Protein AF-A0A930R3V0-F1 (afdb_monomer_lite)

Foldseek 3Di:
DAAFEKAFAWDAAEDAQQPFFFDPDTFTPDIGGPVRDPCRVVVCVVLVNDRVLLRVLLNVCCVVPVVQWTKGWFADFDPVPTDGDRAFCLPNWTKIKTAQSLVSSCVRSDDPRSRNYDYDRIGIYTYGHAAQEAEQAAKFKAALVRHTDAQEDEQQPFFAGDRDPNIAIATDDDSRHGAHPPLFKGKDADPVHKGFDFSVRHGDSAQVGGFKMKGWIAIDGDLRSQQSYDYVNHRNNVTIDIGMHTYGYAAAEFEKDFPAQEALEEAQPPDFFRDADPQADDQDECVVPVRYGMYTDVPGDDDHPNQKDKGKTKGFADPVRPDGDRDFDWDPDPVTDTDKTKMKIWIAIDRDDQQSHAYPDSVHRRNVTDIDIGIHGHHYDDQVVFWDDADDDDDPFFDDDPVRTDGHEDPNHPDPPDDDDDDDDGTHPGD

Radius of gyration: 45.89 Å; chains: 1; bounding box: 100×50×139 Å

Secondary structure (DSSP, 8-state):
-PPEEEEEEEPPEEEE--S--B-----EEEEEETT--TTHHHHHHHTT--HHHHHHHHHHHHHH-TTTS-EEEEE-SSTTT-EE--S--TTSPEEEEETTHHHHHHHHHHHHHHTTEEE-SSEEEEEEEEPEEEPGGG-EEE-TTS-EE-EEEE--S--EE-PPTT-EEEPPPSTTSSPPTTS-EEEEEEEEEEEEE-TTS-B---TTT--EEEEEEEEEE-HHHHTTEEETTEEGGG--EEEEEEEEEEPEEE-EEES--S---EE--S-SB----SS-EEEEETTT-TTEEEEEPTTPPPPPSSS-EEEEEEEEB-TTSSSB--SPPB-SSSSPPB--EEEEEEEEEESS-GGGEEESSTTSBGGG-EEEEEEE-EEPPP-TT-BPPP-----S--B--GGG--B-BSTTSBPTT---------B-S--

Structure (mmCIF, N/CA/C/O backbone):
data_AF-A0A930R3V0-F1
#
_entry.id   AF-A0A930R3V0-F1
#
loop_
_atom_site.group_PDB
_atom_site.id
_atom_site.type_symbol
_atom_site.label_atom_id
_atom_site.label_alt_id
_atom_site.label_comp_id
_atom_site.label_asym_id
_atom_site.label_entity_id
_atom_site.label_seq_id
_atom_site.pdbx_PDB_ins_code
_atom_site.Cartn_x
_atom_site.Cartn_y
_atom_site.Cartn_z
_atom_site.occupancy
_atom_site.B_iso_or_equiv
_atom_site.auth_seq_id
_atom_site.auth_comp_id
_atom_site.auth_asym_id
_atom_site.auth_atom_id
_atom_site.pdbx_PDB_model_num
ATOM 1 N N . ILE A 1 1 ? 52.787 4.547 -58.374 1.00 72.81 1 ILE A N 1
ATOM 2 C CA . ILE A 1 1 ? 52.530 3.977 -57.031 1.00 72.81 1 ILE A CA 1
ATOM 3 C C . ILE A 1 1 ? 51.073 4.270 -56.714 1.00 72.81 1 ILE A C 1
ATOM 5 O O . ILE A 1 1 ? 50.668 5.414 -56.876 1.00 72.81 1 ILE A O 1
ATOM 9 N N . THR A 1 2 ? 50.273 3.254 -56.401 1.00 81.94 2 THR A N 1
ATOM 10 C CA . THR A 1 2 ? 48.869 3.426 -55.997 1.00 81.94 2 THR A CA 1
ATOM 11 C C . THR A 1 2 ? 48.784 3.513 -54.475 1.00 81.94 2 THR A C 1
ATOM 13 O O . THR A 1 2 ? 49.482 2.732 -53.823 1.00 81.94 2 THR A O 1
ATOM 16 N N . PRO A 1 3 ? 47.946 4.396 -53.903 1.00 89.69 3 PRO A N 1
ATOM 17 C CA . PRO A 1 3 ? 47.754 4.451 -52.458 1.00 89.69 3 PRO A CA 1
ATOM 18 C C . PRO A 1 3 ? 47.301 3.095 -51.900 1.00 89.69 3 PRO A C 1
ATOM 20 O O . PRO A 1 3 ? 46.453 2.425 -52.497 1.00 89.69 3 PRO A O 1
A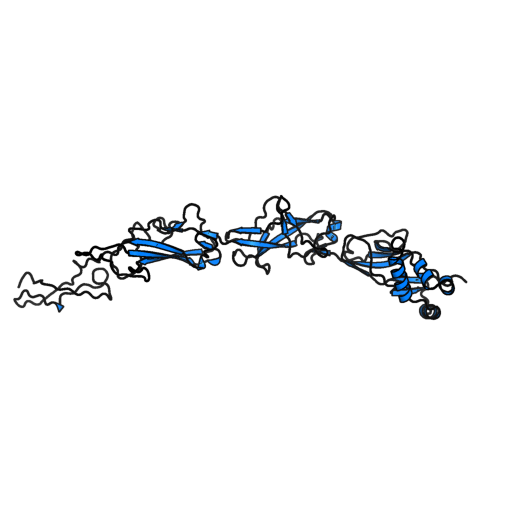TOM 23 N N . ARG A 1 4 ? 47.850 2.688 -50.755 1.00 91.75 4 ARG A N 1
ATOM 24 C CA . ARG A 1 4 ? 47.452 1.477 -50.032 1.00 91.75 4 ARG A CA 1
ATOM 25 C C . ARG A 1 4 ? 46.064 1.686 -49.427 1.00 91.75 4 ARG A C 1
ATOM 27 O O . ARG A 1 4 ? 45.834 2.634 -48.684 1.00 91.75 4 ARG A O 1
ATOM 34 N N . ALA A 1 5 ? 45.119 0.808 -49.739 1.00 94.19 5 ALA A N 1
ATOM 35 C CA . ALA A 1 5 ? 43.770 0.904 -49.192 1.00 94.19 5 ALA A CA 1
ATOM 36 C C . ALA A 1 5 ? 43.737 0.438 -47.728 1.00 94.19 5 ALA A C 1
ATOM 38 O O . ALA A 1 5 ? 44.004 -0.735 -47.445 1.00 94.19 5 ALA A O 1
ATOM 39 N N . LEU A 1 6 ? 43.385 1.356 -46.827 1.00 95.56 6 LEU A N 1
ATOM 40 C CA . LEU A 1 6 ? 43.240 1.126 -45.394 1.00 95.56 6 LEU A CA 1
ATOM 41 C C . LEU A 1 6 ? 41.790 0.821 -45.014 1.00 95.56 6 LEU A C 1
ATOM 43 O O . LEU A 1 6 ? 40.835 1.338 -45.599 1.00 95.56 6 LEU A O 1
ATOM 47 N N . LYS A 1 7 ? 41.641 0.024 -43.962 1.00 95.50 7 LYS A N 1
ATOM 48 C CA . LYS A 1 7 ? 40.395 -0.270 -43.269 1.00 95.50 7 LYS A CA 1
ATOM 49 C C . LYS A 1 7 ? 40.506 0.248 -41.837 1.00 95.50 7 LYS A C 1
ATOM 51 O O . LYS A 1 7 ? 41.339 -0.211 -41.063 1.00 95.50 7 LYS A O 1
ATOM 56 N N . ILE A 1 8 ? 39.631 1.184 -41.484 1.00 97.50 8 ILE A N 1
ATOM 57 C CA . ILE A 1 8 ? 39.512 1.694 -40.116 1.00 97.50 8 ILE A CA 1
ATOM 58 C C . ILE A 1 8 ? 38.537 0.793 -39.360 1.00 97.50 8 ILE A C 1
ATOM 60 O O . ILE A 1 8 ? 37.377 0.657 -39.760 1.00 97.50 8 ILE A O 1
ATOM 64 N N . VAL A 1 9 ? 39.005 0.160 -38.291 1.00 97.19 9 VAL A N 1
ATOM 65 C CA . VAL A 1 9 ? 38.189 -0.673 -37.407 1.00 97.19 9 VAL A CA 1
ATOM 66 C C . VAL A 1 9 ? 37.830 0.156 -36.182 1.00 97.19 9 VAL A C 1
ATOM 68 O O . VAL A 1 9 ? 38.703 0.638 -35.467 1.00 97.19 9 VAL A O 1
ATOM 71 N N . MET A 1 10 ? 36.535 0.338 -35.946 1.00 98.12 10 MET A N 1
ATOM 72 C CA . MET A 1 10 ? 36.023 1.075 -34.789 1.00 98.12 10 MET A CA 1
ATOM 73 C C . MET A 1 10 ? 35.804 0.125 -33.613 1.00 98.12 10 MET A C 1
ATOM 75 O O . MET A 1 10 ? 35.498 -1.051 -33.826 1.00 98.12 10 MET A O 1
ATOM 79 N N . ASP A 1 11 ? 35.912 0.638 -32.391 1.00 98.19 11 ASP A N 1
ATOM 80 C CA . ASP A 1 11 ? 35.449 -0.102 -31.218 1.00 98.19 11 ASP A CA 1
ATOM 81 C C . ASP A 1 11 ? 33.927 -0.247 -31.212 1.00 98.19 11 ASP A C 1
ATOM 83 O O . ASP A 1 11 ? 33.190 0.603 -31.725 1.00 98.19 11 ASP A O 1
ATOM 87 N N . ASP A 1 12 ? 33.457 -1.315 -30.569 1.00 97.56 12 ASP A N 1
ATOM 88 C CA . ASP A 1 12 ? 32.040 -1.502 -30.300 1.00 97.56 12 ASP A CA 1
ATOM 89 C C . ASP A 1 12 ? 31.565 -0.466 -29.273 1.00 97.56 12 ASP A C 1
ATOM 91 O O . ASP A 1 12 ? 32.123 -0.330 -28.183 1.00 97.56 12 ASP A O 1
ATOM 95 N N . VAL A 1 13 ? 30.495 0.253 -29.603 1.00 98.06 13 VAL A N 1
ATOM 96 C CA . VAL A 1 13 ? 29.950 1.327 -28.755 1.00 98.06 13 VAL A CA 1
ATOM 97 C C . VAL A 1 13 ? 28.616 0.936 -28.132 1.00 98.06 13 VAL A C 1
ATOM 99 O O . VAL A 1 13 ? 27.921 0.039 -28.606 1.00 98.06 13 VAL A O 1
ATOM 102 N N . SER A 1 14 ? 28.219 1.597 -27.048 1.00 97.19 14 SER A N 1
ATOM 103 C CA . SER A 1 14 ? 26.962 1.289 -26.364 1.00 97.19 14 SER A CA 1
ATOM 104 C C . SER A 1 14 ? 26.320 2.537 -25.769 1.00 97.19 14 SER A C 1
ATOM 106 O O . SER A 1 14 ? 27.014 3.421 -25.268 1.00 97.19 14 SER A O 1
ATOM 108 N N . LYS A 1 15 ? 24.986 2.603 -25.803 1.00 96.25 15 LYS A N 1
ATOM 109 C CA . LYS A 1 15 ? 24.182 3.636 -25.135 1.00 96.25 15 LYS A CA 1
ATOM 110 C C . LYS A 1 15 ? 22.875 3.061 -24.600 1.00 96.25 15 LYS A C 1
ATOM 112 O O . LYS A 1 15 ? 22.436 1.998 -25.028 1.00 96.25 15 LYS A O 1
ATOM 117 N N . THR A 1 16 ? 22.223 3.776 -23.692 1.00 95.31 16 THR A N 1
ATOM 118 C CA . THR A 1 16 ? 20.830 3.496 -23.313 1.00 95.31 16 THR A CA 1
ATOM 119 C C . THR A 1 16 ? 19.886 4.210 -24.273 1.00 95.31 16 THR A C 1
ATOM 121 O O . THR A 1 16 ? 20.192 5.306 -24.742 1.00 95.31 16 THR A O 1
ATOM 124 N N . TYR A 1 17 ? 18.748 3.587 -24.575 1.00 95.38 17 TYR A N 1
ATOM 125 C CA . TYR A 1 17 ? 17.711 4.181 -25.407 1.00 95.38 17 TYR A CA 1
ATOM 126 C C . TYR A 1 17 ? 17.233 5.524 -24.837 1.00 95.38 17 TYR A C 1
ATOM 128 O O . TYR A 1 17 ? 16.749 5.615 -23.708 1.00 95.38 17 TYR A O 1
ATOM 136 N N . ASP A 1 18 ? 17.369 6.558 -25.655 1.00 93.69 18 ASP A N 1
ATOM 137 C CA . ASP A 1 18 ? 17.087 7.964 -25.358 1.00 93.69 18 ASP A CA 1
ATOM 138 C C . ASP A 1 18 ? 16.319 8.636 -26.516 1.00 93.69 18 ASP A C 1
ATOM 140 O O . ASP A 1 18 ? 16.256 9.861 -26.610 1.00 93.69 18 ASP A O 1
ATOM 144 N N . GLY A 1 19 ? 15.741 7.827 -27.413 1.00 93.62 19 GLY A N 1
ATOM 145 C CA . GLY A 1 19 ? 14.924 8.291 -28.533 1.00 93.62 19 GLY A CA 1
ATOM 146 C C . GLY A 1 19 ? 15.716 8.866 -29.710 1.00 93.62 19 GLY A C 1
ATOM 147 O O . GLY A 1 19 ? 15.099 9.337 -30.662 1.00 93.62 19 GLY A O 1
ATOM 148 N N . ASN A 1 20 ? 17.055 8.823 -29.692 1.00 93.81 20 ASN A N 1
ATOM 149 C CA . ASN A 1 20 ? 17.879 9.332 -30.789 1.00 93.81 20 ASN A CA 1
ATOM 150 C C . ASN A 1 20 ? 18.981 8.353 -31.230 1.00 93.81 20 ASN A C 1
ATOM 152 O O . ASN A 1 20 ? 19.532 7.580 -30.446 1.00 93.81 20 ASN A O 1
ATOM 156 N N . ALA A 1 21 ? 19.347 8.433 -32.511 1.00 96.69 21 ALA A N 1
ATOM 157 C CA . ALA A 1 21 ? 20.373 7.591 -33.120 1.00 96.69 21 ALA A CA 1
ATOM 158 C C . ALA A 1 21 ? 21.797 8.116 -32.889 1.00 96.69 21 ALA A C 1
ATOM 160 O O . ALA A 1 21 ? 22.744 7.512 -33.376 1.00 96.69 21 ALA A O 1
ATOM 161 N N . LYS A 1 22 ? 22.001 9.233 -32.182 1.00 96.44 22 LYS A N 1
ATOM 162 C CA . LYS A 1 22 ? 23.337 9.817 -32.029 1.00 96.44 22 LYS A CA 1
ATOM 163 C C . LYS A 1 22 ? 24.215 8.921 -31.159 1.00 96.44 22 LYS A C 1
ATOM 165 O O . LYS A 1 22 ? 23.819 8.512 -30.065 1.00 96.44 22 LYS A O 1
ATOM 170 N N . ASN A 1 23 ? 25.427 8.675 -31.636 1.00 96.56 23 ASN A N 1
ATOM 171 C CA . ASN A 1 23 ? 26.518 8.109 -30.868 1.00 96.56 23 ASN A CA 1
ATOM 172 C C . ASN A 1 23 ? 27.474 9.225 -30.424 1.00 96.56 23 ASN A C 1
ATOM 174 O O . ASN A 1 23 ? 27.851 10.090 -31.215 1.00 96.56 23 ASN A O 1
ATOM 178 N N . THR A 1 24 ? 27.846 9.217 -29.149 1.00 92.56 24 THR A N 1
ATOM 179 C CA . THR A 1 24 ? 28.753 10.206 -28.542 1.00 92.56 24 THR A CA 1
ATOM 180 C C . THR A 1 24 ? 30.094 9.608 -28.137 1.00 92.56 24 THR A C 1
ATOM 182 O O . THR A 1 24 ? 30.996 10.354 -27.779 1.00 92.56 24 THR A O 1
ATOM 185 N N . THR A 1 25 ? 30.230 8.284 -28.196 1.00 93.81 25 THR A N 1
ATOM 186 C CA . THR A 1 25 ? 31.461 7.574 -27.848 1.00 93.81 25 THR A CA 1
ATOM 187 C C . THR A 1 25 ? 32.134 7.134 -29.135 1.00 93.81 25 THR A C 1
ATOM 189 O O . THR A 1 25 ? 31.572 6.337 -29.879 1.00 93.81 25 THR A O 1
ATOM 192 N N . VAL A 1 26 ? 33.315 7.664 -29.435 1.00 95.50 26 VAL A N 1
ATOM 193 C CA . VAL A 1 26 ? 34.053 7.325 -30.657 1.00 95.50 26 VAL A CA 1
ATOM 194 C C . VAL A 1 26 ? 35.460 6.905 -30.287 1.00 95.50 26 VAL A C 1
ATOM 196 O O . VAL A 1 26 ? 36.129 7.605 -29.536 1.00 95.50 26 VAL A O 1
ATOM 199 N N . SER A 1 27 ? 35.874 5.763 -30.822 1.00 97.12 27 SER A N 1
ATOM 200 C CA . SER A 1 27 ? 37.200 5.195 -30.638 1.00 97.12 27 SER A CA 1
ATOM 201 C C . SER A 1 27 ? 37.544 4.347 -31.857 1.00 97.12 27 SER A C 1
ATOM 203 O O . SER A 1 27 ? 36.732 3.522 -32.293 1.00 97.12 27 SER A O 1
ATOM 205 N N . VAL A 1 28 ? 38.712 4.595 -32.440 1.00 98.12 28 VAL A N 1
ATOM 206 C CA . VAL A 1 28 ? 39.307 3.731 -33.458 1.00 98.12 28 VAL A CA 1
ATOM 207 C C . VAL A 1 28 ? 40.064 2.635 -32.721 1.00 98.12 28 VAL A C 1
ATOM 209 O O . VAL A 1 28 ? 40.996 2.918 -31.974 1.00 98.12 28 VAL A O 1
ATOM 212 N N . LYS A 1 29 ? 39.665 1.388 -32.954 1.00 97.69 29 LYS A N 1
ATOM 213 C CA . LYS A 1 29 ? 40.301 0.207 -32.374 1.00 97.69 29 LYS A CA 1
ATOM 214 C C . LYS A 1 29 ? 41.638 -0.086 -33.043 1.00 97.69 29 LYS A C 1
ATOM 216 O O . LYS A 1 29 ? 42.624 -0.376 -32.378 1.00 97.69 29 LYS A O 1
ATOM 221 N N . GLU A 1 30 ? 41.636 -0.054 -34.372 1.00 96.31 30 GLU A N 1
ATOM 222 C CA . GLU A 1 30 ? 42.769 -0.460 -35.198 1.00 96.31 30 GLU A CA 1
ATOM 223 C C . GLU A 1 30 ? 42.670 0.192 -36.582 1.00 96.31 30 GLU A C 1
ATOM 225 O O . GLU A 1 30 ? 41.577 0.370 -37.133 1.00 96.31 30 GLU A O 1
ATOM 230 N N . ILE A 1 31 ? 43.822 0.527 -37.157 1.00 96.50 31 ILE A N 1
ATOM 231 C CA . ILE A 1 31 ? 43.961 0.896 -38.564 1.00 96.50 31 ILE A CA 1
ATOM 232 C C . ILE A 1 31 ? 44.718 -0.251 -39.221 1.00 96.50 31 ILE A C 1
ATOM 234 O O . ILE A 1 31 ? 45.849 -0.526 -38.853 1.00 96.50 31 ILE A O 1
ATOM 238 N N . THR A 1 32 ? 44.091 -0.919 -40.181 1.00 95.19 32 THR A N 1
ATOM 239 C CA . THR A 1 32 ? 44.692 -2.046 -40.903 1.00 95.19 32 THR A CA 1
ATOM 240 C C . THR A 1 32 ? 44.575 -1.818 -42.405 1.00 95.19 32 THR A C 1
ATOM 242 O O . THR A 1 32 ? 44.010 -0.811 -42.840 1.00 95.19 32 THR A O 1
ATOM 245 N N . ASP A 1 33 ? 45.084 -2.727 -43.230 1.00 93.69 33 ASP A N 1
ATOM 246 C CA . ASP A 1 33 ? 44.889 -2.670 -44.674 1.00 93.69 33 ASP A CA 1
ATOM 247 C C . ASP A 1 33 ? 43.865 -3.691 -45.170 1.00 93.69 33 ASP A C 1
ATOM 249 O O . ASP A 1 33 ? 43.463 -4.639 -44.497 1.00 93.69 33 ASP A O 1
ATOM 253 N N . THR A 1 34 ? 43.363 -3.447 -46.374 1.00 87.69 34 THR A N 1
ATOM 254 C CA . THR A 1 34 ? 42.318 -4.287 -46.977 1.00 87.69 34 THR A CA 1
ATOM 255 C C . THR A 1 34 ? 42.827 -5.651 -47.444 1.00 87.69 34 THR A C 1
ATOM 257 O O . THR A 1 34 ? 42.016 -6.551 -47.658 1.00 87.69 34 THR A O 1
ATOM 260 N N . ILE A 1 35 ? 44.147 -5.813 -47.590 1.00 89.25 35 ILE A N 1
ATOM 261 C CA . ILE A 1 35 ? 44.788 -7.052 -48.046 1.00 89.25 35 ILE A CA 1
ATOM 262 C C . ILE A 1 35 ? 45.229 -7.961 -46.888 1.00 89.25 35 ILE A C 1
ATOM 264 O O . ILE A 1 35 ? 45.572 -9.114 -47.139 1.00 89.25 35 ILE A O 1
ATOM 268 N N . GLY A 1 36 ? 45.201 -7.474 -45.642 1.00 86.06 36 GLY A N 1
ATOM 269 C CA . GLY A 1 36 ? 45.609 -8.223 -44.451 1.00 86.06 36 GLY A CA 1
ATOM 270 C C . GLY A 1 36 ? 47.122 -8.428 -44.360 1.00 86.06 36 GLY A C 1
ATOM 271 O O . GLY A 1 36 ? 47.580 -9.530 -44.058 1.00 86.06 36 GLY A O 1
ATOM 272 N N . SER A 1 37 ? 47.910 -7.402 -44.680 1.00 89.81 37 SER A N 1
ATOM 273 C CA . SER A 1 37 ? 49.374 -7.469 -44.681 1.00 89.81 37 SER A CA 1
ATOM 274 C C . SER A 1 37 ? 49.943 -7.574 -43.264 1.00 89.81 37 SER A C 1
ATOM 276 O O . SER A 1 37 ? 49.688 -6.711 -42.435 1.00 89.81 37 SER A O 1
ATOM 278 N N . ALA A 1 38 ? 50.815 -8.554 -43.011 1.00 91.12 38 ALA A N 1
ATOM 279 C CA . ALA A 1 38 ? 51.461 -8.733 -41.702 1.00 91.12 38 ALA A CA 1
ATOM 280 C C . ALA A 1 38 ? 52.415 -7.588 -41.300 1.00 91.12 38 ALA A C 1
ATOM 282 O O . ALA A 1 38 ? 52.760 -7.471 -40.135 1.00 91.12 38 ALA A O 1
ATOM 283 N N . VAL A 1 39 ? 52.843 -6.763 -42.262 1.00 93.19 39 VAL A N 1
ATOM 284 C CA . VAL A 1 39 ? 53.744 -5.615 -42.035 1.00 93.19 39 VAL A CA 1
ATOM 285 C C . VAL A 1 39 ? 53.005 -4.277 -41.916 1.00 93.19 39 VAL A C 1
ATOM 287 O O . VAL A 1 39 ? 53.641 -3.230 -41.944 1.00 93.19 39 VAL A O 1
ATOM 290 N N . ILE A 1 40 ? 51.663 -4.271 -41.887 1.00 94.31 40 ILE A N 1
ATOM 291 C CA . ILE A 1 40 ? 50.909 -3.008 -41.877 1.00 94.31 40 ILE A CA 1
ATOM 292 C C . ILE A 1 40 ? 51.200 -2.179 -40.624 1.00 94.31 40 ILE A C 1
ATOM 294 O O . ILE A 1 40 ? 51.362 -0.971 -40.741 1.00 94.31 40 ILE A O 1
ATOM 298 N N . ASP A 1 41 ? 51.351 -2.822 -39.469 1.00 92.69 41 ASP A N 1
ATOM 299 C CA . ASP A 1 41 ? 51.634 -2.135 -38.209 1.00 92.69 41 ASP A CA 1
ATOM 300 C C . ASP A 1 41 ? 52.992 -1.421 -38.245 1.00 92.69 41 ASP A C 1
ATOM 302 O O . ASP A 1 41 ? 53.076 -0.255 -37.861 1.00 92.69 41 ASP A O 1
ATOM 306 N N . ASP A 1 42 ? 54.027 -2.076 -38.788 1.00 94.31 42 ASP A N 1
ATOM 307 C CA . ASP A 1 42 ? 55.358 -1.481 -38.966 1.00 94.31 42 ASP A CA 1
ATOM 308 C C . ASP A 1 42 ? 55.292 -0.265 -39.902 1.00 94.31 42 ASP A C 1
ATOM 310 O O . ASP A 1 42 ? 55.809 0.803 -39.584 1.00 94.31 42 ASP A O 1
ATOM 314 N N . ILE A 1 43 ? 54.588 -0.404 -41.033 1.00 92.88 43 ILE A N 1
ATOM 315 C CA . ILE A 1 43 ? 54.426 0.669 -42.024 1.00 92.88 43 ILE A CA 1
ATOM 316 C C . ILE A 1 43 ? 53.691 1.874 -41.417 1.00 92.88 43 ILE A C 1
ATOM 318 O O . ILE A 1 43 ? 54.102 3.015 -41.616 1.00 92.88 43 ILE A O 1
ATOM 322 N N . LEU A 1 44 ? 52.598 1.638 -40.685 1.00 93.25 44 LEU A N 1
ATOM 323 C CA . LEU A 1 44 ? 51.836 2.709 -40.041 1.00 93.25 44 LEU A CA 1
ATOM 324 C C . LEU A 1 44 ? 52.642 3.373 -38.919 1.00 93.25 44 LEU A C 1
ATOM 326 O O . LEU A 1 44 ? 52.562 4.591 -38.764 1.00 93.25 44 LEU A O 1
ATOM 330 N N . SER A 1 45 ? 53.437 2.601 -38.172 1.00 92.06 45 SER A N 1
ATOM 331 C CA . SER A 1 45 ? 54.336 3.121 -37.140 1.00 92.06 45 SER A CA 1
ATOM 332 C C . SER A 1 45 ? 55.428 4.016 -37.733 1.00 92.06 45 SER A C 1
ATOM 334 O O . SER A 1 45 ? 55.637 5.118 -37.227 1.00 92.06 45 SER A O 1
ATOM 336 N N . ASP A 1 46 ? 56.087 3.588 -38.814 1.00 91.75 46 ASP A N 1
ATOM 337 C CA . ASP A 1 46 ? 57.103 4.387 -39.520 1.00 91.75 46 ASP A CA 1
ATOM 338 C C . ASP A 1 46 ? 56.516 5.711 -40.048 1.00 91.75 46 ASP A C 1
ATOM 340 O O . ASP A 1 46 ? 57.154 6.766 -39.967 1.00 91.75 46 ASP A O 1
ATOM 344 N N . ASP A 1 47 ? 55.265 5.676 -40.515 1.00 91.12 47 ASP A N 1
ATOM 345 C CA . ASP A 1 47 ? 54.536 6.844 -41.021 1.00 91.12 47 ASP A CA 1
ATOM 346 C C . ASP A 1 47 ? 53.865 7.694 -39.919 1.00 91.12 47 ASP A C 1
ATOM 348 O O . ASP A 1 47 ? 53.244 8.715 -40.233 1.00 91.12 47 ASP A O 1
ATOM 352 N N . ASN A 1 48 ? 53.997 7.311 -38.640 1.00 91.94 48 ASN A N 1
ATOM 353 C CA . ASN A 1 48 ? 53.334 7.922 -37.475 1.00 91.94 48 ASN A CA 1
ATOM 354 C C . ASN A 1 48 ? 51.800 8.014 -37.608 1.00 91.94 48 ASN A C 1
ATOM 356 O O . ASN A 1 48 ? 51.173 8.982 -37.179 1.00 91.94 48 ASN A O 1
ATOM 360 N N . VAL A 1 49 ? 51.180 7.004 -38.215 1.00 93.25 49 VAL A N 1
ATOM 361 C CA . VAL A 1 49 ? 49.726 6.893 -38.352 1.00 93.25 49 VAL A CA 1
ATOM 362 C C . VAL A 1 49 ? 49.181 6.049 -37.205 1.00 93.25 49 VAL A C 1
ATOM 364 O O . VAL A 1 49 ? 49.335 4.830 -37.198 1.00 93.25 49 VAL A O 1
ATOM 367 N N . THR A 1 50 ? 48.505 6.678 -36.240 1.00 95.06 50 THR A N 1
ATOM 368 C CA . THR A 1 50 ? 47.983 5.976 -35.055 1.00 95.06 50 THR A CA 1
ATOM 369 C C . THR A 1 50 ? 46.457 6.039 -34.943 1.00 95.06 50 THR A C 1
ATOM 371 O O . THR A 1 50 ? 45.801 7.003 -35.345 1.00 95.06 50 THR A O 1
ATOM 374 N N . ALA A 1 51 ? 45.862 5.000 -34.351 1.00 97.12 51 ALA A N 1
ATOM 375 C CA . ALA A 1 51 ? 44.428 4.967 -34.060 1.00 97.12 51 ALA A CA 1
ATOM 376 C C . ALA A 1 51 ? 44.009 6.043 -33.036 1.00 97.12 51 ALA A C 1
ATOM 378 O O . ALA A 1 51 ? 42.912 6.603 -33.131 1.00 97.12 51 ALA A O 1
ATOM 379 N N . LEU A 1 52 ? 44.889 6.361 -32.080 1.00 97.44 52 LEU A N 1
ATOM 380 C CA . LEU A 1 52 ? 44.643 7.371 -31.051 1.00 97.44 52 LEU A CA 1
ATOM 381 C C . LEU A 1 52 ? 44.539 8.774 -31.658 1.00 97.44 52 LEU A C 1
ATOM 383 O O . LEU A 1 52 ? 43.579 9.493 -31.374 1.00 97.44 52 LEU A O 1
ATOM 387 N N . ASP A 1 53 ? 45.475 9.139 -32.531 1.00 97.06 53 ASP A N 1
ATOM 388 C CA . ASP A 1 53 ? 45.490 10.456 -33.171 1.00 97.06 53 ASP A CA 1
ATOM 389 C C . ASP A 1 53 ? 44.277 10.630 -34.088 1.00 97.06 53 ASP A C 1
ATOM 391 O O . ASP A 1 53 ? 43.557 11.627 -33.995 1.00 97.06 53 ASP A O 1
ATOM 395 N N . LEU A 1 54 ? 43.936 9.597 -34.871 1.00 97.56 54 LEU A N 1
ATOM 396 C CA . LEU A 1 54 ? 42.721 9.605 -35.688 1.00 97.56 54 LEU A CA 1
ATOM 397 C C . LEU A 1 54 ? 41.449 9.746 -34.837 1.00 97.56 54 LEU A C 1
ATOM 399 O O . LEU A 1 54 ? 40.532 10.483 -35.210 1.00 97.56 54 LEU A O 1
ATOM 403 N N . THR A 1 55 ? 41.390 9.067 -33.688 1.00 98.25 55 THR A N 1
ATOM 404 C CA . THR A 1 55 ? 40.276 9.184 -32.736 1.00 98.25 55 THR A CA 1
ATOM 405 C C . THR A 1 55 ? 40.138 10.618 -32.232 1.00 98.25 55 THR A C 1
ATOM 407 O O . THR A 1 55 ? 39.053 11.204 -32.321 1.00 98.25 55 THR A O 1
ATOM 410 N N . ASN A 1 56 ? 41.234 11.210 -31.754 1.00 97.94 56 ASN A N 1
ATOM 411 C CA . ASN A 1 56 ? 41.262 12.577 -31.234 1.00 97.94 56 ASN A CA 1
ATOM 412 C C . ASN A 1 56 ? 40.878 13.595 -32.312 1.00 97.94 56 ASN A C 1
ATOM 414 O O . ASN A 1 56 ? 40.043 14.475 -32.069 1.00 97.94 56 ASN A O 1
ATOM 418 N N . GLN A 1 57 ? 41.408 13.441 -33.528 1.00 97.38 57 GLN A N 1
ATOM 419 C CA . GLN A 1 57 ? 41.071 14.312 -34.646 1.00 97.38 57 GLN A CA 1
ATOM 420 C C . GLN A 1 57 ? 39.592 14.215 -35.007 1.00 97.38 57 GLN A C 1
ATOM 422 O O . GLN A 1 57 ? 38.945 15.248 -35.215 1.00 97.38 57 GLN A O 1
ATOM 427 N N . TYR A 1 58 ? 39.041 13.003 -35.081 1.00 97.88 58 TYR A N 1
ATOM 428 C CA . TYR A 1 58 ? 37.635 12.806 -35.414 1.00 97.88 58 TYR A CA 1
ATOM 429 C C . TYR A 1 58 ? 36.718 13.428 -34.355 1.00 97.88 58 TYR A C 1
ATOM 431 O O . TYR A 1 58 ? 35.783 14.152 -34.705 1.00 97.88 58 TYR A O 1
ATOM 439 N N . LEU A 1 59 ? 37.021 13.239 -33.066 1.00 97.00 59 LEU A N 1
ATOM 440 C CA . LEU A 1 59 ? 36.300 13.878 -31.960 1.00 97.00 59 LEU A CA 1
ATOM 441 C C . LEU A 1 59 ? 36.358 15.413 -32.046 1.00 97.00 59 LEU A C 1
ATOM 443 O O . LEU A 1 59 ? 35.324 16.076 -31.921 1.00 97.00 59 LEU A O 1
ATOM 447 N N . ALA A 1 60 ? 37.528 15.988 -32.338 1.00 96.81 60 ALA A N 1
ATOM 448 C CA . ALA A 1 60 ? 37.682 17.431 -32.525 1.00 96.81 60 ALA A CA 1
ATOM 449 C C . ALA A 1 60 ? 36.842 17.957 -33.706 1.00 96.81 60 ALA A C 1
ATOM 451 O O . ALA A 1 60 ? 36.188 18.997 -33.596 1.00 96.81 60 ALA A O 1
ATOM 452 N N . LYS A 1 61 ? 36.792 17.223 -34.826 1.00 96.81 61 LYS A N 1
ATOM 453 C CA . LYS A 1 61 ? 35.954 17.577 -35.985 1.00 96.81 61 LYS A CA 1
ATOM 454 C C . LYS A 1 61 ? 34.463 17.431 -35.696 1.00 96.81 61 LYS A C 1
ATOM 456 O O . LYS A 1 61 ? 33.693 18.290 -36.122 1.00 96.81 61 LYS A O 1
ATOM 461 N N . MET A 1 62 ? 34.049 16.404 -34.953 1.00 95.62 62 MET A N 1
ATOM 462 C CA . MET A 1 62 ? 32.665 16.262 -34.484 1.00 95.62 62 MET A CA 1
ATOM 463 C C . MET A 1 62 ? 32.228 17.453 -33.629 1.00 95.62 62 MET A C 1
ATOM 465 O O . MET A 1 62 ? 31.097 17.915 -33.773 1.00 95.62 62 MET A O 1
ATOM 469 N N . ALA A 1 63 ? 33.112 17.969 -32.771 1.00 95.06 63 ALA A N 1
ATOM 470 C CA . ALA A 1 63 ? 32.833 19.154 -31.965 1.00 95.06 63 ALA A CA 1
ATOM 471 C C . ALA A 1 63 ? 32.785 20.440 -32.812 1.00 95.06 63 ALA A C 1
ATOM 473 O O . ALA A 1 63 ? 31.872 21.248 -32.650 1.00 95.06 63 ALA A O 1
ATOM 474 N N . ALA A 1 64 ? 33.736 20.621 -33.733 1.00 96.44 64 ALA A N 1
ATOM 475 C CA . ALA A 1 64 ? 33.860 21.841 -34.534 1.00 96.44 64 ALA A CA 1
ATOM 476 C C . ALA A 1 64 ? 32.855 21.936 -35.699 1.00 96.44 64 ALA A C 1
ATOM 478 O O . ALA A 1 64 ? 32.448 23.032 -36.080 1.00 96.44 64 ALA A O 1
ATOM 479 N N . ALA A 1 65 ? 32.462 20.804 -36.288 1.00 95.81 65 ALA A N 1
ATOM 480 C CA . ALA A 1 65 ? 31.602 20.733 -37.471 1.00 95.81 65 ALA A CA 1
ATOM 481 C C . ALA A 1 65 ? 30.570 19.582 -37.377 1.00 95.81 65 ALA A C 1
ATOM 483 O O . ALA A 1 65 ? 30.544 18.696 -38.241 1.00 95.81 65 ALA A O 1
ATOM 484 N N . PRO A 1 66 ? 29.666 19.598 -36.378 1.00 92.19 66 PRO A N 1
ATOM 485 C CA . PRO A 1 66 ? 28.724 18.503 -36.096 1.00 92.19 66 PRO A CA 1
ATOM 486 C C . PRO A 1 66 ? 27.713 18.222 -37.222 1.00 92.19 66 PRO A C 1
ATOM 488 O O . PRO A 1 66 ? 27.125 17.145 -37.279 1.00 92.19 66 PRO A O 1
ATOM 491 N N . ALA A 1 67 ? 27.502 19.173 -38.139 1.00 92.81 67 ALA A N 1
ATOM 492 C CA . ALA A 1 67 ? 26.673 18.960 -39.326 1.00 92.81 67 ALA A CA 1
ATOM 493 C C . ALA A 1 67 ? 27.330 18.006 -40.343 1.00 92.81 67 ALA A C 1
ATOM 495 O O . ALA A 1 67 ? 26.625 17.306 -41.071 1.00 92.81 67 ALA A O 1
ATOM 496 N N . ASN A 1 68 ? 28.666 17.961 -40.361 1.00 93.12 68 ASN A N 1
ATOM 497 C CA . ASN A 1 68 ? 29.465 17.219 -41.334 1.00 93.12 68 ASN A CA 1
ATOM 498 C C . ASN A 1 68 ? 30.057 15.935 -40.736 1.00 93.12 68 ASN A C 1
ATOM 500 O O . ASN A 1 68 ? 30.199 14.939 -41.442 1.00 93.12 68 ASN A O 1
ATOM 504 N N . TYR A 1 69 ? 30.394 15.938 -39.448 1.00 96.88 69 TYR A N 1
ATOM 505 C CA . TYR A 1 69 ? 30.974 14.789 -38.752 1.00 96.88 69 TYR A CA 1
ATOM 506 C C . TYR A 1 69 ? 29.952 14.229 -37.769 1.00 96.88 69 TYR A C 1
ATOM 508 O O . TYR A 1 69 ? 29.723 14.786 -36.693 1.00 96.88 69 TYR A O 1
ATOM 516 N N . LYS A 1 70 ? 29.308 13.133 -38.167 1.00 95.44 70 LYS A N 1
ATOM 517 C CA . LYS A 1 70 ? 28.246 12.461 -37.424 1.00 95.44 70 LYS A CA 1
ATOM 518 C C . LYS A 1 70 ? 28.697 11.059 -37.050 1.00 95.44 70 LYS A C 1
ATOM 520 O O . LYS A 1 70 ? 29.368 10.384 -37.824 1.00 95.44 70 LYS A O 1
ATOM 525 N N . SER A 1 71 ? 28.297 10.619 -35.865 1.00 97.44 71 SER A N 1
ATOM 526 C CA . SER A 1 71 ? 28.330 9.211 -35.493 1.00 97.44 71 SER A CA 1
ATOM 527 C C . SER A 1 71 ? 26.909 8.790 -35.145 1.00 97.44 71 SER A C 1
ATOM 529 O O . SER A 1 71 ? 26.308 9.379 -34.240 1.00 97.44 71 SER A O 1
ATOM 531 N N . THR A 1 72 ? 26.336 7.853 -35.899 1.00 97.69 72 THR A N 1
ATOM 532 C CA . THR A 1 72 ? 24.919 7.483 -35.769 1.00 97.69 72 THR A CA 1
ATOM 533 C C . THR A 1 72 ? 24.699 5.979 -35.819 1.00 97.69 72 THR A C 1
ATOM 535 O O . THR A 1 72 ? 25.292 5.267 -36.624 1.00 97.69 72 THR A O 1
ATOM 538 N N . TYR A 1 73 ? 23.826 5.492 -34.940 1.00 98.44 73 TYR A N 1
ATOM 539 C CA . TYR A 1 73 ? 23.341 4.121 -34.914 1.00 98.44 73 TYR A CA 1
ATOM 540 C C . TYR A 1 73 ? 22.326 3.889 -36.040 1.00 98.44 73 TYR A C 1
ATOM 542 O O . TYR A 1 73 ? 21.443 4.710 -36.298 1.00 98.44 73 TYR A O 1
ATOM 550 N N . GLY A 1 74 ? 22.415 2.731 -36.681 1.00 97.75 74 GLY A N 1
ATOM 551 C CA . GLY A 1 74 ? 21.572 2.375 -37.808 1.00 97.75 74 GLY A CA 1
ATOM 552 C C . GLY A 1 74 ? 21.598 0.896 -38.162 1.00 97.75 74 GLY A C 1
ATOM 553 O O . GLY A 1 74 ? 21.935 0.019 -37.353 1.00 97.75 74 GLY A O 1
ATOM 554 N N . ARG A 1 75 ? 21.158 0.621 -39.385 1.00 96.38 75 ARG A N 1
ATOM 555 C CA . ARG A 1 75 ? 21.162 -0.692 -40.034 1.00 96.38 75 ARG A CA 1
ATOM 556 C C . ARG A 1 75 ? 21.719 -0.539 -41.443 1.00 96.38 75 ARG A C 1
ATOM 558 O O . ARG A 1 75 ? 21.306 0.376 -42.146 1.00 96.38 75 ARG A O 1
ATOM 565 N N . GLY A 1 76 ? 22.595 -1.454 -41.839 1.00 95.81 76 GLY A N 1
ATOM 566 C CA . GLY A 1 76 ? 23.350 -1.375 -43.089 1.00 95.81 76 GLY A CA 1
ATOM 567 C C . GLY A 1 76 ? 24.770 -0.892 -42.813 1.00 95.81 76 GLY A C 1
ATOM 568 O O . GLY A 1 76 ? 25.008 -0.145 -41.874 1.00 95.81 76 GLY A O 1
ATOM 569 N N . ASN A 1 77 ? 25.738 -1.349 -43.597 1.00 92.88 77 ASN A N 1
ATOM 570 C CA . ASN A 1 77 ? 27.161 -1.062 -43.385 1.00 92.88 77 ASN A CA 1
ATOM 571 C C . ASN A 1 77 ? 27.822 -0.453 -44.629 1.00 92.88 77 ASN A C 1
ATOM 573 O O . ASN A 1 77 ? 29.030 -0.578 -44.823 1.00 92.88 77 ASN A O 1
ATOM 577 N N . THR A 1 78 ? 27.016 0.170 -45.490 1.00 94.38 78 THR A N 1
ATOM 578 C CA . THR A 1 78 ? 27.459 0.870 -46.698 1.00 94.38 78 THR A CA 1
ATOM 579 C C . THR A 1 78 ? 26.643 2.138 -46.900 1.00 94.38 78 THR A C 1
ATOM 581 O O . THR A 1 78 ? 25.486 2.210 -46.487 1.00 94.38 78 THR A O 1
ATOM 584 N N . ASP A 1 79 ? 27.213 3.114 -47.608 1.00 92.50 79 ASP A N 1
ATOM 585 C CA . ASP A 1 79 ? 26.561 4.409 -47.855 1.00 92.50 79 ASP A CA 1
ATOM 586 C C . ASP A 1 79 ? 25.225 4.271 -48.597 1.00 92.50 79 ASP A C 1
ATOM 588 O O . ASP A 1 79 ? 24.325 5.082 -48.408 1.00 92.50 79 ASP A O 1
ATOM 592 N N . ALA A 1 80 ? 25.083 3.227 -49.418 1.00 94.69 80 ALA A N 1
ATOM 593 C CA . ALA A 1 80 ? 23.871 2.966 -50.187 1.00 94.69 80 ALA A CA 1
ATOM 594 C C . ALA A 1 80 ? 22.746 2.314 -49.366 1.00 94.69 80 ALA A C 1
ATOM 596 O O . ALA A 1 80 ? 21.588 2.384 -49.767 1.00 94.69 80 ALA A O 1
ATOM 597 N N . THR A 1 81 ? 23.075 1.638 -48.260 1.00 96.44 81 THR A N 1
ATOM 598 C CA . THR A 1 81 ? 22.112 0.811 -47.507 1.00 96.44 81 THR A CA 1
ATOM 599 C C . THR A 1 81 ? 21.903 1.265 -46.069 1.00 96.44 81 THR A C 1
ATOM 601 O O . THR A 1 81 ? 20.958 0.808 -45.430 1.00 96.44 81 THR A O 1
ATOM 604 N N . PHE A 1 82 ? 22.765 2.144 -45.552 1.00 97.75 82 PHE A N 1
ATOM 605 C CA . PHE A 1 82 ? 22.677 2.622 -44.181 1.00 97.75 82 PHE A CA 1
ATOM 606 C C . PHE A 1 82 ? 21.415 3.459 -43.959 1.00 97.75 82 PHE A C 1
ATOM 608 O O . PHE A 1 82 ? 21.189 4.470 -44.623 1.00 97.75 82 PHE A O 1
ATOM 615 N N . VAL A 1 83 ? 20.624 3.058 -42.967 1.00 97.69 83 VAL A N 1
ATOM 616 C CA . VAL A 1 83 ? 19.450 3.790 -42.489 1.00 97.69 83 VAL A CA 1
ATOM 617 C C . VAL A 1 83 ? 19.560 3.967 -40.980 1.00 97.69 83 VAL A C 1
ATOM 619 O O . VAL A 1 83 ? 19.784 2.996 -40.248 1.00 97.69 83 VAL A O 1
ATOM 622 N N . GLU A 1 84 ? 19.385 5.202 -40.506 1.00 97.44 84 GLU A N 1
ATOM 623 C CA . GLU A 1 84 ? 19.385 5.512 -39.075 1.00 97.44 84 GLU A CA 1
ATOM 624 C C . GLU A 1 84 ? 18.301 4.717 -38.337 1.00 97.44 84 GLU A C 1
ATOM 626 O O . GLU A 1 84 ? 17.181 4.531 -38.817 1.00 97.44 84 GLU A O 1
ATOM 631 N N . ASN A 1 85 ? 18.635 4.233 -37.142 1.00 96.50 85 ASN A N 1
ATOM 632 C CA . ASN A 1 85 ? 17.718 3.447 -36.334 1.00 96.50 85 ASN A CA 1
ATOM 633 C C . ASN A 1 85 ? 17.922 3.756 -34.853 1.00 96.50 85 ASN A C 1
ATOM 635 O O . ASN A 1 85 ? 18.960 3.441 -34.273 1.00 96.50 85 ASN A O 1
ATOM 639 N N . VAL A 1 86 ? 16.895 4.350 -34.250 1.00 95.88 86 VAL A N 1
ATOM 640 C CA . VAL A 1 86 ? 16.908 4.791 -32.851 1.00 95.88 86 VAL A CA 1
ATOM 641 C C . VAL A 1 86 ? 16.567 3.673 -31.862 1.00 95.88 86 VAL A C 1
ATOM 643 O O . VAL A 1 86 ? 16.789 3.834 -30.668 1.00 95.88 86 VAL A O 1
ATOM 646 N N . ASN A 1 87 ? 15.996 2.559 -32.326 1.00 96.56 87 ASN A N 1
ATOM 647 C CA . ASN A 1 87 ? 15.404 1.546 -31.456 1.00 96.56 87 ASN A CA 1
ATOM 648 C C . ASN A 1 87 ? 16.467 0.654 -30.797 1.00 96.56 87 ASN A C 1
ATOM 650 O O . ASN A 1 87 ? 17.523 0.359 -31.371 1.00 96.56 87 ASN A O 1
ATOM 654 N N . ALA A 1 88 ? 16.147 0.137 -29.611 1.00 97.00 88 ALA A N 1
ATOM 655 C CA . ALA A 1 88 ? 16.990 -0.785 -28.858 1.00 97.00 88 ALA A CA 1
ATOM 656 C C . ALA A 1 88 ? 17.417 -1.994 -29.707 1.00 97.00 88 ALA A C 1
ATOM 658 O O . ALA A 1 88 ? 16.655 -2.495 -30.535 1.00 97.00 88 ALA A O 1
ATOM 659 N N . SER A 1 89 ? 18.650 -2.470 -29.533 1.00 96.88 89 SER A N 1
ATOM 660 C CA . SER A 1 89 ? 19.259 -3.518 -30.368 1.00 96.88 89 SER A CA 1
ATOM 661 C C . SER A 1 89 ? 18.541 -4.865 -30.295 1.00 96.88 89 SER A C 1
ATOM 663 O O . SER A 1 89 ? 18.609 -5.647 -31.239 1.00 96.88 89 SER A O 1
ATOM 665 N N . ASN A 1 90 ? 17.861 -5.153 -29.183 1.00 94.38 90 ASN A N 1
ATOM 666 C CA . ASN A 1 90 ? 17.050 -6.359 -28.987 1.00 94.38 90 ASN A CA 1
ATOM 667 C C . ASN A 1 90 ? 17.785 -7.680 -29.280 1.00 94.38 90 ASN A C 1
ATOM 669 O O . ASN A 1 90 ? 17.187 -8.628 -29.774 1.00 94.38 90 ASN A O 1
ATOM 673 N N . GLY A 1 91 ? 19.075 -7.745 -28.936 1.00 91.56 91 GLY A N 1
ATOM 674 C CA . GLY A 1 91 ? 19.925 -8.923 -29.147 1.00 91.56 91 GLY A CA 1
ATOM 675 C C . GLY A 1 91 ? 20.688 -8.932 -30.475 1.00 91.56 91 GLY A C 1
ATOM 676 O O . GLY A 1 91 ? 21.525 -9.803 -30.677 1.00 91.56 91 GLY A O 1
ATOM 677 N N . THR A 1 92 ? 20.467 -7.958 -31.362 1.00 95.00 92 THR A N 1
ATOM 678 C CA . THR A 1 92 ? 21.243 -7.800 -32.601 1.00 95.00 92 THR A CA 1
ATOM 679 C C . THR A 1 92 ? 21.903 -6.419 -32.641 1.00 95.00 92 THR A C 1
ATOM 681 O O . THR A 1 92 ? 21.186 -5.422 -32.818 1.00 95.00 92 THR A O 1
ATOM 684 N N . PRO A 1 93 ? 23.245 -6.331 -32.511 1.00 96.12 93 PRO A N 1
ATOM 685 C CA . PRO A 1 93 ? 23.976 -5.066 -32.560 1.00 96.12 93 PRO A CA 1
ATOM 686 C C . PRO A 1 93 ? 23.596 -4.212 -33.772 1.00 96.12 93 PRO A C 1
ATOM 688 O O . PRO A 1 93 ? 23.306 -4.727 -34.853 1.00 96.12 93 PRO A O 1
ATOM 691 N N . ARG A 1 94 ? 23.538 -2.901 -33.569 1.00 97.31 94 ARG A N 1
ATOM 692 C CA . ARG A 1 94 ? 23.383 -1.847 -34.577 1.00 97.31 94 ARG A CA 1
ATOM 693 C C . ARG A 1 94 ? 24.683 -1.673 -35.347 1.00 97.31 94 ARG A C 1
ATOM 695 O O . ARG A 1 94 ? 25.758 -1.969 -34.832 1.00 97.31 94 ARG A O 1
ATOM 702 N N . ASP A 1 95 ? 24.554 -1.211 -36.581 1.00 98.00 95 ASP A N 1
ATOM 703 C CA . ASP A 1 95 ? 25.682 -0.633 -37.299 1.00 98.00 95 ASP A CA 1
ATOM 704 C C . ASP A 1 95 ? 25.849 0.809 -36.820 1.00 98.00 95 ASP A C 1
ATOM 706 O O . ASP A 1 95 ? 24.866 1.447 -36.432 1.00 98.00 95 ASP A O 1
ATOM 710 N N . VAL A 1 96 ? 27.074 1.323 -36.824 1.00 98.31 96 VAL A N 1
ATOM 711 C CA . VAL A 1 96 ? 27.352 2.716 -36.461 1.00 98.31 96 VAL A CA 1
ATOM 712 C C . VAL A 1 96 ? 28.130 3.364 -37.587 1.00 98.31 96 VAL A C 1
ATOM 714 O O . VAL A 1 96 ? 29.245 2.943 -37.878 1.00 98.31 96 VAL A O 1
ATOM 717 N N . GLN A 1 97 ? 27.537 4.363 -38.234 1.00 98.19 97 GLN A N 1
ATOM 718 C CA . GLN A 1 97 ? 28.185 5.119 -39.300 1.00 98.19 97 GLN A CA 1
ATOM 719 C C . GLN A 1 97 ? 28.986 6.271 -38.697 1.00 98.19 97 GLN A C 1
ATOM 721 O O . GLN A 1 97 ? 28.478 7.003 -37.850 1.00 98.19 97 GLN A O 1
ATOM 726 N N . TYR A 1 98 ? 30.215 6.453 -39.168 1.00 98.12 98 TYR A N 1
ATOM 727 C CA . TYR A 1 98 ? 31.100 7.568 -38.841 1.00 98.12 98 TYR A CA 1
ATOM 728 C C . TYR A 1 98 ? 31.382 8.340 -40.131 1.00 98.12 98 TYR A C 1
ATOM 730 O O . TYR A 1 98 ? 32.095 7.845 -41.010 1.00 98.12 98 TYR A O 1
ATOM 738 N N . THR A 1 99 ? 30.763 9.511 -40.294 1.00 97.75 99 THR A N 1
ATOM 739 C CA . THR A 1 99 ? 30.827 10.265 -41.551 1.00 97.75 99 THR A CA 1
ATOM 740 C C . THR A 1 99 ? 32.102 11.087 -41.684 1.00 97.75 99 THR A C 1
ATOM 742 O O . THR A 1 99 ? 32.587 11.664 -40.716 1.00 97.75 99 THR A O 1
ATOM 745 N N . ASN A 1 100 ? 32.609 11.219 -42.912 1.00 97.12 100 ASN A N 1
ATOM 746 C CA . ASN A 1 100 ? 33.803 12.016 -43.234 1.00 97.12 100 ASN A CA 1
ATOM 747 C C . ASN A 1 100 ? 35.093 11.561 -42.518 1.00 97.12 100 ASN A C 1
ATOM 749 O O . ASN A 1 100 ? 35.994 12.366 -42.275 1.00 97.12 100 ASN A O 1
ATOM 753 N N . MET A 1 101 ? 35.230 10.261 -42.243 1.00 96.81 101 MET A N 1
ATOM 754 C CA . MET A 1 101 ? 36.444 9.688 -41.651 1.00 96.81 101 MET A CA 1
ATOM 755 C C . MET A 1 101 ? 37.680 9.905 -42.537 1.00 96.81 101 MET A C 1
ATOM 757 O O . MET A 1 101 ? 38.745 10.243 -42.028 1.00 96.81 101 MET A O 1
ATOM 761 N N . ARG A 1 102 ? 37.533 9.817 -43.868 1.00 95.25 102 ARG A N 1
ATOM 762 C CA . ARG A 1 102 ? 38.607 10.144 -44.827 1.00 95.25 102 ARG A CA 1
ATOM 763 C C . ARG A 1 102 ? 39.181 11.545 -44.611 1.00 95.25 102 ARG A C 1
ATOM 765 O O . ARG A 1 102 ? 40.388 11.742 -44.693 1.00 95.25 102 ARG A O 1
ATOM 772 N N . GLU A 1 103 ? 38.318 12.523 -44.358 1.00 95.19 103 GLU A N 1
ATOM 773 C CA . GLU A 1 103 ? 38.730 13.918 -44.195 1.00 95.19 103 GLU A CA 1
ATOM 774 C C . GLU A 1 103 ? 39.359 14.170 -42.819 1.00 95.19 103 GLU A C 1
ATOM 776 O O . GLU A 1 103 ? 40.321 14.934 -42.716 1.00 95.19 103 GLU A O 1
ATOM 781 N N . ALA A 1 104 ? 38.877 13.485 -41.775 1.00 95.94 104 ALA A N 1
ATOM 782 C CA . ALA A 1 104 ? 39.545 13.469 -40.476 1.00 95.94 104 ALA A CA 1
ATOM 783 C C . ALA A 1 104 ? 40.959 12.877 -40.598 1.00 95.94 104 ALA A C 1
ATOM 785 O O . ALA A 1 104 ? 41.916 13.518 -40.178 1.00 95.94 104 ALA A O 1
ATOM 786 N N . PHE A 1 105 ? 41.098 11.733 -41.275 1.00 95.69 105 PHE A N 1
ATOM 787 C CA . PHE A 1 105 ? 42.388 11.089 -41.534 1.00 95.69 105 PHE A CA 1
ATOM 788 C C . PHE A 1 105 ? 43.350 11.997 -42.307 1.00 95.69 105 PHE A C 1
ATOM 790 O O . PHE A 1 105 ? 44.498 12.177 -41.912 1.00 95.69 105 PHE A O 1
ATOM 797 N N . ARG A 1 106 ? 42.872 12.626 -43.387 1.00 93.44 106 ARG A N 1
ATOM 798 C CA . ARG A 1 106 ? 43.670 13.559 -44.195 1.00 93.44 106 ARG A CA 1
ATOM 799 C C . ARG A 1 106 ? 44.106 14.796 -43.408 1.00 93.44 106 ARG A C 1
ATOM 801 O O . ARG A 1 106 ? 45.182 15.326 -43.670 1.00 93.44 106 ARG A O 1
ATOM 808 N N . THR A 1 107 ? 43.256 15.281 -42.500 1.00 93.25 107 THR A N 1
ATOM 809 C CA . THR A 1 107 ? 43.596 16.422 -41.642 1.00 93.25 107 THR A CA 1
ATOM 810 C C . THR A 1 107 ? 44.700 16.044 -40.659 1.00 93.25 107 THR A C 1
ATOM 812 O O . THR A 1 107 ? 45.651 16.808 -40.546 1.00 93.25 107 THR A O 1
ATOM 815 N N . GLU A 1 108 ? 44.586 14.888 -39.998 1.00 94.62 108 GLU A N 1
ATOM 816 C CA . GLU A 1 108 ? 45.543 14.468 -38.965 1.00 94.62 108 GLU A CA 1
ATOM 817 C C . GLU A 1 108 ? 46.929 14.185 -39.551 1.00 94.62 108 GLU A C 1
ATOM 819 O O . GLU A 1 108 ? 47.925 14.754 -39.121 1.00 94.62 108 GLU A O 1
ATOM 824 N N . PHE A 1 109 ? 46.995 13.352 -40.595 1.00 91.88 109 PHE A N 1
ATOM 825 C CA . PHE A 1 109 ? 48.269 12.808 -41.084 1.00 91.88 109 PHE A CA 1
ATOM 826 C C . PHE A 1 109 ? 48.855 13.568 -42.287 1.00 91.88 109 PHE A C 1
ATOM 828 O O . PHE A 1 109 ? 49.897 13.197 -42.829 1.00 91.88 109 PHE A O 1
ATOM 835 N N . GLY A 1 110 ? 48.203 14.654 -42.717 1.00 80.81 110 GLY A N 1
ATOM 836 C CA . GLY A 1 110 ? 48.710 15.570 -43.741 1.00 80.81 110 GLY A CA 1
ATOM 837 C C . GLY A 1 110 ? 48.945 14.951 -45.130 1.00 80.81 110 GLY A C 1
ATOM 838 O O . GLY A 1 110 ? 48.592 13.813 -45.418 1.00 80.81 110 GLY A O 1
ATOM 839 N N . SER A 1 111 ? 49.535 15.732 -46.044 1.00 65.25 111 SER A N 1
ATOM 840 C CA . SER A 1 111 ? 49.738 15.327 -47.448 1.00 65.25 111 SER A CA 1
ATOM 841 C C . SER A 1 111 ? 50.810 14.244 -47.696 1.00 65.25 111 SER A C 1
ATOM 843 O O . SER A 1 111 ? 50.591 13.466 -48.626 1.00 65.25 111 SER A O 1
ATOM 845 N N . PRO A 1 112 ? 51.943 14.166 -46.957 1.00 65.31 112 PRO A N 1
ATOM 846 C CA . PRO A 1 112 ? 52.968 13.141 -47.193 1.00 65.31 112 PRO A CA 1
ATOM 847 C C . PRO A 1 112 ? 52.478 11.724 -46.874 1.00 65.31 112 PRO A C 1
ATOM 849 O O . PRO A 1 112 ? 52.678 10.827 -47.686 1.00 65.31 112 PRO A O 1
ATOM 852 N N . SER A 1 113 ? 51.773 11.540 -45.751 1.00 64.50 113 SER A N 1
ATOM 853 C CA . SER A 1 113 ? 51.276 10.228 -45.319 1.00 64.50 113 SER A CA 1
ATOM 854 C C . SER A 1 113 ? 49.884 9.925 -45.887 1.00 64.50 113 SER A C 1
ATOM 856 O O . SER A 1 113 ? 49.665 8.833 -46.400 1.00 64.50 113 SER A O 1
ATOM 858 N N . ALA A 1 114 ? 48.939 10.878 -45.934 1.00 63.44 114 ALA A N 1
ATOM 859 C CA . ALA A 1 114 ? 47.608 10.599 -46.501 1.00 63.44 114 ALA A CA 1
ATOM 860 C C . ALA A 1 114 ? 47.615 10.366 -48.024 1.00 63.44 114 ALA A C 1
ATOM 862 O O . ALA A 1 114 ? 46.689 9.750 -48.543 1.00 63.44 114 ALA A O 1
ATOM 863 N N . GLY A 1 115 ? 48.648 10.817 -48.748 1.00 73.31 115 GLY A N 1
ATOM 864 C CA . GLY A 1 115 ? 48.842 10.477 -50.163 1.00 73.31 115 GLY A CA 1
ATOM 865 C C . GLY A 1 115 ? 49.207 9.004 -50.392 1.00 73.31 115 GLY A C 1
ATOM 866 O O . GLY A 1 115 ? 48.926 8.466 -51.465 1.00 73.31 115 GLY A O 1
ATOM 867 N N . ASN A 1 116 ? 49.774 8.339 -49.378 1.00 85.75 116 ASN A N 1
ATOM 868 C CA . ASN A 1 116 ? 50.157 6.927 -49.426 1.00 85.75 116 ASN A CA 1
ATOM 869 C C . ASN A 1 116 ? 48.977 5.987 -49.166 1.00 85.75 116 ASN A C 1
ATOM 871 O O . ASN A 1 116 ? 49.082 4.800 -49.477 1.00 85.75 116 ASN A O 1
ATOM 875 N N . TYR A 1 117 ? 47.854 6.497 -48.649 1.00 92.00 117 TYR A N 1
ATOM 876 C CA . TYR A 1 117 ? 46.723 5.692 -48.196 1.00 92.00 117 TYR A CA 1
ATOM 877 C C . TYR A 1 117 ? 45.393 6.104 -48.832 1.00 92.00 117 TYR A C 1
ATOM 879 O O . TYR A 1 117 ? 45.128 7.274 -49.090 1.00 92.00 117 TYR A O 1
ATOM 887 N N . SER A 1 118 ? 44.502 5.136 -49.043 1.00 92.12 118 SER A N 1
ATOM 888 C CA . SER A 1 118 ? 43.093 5.393 -49.359 1.00 92.12 118 SER A CA 1
ATOM 889 C C . SER A 1 118 ? 42.216 4.902 -48.211 1.00 92.12 118 SER A C 1
ATOM 891 O O . SER A 1 118 ? 42.242 3.719 -47.888 1.00 92.12 118 SER A O 1
ATOM 893 N N . VAL A 1 119 ? 41.437 5.802 -47.606 1.00 93.44 119 VAL A N 1
ATOM 894 C CA . VAL A 1 119 ? 40.523 5.527 -46.478 1.00 93.44 119 VAL A CA 1
ATOM 895 C C . VAL A 1 119 ? 39.100 5.828 -46.901 1.00 93.44 119 VAL A C 1
ATOM 897 O O . VAL A 1 119 ? 38.870 6.909 -47.420 1.00 93.44 119 VAL A O 1
ATOM 900 N N . GLU A 1 120 ? 38.134 4.949 -46.650 1.00 95.06 120 GLU A N 1
ATOM 901 C CA . GLU A 1 120 ? 36.739 5.190 -47.039 1.00 95.06 120 GLU A CA 1
ATOM 902 C C . GLU A 1 120 ? 36.149 6.510 -46.515 1.00 95.06 120 GLU A C 1
ATOM 904 O O . GLU A 1 120 ? 36.504 7.003 -45.443 1.00 95.06 120 GLU A O 1
ATOM 909 N N . LYS A 1 121 ? 35.225 7.107 -47.290 1.00 95.38 121 LYS A N 1
ATOM 910 C CA . LYS A 1 121 ? 34.603 8.396 -46.920 1.00 95.38 121 LYS A CA 1
ATOM 911 C C . LYS A 1 121 ? 33.928 8.292 -45.552 1.00 95.38 121 LYS A C 1
ATOM 913 O O . LYS A 1 121 ? 34.138 9.157 -44.702 1.00 95.38 121 LYS A O 1
ATOM 918 N N . ASN A 1 122 ? 33.143 7.236 -45.373 1.00 97.38 122 ASN A N 1
ATOM 919 C CA . ASN A 1 122 ? 32.483 6.885 -44.129 1.00 97.38 122 ASN A CA 1
ATOM 920 C C . ASN A 1 122 ? 32.991 5.520 -43.665 1.00 97.38 122 ASN A C 1
ATOM 922 O O . ASN A 1 122 ? 33.320 4.661 -44.482 1.00 97.38 122 ASN A O 1
ATOM 926 N N . VAL A 1 123 ? 33.021 5.319 -42.354 1.00 97.31 123 VAL A N 1
ATOM 927 C CA . VAL A 1 123 ? 33.423 4.052 -41.733 1.00 97.31 123 VAL A CA 1
ATOM 928 C C . VAL A 1 123 ? 32.256 3.490 -40.935 1.00 97.31 123 VAL A C 1
ATOM 930 O O . VAL A 1 123 ? 31.411 4.245 -40.454 1.00 97.31 123 VAL A O 1
ATOM 933 N N . TYR A 1 124 ? 32.202 2.163 -40.812 1.00 97.62 124 TYR A N 1
ATOM 934 C CA . TYR A 1 124 ? 31.123 1.449 -40.141 1.00 97.62 124 TYR A CA 1
ATOM 935 C C . TYR A 1 124 ? 31.670 0.574 -39.013 1.00 97.62 124 TYR A C 1
ATOM 937 O O . TYR A 1 124 ? 32.511 -0.293 -39.243 1.00 97.62 124 TYR A O 1
ATOM 945 N N . GLY A 1 125 ? 31.172 0.807 -37.801 1.00 97.31 125 GLY A N 1
ATOM 946 C CA . GLY A 1 125 ? 31.413 -0.017 -36.616 1.00 97.31 125 GLY A CA 1
ATOM 947 C C . GLY A 1 125 ? 30.158 -0.766 -36.176 1.00 97.31 125 GLY A C 1
ATOM 948 O O . GLY A 1 125 ? 29.119 -0.723 -36.846 1.00 97.31 125 GLY A O 1
ATOM 949 N N . LYS A 1 126 ? 30.237 -1.433 -35.024 1.00 97.62 126 LYS A N 1
ATOM 950 C CA . LYS A 1 126 ? 29.076 -2.024 -34.352 1.00 97.62 126 LYS A CA 1
ATOM 951 C C . LYS A 1 126 ? 28.755 -1.266 -33.073 1.00 97.62 126 LYS A C 1
ATOM 953 O O . LYS A 1 126 ? 29.601 -0.608 -32.477 1.00 97.62 126 LYS A O 1
ATOM 958 N N . GLY A 1 127 ? 27.505 -1.357 -32.641 1.00 97.50 127 GLY A N 1
ATOM 959 C CA . GLY A 1 127 ? 27.118 -0.804 -31.358 1.00 97.50 127 GLY A CA 1
ATOM 960 C C . GLY A 1 127 ? 25.815 -1.349 -30.801 1.00 97.50 127 GLY A C 1
ATOM 961 O O . GLY A 1 127 ? 25.018 -1.975 -31.498 1.00 97.50 127 GLY A O 1
ATOM 962 N N . THR A 1 128 ? 25.574 -1.110 -29.519 1.00 98.31 128 THR A N 1
ATOM 963 C CA . THR A 1 128 ? 24.392 -1.595 -28.806 1.00 98.31 128 THR A CA 1
ATOM 964 C C . THR A 1 128 ? 23.579 -0.441 -28.234 1.00 98.31 128 THR A C 1
ATOM 966 O O . THR A 1 128 ? 24.064 0.334 -27.420 1.00 98.31 128 THR A O 1
ATOM 969 N N . ILE A 1 129 ? 22.304 -0.354 -28.617 1.00 98.00 129 ILE A N 1
ATOM 970 C CA . ILE A 1 129 ? 21.323 0.473 -27.913 1.00 98.00 129 ILE A CA 1
ATOM 971 C C . ILE A 1 129 ? 20.623 -0.432 -26.896 1.00 98.00 129 ILE A C 1
ATOM 973 O O . ILE A 1 129 ? 19.835 -1.308 -27.264 1.00 98.00 129 ILE A O 1
ATOM 977 N N . ASN A 1 130 ? 20.928 -0.249 -25.616 1.00 96.75 130 ASN A N 1
ATOM 978 C CA . ASN A 1 130 ? 20.281 -0.955 -24.516 1.00 96.75 130 ASN A CA 1
ATOM 979 C C . ASN A 1 130 ? 18.860 -0.434 -24.312 1.00 96.75 130 ASN A C 1
ATOM 981 O O . ASN A 1 130 ? 18.596 0.759 -24.471 1.00 96.75 130 ASN A O 1
ATOM 985 N N . ARG A 1 131 ? 17.945 -1.323 -23.916 1.00 95.31 131 ARG A N 1
ATOM 986 C CA . ARG A 1 131 ? 16.589 -0.920 -23.530 1.00 95.31 131 ARG A CA 1
ATOM 987 C C . ARG A 1 131 ? 16.643 0.033 -22.336 1.00 95.31 131 ARG A C 1
ATOM 989 O O . ARG A 1 131 ? 17.465 -0.141 -21.435 1.00 95.31 131 ARG A O 1
ATOM 996 N N . ARG A 1 132 ? 15.750 1.019 -22.311 1.00 93.25 132 ARG A N 1
ATOM 997 C CA . ARG A 1 132 ? 15.601 1.927 -21.174 1.00 93.25 132 ARG A CA 1
ATOM 998 C C . ARG A 1 132 ? 14.793 1.248 -20.074 1.00 93.25 132 ARG A C 1
ATOM 1000 O O . ARG A 1 132 ? 13.665 0.826 -20.311 1.00 93.25 132 ARG A O 1
ATOM 1007 N N . ASN A 1 133 ? 15.348 1.169 -18.869 1.00 92.19 133 ASN A N 1
ATOM 1008 C CA . ASN A 1 133 ? 14.624 0.603 -17.738 1.00 92.19 133 ASN A CA 1
ATOM 1009 C C . ASN A 1 133 ? 13.684 1.628 -17.094 1.00 92.19 133 ASN A C 1
ATOM 1011 O O . ASN A 1 133 ? 14.090 2.730 -16.730 1.00 92.19 133 ASN A O 1
ATOM 1015 N N . ILE A 1 134 ? 12.433 1.227 -16.916 1.00 91.44 134 ILE A N 1
ATOM 1016 C CA . ILE A 1 134 ? 11.417 1.923 -16.143 1.00 91.44 134 ILE A CA 1
ATOM 1017 C C . ILE A 1 134 ? 11.442 1.328 -14.735 1.00 91.44 134 ILE A C 1
ATOM 1019 O O . ILE A 1 134 ? 11.362 0.110 -14.554 1.00 91.44 134 ILE A O 1
ATOM 1023 N N . ASP A 1 135 ? 11.592 2.198 -13.740 1.00 90.38 135 ASP A N 1
ATOM 1024 C CA . ASP A 1 135 ? 11.544 1.818 -12.332 1.00 90.38 135 ASP A CA 1
ATOM 1025 C C . ASP A 1 135 ? 10.088 1.527 -11.928 1.00 90.38 135 ASP A C 1
ATOM 1027 O O . ASP A 1 135 ? 9.232 2.402 -12.092 1.00 90.38 135 ASP A O 1
ATOM 1031 N N . PRO A 1 136 ? 9.770 0.323 -11.421 1.00 91.44 136 PRO A N 1
ATOM 1032 C CA . PRO A 1 136 ? 8.419 0.003 -10.988 1.00 91.44 136 PRO A CA 1
ATOM 1033 C C . PRO A 1 136 ? 7.995 0.725 -9.700 1.00 91.44 136 PRO A C 1
ATOM 1035 O O . PRO A 1 136 ? 6.802 0.748 -9.433 1.00 91.44 136 PRO A O 1
ATOM 1038 N N . ASN A 1 137 ? 8.899 1.300 -8.899 1.00 88.94 137 ASN A N 1
ATOM 1039 C CA . ASN A 1 137 ? 8.622 1.627 -7.490 1.00 88.94 137 ASN A CA 1
ATOM 1040 C C . ASN A 1 137 ? 7.934 2.973 -7.219 1.00 88.94 137 ASN A C 1
ATOM 1042 O O . ASN A 1 137 ? 7.582 3.256 -6.073 1.00 88.94 137 ASN A O 1
ATOM 1046 N N . ASN A 1 138 ? 7.752 3.800 -8.248 1.00 83.38 138 ASN A N 1
ATOM 1047 C CA . ASN A 1 138 ? 7.267 5.175 -8.104 1.00 83.38 138 ASN A CA 1
ATOM 1048 C C . ASN A 1 138 ? 6.203 5.539 -9.151 1.00 83.38 138 ASN A C 1
ATOM 1050 O O . ASN A 1 138 ? 6.166 6.667 -9.651 1.00 83.38 138 ASN A O 1
ATOM 1054 N N . PHE A 1 139 ? 5.356 4.576 -9.516 1.00 88.94 139 PHE A N 1
ATOM 1055 C CA . PHE A 1 139 ? 4.198 4.841 -10.364 1.00 88.94 139 PHE A CA 1
ATOM 1056 C C . PHE A 1 139 ? 3.178 5.680 -9.601 1.00 88.94 139 PHE A C 1
ATOM 1058 O O . PHE A 1 139 ? 2.883 5.436 -8.431 1.00 88.94 139 PHE A O 1
ATOM 1065 N N . ARG A 1 140 ? 2.629 6.688 -10.270 1.00 82.44 140 ARG A N 1
ATOM 1066 C CA . ARG A 1 140 ? 1.621 7.576 -9.693 1.00 82.44 140 ARG A CA 1
ATOM 1067 C C . ARG A 1 140 ? 0.268 7.241 -10.282 1.00 82.44 140 ARG A C 1
ATOM 1069 O O . ARG A 1 140 ? 0.159 7.021 -11.488 1.00 82.44 140 ARG A O 1
ATOM 1076 N N . VAL A 1 141 ? -0.756 7.243 -9.437 1.00 82.44 141 VAL A N 1
ATOM 1077 C CA . VAL A 1 141 ? -2.126 7.270 -9.933 1.00 82.44 141 VAL A CA 1
ATOM 1078 C C . VAL A 1 141 ? -2.477 8.713 -10.230 1.00 82.44 141 VAL A C 1
ATOM 1080 O O . VAL A 1 141 ? -2.161 9.618 -9.458 1.00 82.44 141 VAL A O 1
ATOM 1083 N N . VAL A 1 142 ? -3.083 8.926 -11.380 1.00 82.38 142 VAL A N 1
ATOM 1084 C CA . VAL A 1 142 ? -3.521 10.230 -11.837 1.00 82.38 142 VAL A CA 1
ATOM 1085 C C . VAL A 1 142 ? -5.022 10.147 -12.044 1.00 82.38 142 VAL A C 1
ATOM 1087 O O . VAL A 1 142 ? -5.503 9.195 -12.666 1.00 82.38 142 VAL A O 1
ATOM 1090 N N . ASP A 1 143 ? -5.754 11.099 -11.480 1.00 81.94 143 ASP A N 1
ATOM 1091 C CA . ASP A 1 143 ? -7.201 11.154 -11.646 1.00 81.94 143 ASP A CA 1
ATOM 1092 C C . ASP A 1 143 ? -7.606 11.544 -13.080 1.00 81.94 143 ASP A C 1
ATOM 1094 O O . ASP A 1 143 ? -6.777 11.788 -13.964 1.00 81.94 143 ASP A O 1
ATOM 1098 N N . ASP A 1 144 ? -8.910 11.577 -13.329 1.00 81.44 144 ASP A N 1
ATOM 1099 C CA . ASP A 1 144 ? -9.502 11.952 -14.614 1.00 81.44 144 ASP A CA 1
ATOM 1100 C C . ASP A 1 144 ? -9.266 13.427 -15.004 1.00 81.44 144 ASP A C 1
ATOM 1102 O O . ASP A 1 144 ? -9.463 13.791 -16.165 1.00 81.44 144 ASP A O 1
ATOM 1106 N N . HIS A 1 145 ? -8.762 14.250 -14.080 1.00 83.00 145 HIS A N 1
ATOM 1107 C CA . HIS A 1 145 ? -8.391 15.653 -14.277 1.00 83.00 145 HIS A CA 1
ATOM 1108 C C . HIS A 1 145 ? -6.871 15.863 -14.394 1.00 83.00 145 HIS A C 1
ATOM 1110 O O . HIS A 1 145 ? -6.393 16.999 -14.394 1.00 83.00 145 HIS A O 1
ATOM 1116 N N . ASN A 1 146 ? -6.100 14.783 -14.550 1.00 78.62 146 ASN A N 1
ATOM 1117 C CA . ASN A 1 146 ? -4.638 14.788 -14.614 1.00 78.62 146 ASN A CA 1
ATOM 1118 C C . ASN A 1 146 ? -3.928 15.254 -13.325 1.00 78.62 146 ASN A C 1
ATOM 1120 O O . ASN A 1 146 ? -2.759 15.652 -13.370 1.00 78.62 146 ASN A O 1
ATOM 1124 N N . VAL A 1 147 ? -4.585 15.176 -12.166 1.00 81.88 147 VAL A N 1
ATOM 1125 C CA . VAL A 1 147 ? -3.976 15.480 -10.866 1.00 81.88 147 VAL A CA 1
ATOM 1126 C C . VAL A 1 147 ? -3.389 14.205 -10.267 1.00 81.88 147 VAL A C 1
ATOM 1128 O O . VAL A 1 147 ? -4.010 13.142 -10.254 1.00 81.88 147 VAL A O 1
ATOM 1131 N N . THR A 1 148 ? -2.154 14.297 -9.768 1.00 79.88 148 THR A N 1
ATOM 1132 C CA . THR A 1 148 ? -1.540 13.188 -9.026 1.00 79.88 148 THR A CA 1
ATOM 1133 C C . THR A 1 148 ? -2.339 12.931 -7.756 1.00 79.88 148 THR A C 1
ATOM 1135 O O . THR A 1 148 ? -2.477 13.824 -6.923 1.00 79.88 148 THR A O 1
ATOM 1138 N N . SER A 1 149 ? -2.808 11.700 -7.599 1.00 78.31 149 SER A N 1
ATOM 1139 C CA . SER A 1 149 ? -3.587 11.261 -6.451 1.00 78.31 149 SER A CA 1
ATOM 1140 C C . SER A 1 149 ? -2.903 10.096 -5.739 1.00 78.31 149 SER A C 1
ATOM 1142 O O . SER A 1 149 ? -2.079 9.373 -6.309 1.00 78.31 149 SER A O 1
ATOM 1144 N N . HIS A 1 150 ? -3.245 9.922 -4.467 1.00 80.00 150 HIS A N 1
ATOM 1145 C CA . HIS A 1 150 ? -2.759 8.829 -3.636 1.00 80.00 150 HIS A CA 1
ATOM 1146 C C . HIS A 1 150 ? -3.886 7.826 -3.430 1.00 80.00 150 HIS A C 1
ATOM 1148 O O . HIS A 1 150 ? -5.005 8.197 -3.071 1.00 80.00 150 HIS A O 1
ATOM 1154 N N . ALA A 1 151 ? -3.591 6.546 -3.641 1.00 90.06 151 ALA A N 1
ATOM 1155 C CA . ALA A 1 151 ? -4.563 5.498 -3.393 1.00 90.06 151 ALA A CA 1
ATOM 1156 C C . ALA A 1 151 ? -4.853 5.428 -1.895 1.00 90.06 151 ALA A C 1
ATOM 1158 O O . ALA A 1 151 ? -3.971 5.117 -1.096 1.00 90.06 151 ALA A O 1
ATOM 1159 N N . THR A 1 152 ? -6.086 5.729 -1.504 1.00 92.94 152 THR A N 1
ATOM 1160 C CA . THR A 1 152 ? -6.503 5.640 -0.107 1.00 92.94 152 THR A CA 1
ATOM 1161 C C . THR A 1 152 ? -7.803 4.872 0.023 1.00 92.94 152 THR A C 1
ATOM 1163 O O . THR A 1 152 ? -8.655 4.920 -0.865 1.00 92.94 152 THR A O 1
ATOM 1166 N N . LYS A 1 153 ? -7.946 4.137 1.125 1.00 95.12 153 LYS A N 1
ATOM 1167 C CA . LYS A 1 153 ? -9.228 3.559 1.534 1.00 95.12 153 LYS A CA 1
ATOM 1168 C C . LYS A 1 153 ? -9.334 3.471 3.048 1.00 95.12 153 LYS A C 1
ATOM 1170 O O . LYS A 1 153 ? -8.323 3.417 3.743 1.00 95.12 153 LYS A O 1
ATOM 1175 N N . GLU A 1 154 ? -10.561 3.409 3.543 1.00 96.69 154 GLU A N 1
ATOM 1176 C CA . GLU A 1 154 ? -10.824 3.002 4.922 1.00 96.69 154 GLU A CA 1
ATOM 1177 C C . GLU A 1 154 ? -10.611 1.491 5.074 1.00 96.69 154 GLU A C 1
ATOM 1179 O O . GLU A 1 154 ? -10.858 0.725 4.139 1.00 96.69 154 GLU A O 1
ATOM 1184 N N . TYR A 1 155 ? -10.157 1.061 6.251 1.00 98.25 155 TYR A N 1
ATOM 1185 C CA . TYR A 1 155 ? -10.017 -0.349 6.584 1.00 98.25 155 TYR A CA 1
ATOM 1186 C C . TYR A 1 155 ? -11.337 -1.108 6.379 1.00 98.25 155 TYR A C 1
ATOM 1188 O O . TYR A 1 155 ? -12.375 -0.795 6.970 1.00 98.25 155 TYR A O 1
ATOM 1196 N N . ASP A 1 156 ? -11.272 -2.126 5.527 1.00 97.00 156 ASP A N 1
ATOM 1197 C CA . ASP A 1 156 ? -12.387 -2.994 5.146 1.00 97.00 156 ASP A CA 1
ATOM 1198 C C . ASP A 1 156 ? -12.053 -4.491 5.323 1.00 97.00 156 ASP A C 1
ATOM 1200 O O . ASP A 1 156 ? -12.842 -5.349 4.935 1.00 97.00 156 ASP A O 1
ATOM 1204 N N . GLY A 1 157 ? -10.885 -4.807 5.900 1.00 96.88 157 GLY A N 1
ATOM 1205 C CA . GLY A 1 157 ? -10.390 -6.175 6.079 1.00 96.88 157 GLY A CA 1
ATOM 1206 C C . GLY A 1 157 ? -9.745 -6.805 4.838 1.00 96.88 157 GLY A C 1
ATOM 1207 O O . GLY A 1 157 ? -9.340 -7.964 4.893 1.00 96.88 157 GLY A O 1
ATOM 1208 N N . THR A 1 158 ? -9.614 -6.082 3.721 1.00 96.94 158 THR A N 1
ATOM 1209 C CA . THR A 1 158 ? -9.082 -6.619 2.456 1.00 96.94 158 THR A CA 1
ATOM 1210 C C . THR A 1 158 ? -7.836 -5.877 1.982 1.00 96.94 158 THR A C 1
ATOM 1212 O O . THR A 1 158 ? -7.619 -4.709 2.303 1.00 96.94 158 THR A O 1
ATOM 1215 N N . THR A 1 159 ? -7.022 -6.526 1.149 1.00 97.81 159 THR A N 1
ATOM 1216 C CA . THR A 1 159 ? -5.886 -5.869 0.484 1.00 97.81 159 THR A CA 1
ATOM 1217 C C . THR A 1 159 ? -6.318 -5.092 -0.761 1.00 97.81 159 THR A C 1
ATOM 1219 O O . THR A 1 159 ? -5.585 -4.231 -1.228 1.00 97.81 159 THR A O 1
ATOM 1222 N N . THR A 1 160 ? -7.495 -5.369 -1.322 1.00 97.00 160 THR A N 1
ATOM 1223 C CA . THR A 1 160 ? -7.907 -4.889 -2.646 1.00 97.00 160 THR A CA 1
ATOM 1224 C C . THR A 1 160 ? -8.015 -3.366 -2.717 1.00 97.00 160 THR A C 1
ATOM 1226 O O . THR A 1 160 ? -8.568 -2.726 -1.819 1.00 97.00 160 THR A O 1
ATOM 1229 N N . TYR A 1 161 ? -7.524 -2.791 -3.815 1.00 94.62 161 TYR A N 1
ATOM 1230 C CA . TYR A 1 161 ? -7.756 -1.403 -4.199 1.00 94.62 161 TYR A CA 1
ATOM 1231 C C . TYR A 1 161 ? -8.529 -1.354 -5.519 1.00 94.62 161 TYR A C 1
ATOM 1233 O O . TYR A 1 161 ? -8.051 -1.818 -6.556 1.00 94.62 161 TYR A O 1
ATOM 1241 N N . ASN A 1 162 ? -9.726 -0.771 -5.475 1.00 90.88 162 ASN A N 1
ATOM 1242 C CA . ASN A 1 162 ? -10.547 -0.543 -6.658 1.00 90.88 162 ASN A CA 1
ATOM 1243 C C . ASN A 1 162 ? -10.162 0.805 -7.266 1.00 90.88 162 ASN A C 1
ATOM 1245 O O . ASN A 1 162 ? -10.563 1.852 -6.762 1.00 90.88 162 ASN A O 1
ATOM 1249 N N . VAL A 1 163 ? -9.365 0.773 -8.334 1.00 87.00 163 VAL A N 1
ATOM 1250 C CA . VAL A 1 163 ? -8.970 1.987 -9.058 1.00 87.00 163 VAL A CA 1
ATOM 1251 C C . VAL A 1 163 ? -10.223 2.622 -9.680 1.00 87.00 163 VAL A C 1
ATOM 1253 O O . VAL A 1 163 ? -10.919 1.929 -10.427 1.00 87.00 163 VAL A O 1
ATOM 1256 N N . PRO A 1 164 ? -10.535 3.902 -9.396 1.00 85.25 164 PRO A N 1
ATOM 1257 C CA . PRO A 1 164 ? -11.706 4.555 -9.970 1.00 85.25 164 PRO A CA 1
ATOM 1258 C C . PRO A 1 164 ? -11.671 4.588 -11.502 1.00 85.25 164 PRO A C 1
ATOM 1260 O O . PRO A 1 164 ? -10.615 4.731 -12.122 1.00 85.25 164 PRO A O 1
ATOM 1263 N N . THR A 1 165 ? -12.845 4.480 -12.123 1.00 83.19 165 THR A N 1
ATOM 1264 C CA . THR A 1 165 ? -12.984 4.576 -13.580 1.00 83.19 165 THR A CA 1
ATOM 1265 C C . THR A 1 165 ? -12.425 5.906 -14.090 1.00 83.19 165 THR A C 1
ATOM 1267 O O . THR A 1 165 ? -12.698 6.956 -13.521 1.00 83.19 165 THR A O 1
ATOM 1270 N N . GLY A 1 166 ? -11.655 5.865 -15.180 1.00 76.69 166 GLY A N 1
ATOM 1271 C CA . GLY A 1 166 ? -11.058 7.054 -15.803 1.00 76.69 166 GLY A CA 1
ATOM 1272 C C . GLY A 1 166 ? -9.684 7.445 -15.253 1.00 76.69 166 GLY A C 1
ATOM 1273 O O . GLY A 1 166 ? -8.980 8.220 -15.900 1.00 76.69 166 GLY A O 1
ATOM 1274 N N . TRP A 1 167 ? -9.262 6.871 -14.122 1.00 82.31 167 TRP A N 1
ATOM 1275 C CA . TRP A 1 167 ? -7.939 7.120 -13.552 1.00 82.31 167 TRP A CA 1
ATOM 1276 C C . TRP A 1 167 ? -6.854 6.360 -14.322 1.00 82.31 167 TRP A C 1
ATOM 1278 O O . TRP A 1 167 ? -7.087 5.282 -14.880 1.00 82.31 167 TRP A O 1
ATOM 1288 N N . LYS A 1 168 ? -5.650 6.930 -14.361 1.00 80.06 168 LYS A N 1
ATOM 1289 C CA . LYS A 1 168 ? -4.509 6.436 -15.143 1.00 80.06 168 LYS A CA 1
ATOM 1290 C C . LYS A 1 168 ? -3.307 6.162 -14.249 1.00 80.06 168 LYS A C 1
ATOM 1292 O O . LYS A 1 168 ? -3.166 6.744 -13.177 1.00 80.06 168 LYS A O 1
ATOM 1297 N N . LEU A 1 169 ? -2.418 5.290 -14.718 1.00 84.88 169 LEU A N 1
ATOM 1298 C CA . LEU A 1 169 ? -1.129 5.037 -14.084 1.00 84.88 169 LEU A CA 1
ATOM 1299 C C . LEU A 1 169 ? -0.029 5.695 -14.907 1.00 84.88 169 LEU A C 1
ATOM 1301 O O . LEU A 1 169 ? 0.179 5.357 -16.073 1.00 84.88 169 LEU A O 1
ATOM 1305 N N . THR A 1 170 ? 0.684 6.618 -14.279 1.00 81.44 170 THR A N 1
ATOM 1306 C CA . THR A 1 170 ? 1.789 7.340 -14.904 1.00 81.44 170 THR A CA 1
ATOM 1307 C C . THR A 1 170 ? 3.108 6.801 -14.349 1.00 81.44 170 THR A C 1
ATOM 1309 O O . THR A 1 170 ? 3.252 6.701 -13.124 1.00 81.44 170 THR A O 1
ATOM 1312 N N . PRO A 1 171 ? 4.073 6.430 -15.214 1.00 82.81 171 PRO A N 1
ATOM 1313 C CA . PRO A 1 171 ? 5.389 5.985 -14.771 1.00 82.81 171 PRO A CA 1
ATOM 1314 C C . PRO A 1 171 ? 6.138 7.108 -14.029 1.00 82.81 171 PRO A C 1
ATOM 1316 O O . PRO A 1 171 ? 5.754 8.278 -14.122 1.00 82.81 171 PRO A O 1
ATOM 1319 N N . PRO A 1 172 ? 7.230 6.788 -13.314 1.00 73.62 172 PRO A N 1
ATOM 1320 C CA . PRO A 1 172 ? 8.037 7.796 -12.635 1.00 73.62 172 PRO A CA 1
ATOM 1321 C C . PRO A 1 172 ? 8.538 8.870 -13.611 1.00 73.62 172 PRO A C 1
ATOM 1323 O O . PRO A 1 172 ? 8.951 8.557 -14.728 1.00 73.62 172 PRO A O 1
ATOM 1326 N N . SER A 1 173 ? 8.541 10.131 -13.175 1.00 65.25 173 SER A N 1
ATOM 1327 C CA . SER A 1 173 ? 9.101 11.258 -13.928 1.00 65.25 173 SER A CA 1
ATOM 1328 C C . SER A 1 173 ? 10.603 11.415 -13.663 1.00 65.25 173 SER A C 1
ATOM 1330 O O . SER A 1 173 ? 11.015 11.436 -12.503 1.00 65.25 173 SER A O 1
ATOM 1332 N N . GLY A 1 174 ? 11.412 11.606 -14.708 1.00 61.97 174 GLY A N 1
ATOM 1333 C CA . GLY A 1 174 ? 12.835 11.940 -14.583 1.00 61.97 174 GLY A CA 1
ATOM 1334 C C . GLY A 1 174 ? 13.618 11.764 -15.892 1.00 61.97 174 GLY A C 1
ATOM 1335 O O . GLY A 1 174 ? 13.199 11.013 -16.770 1.00 61.97 174 GLY A O 1
ATOM 1336 N N . PRO A 1 175 ? 14.779 12.425 -16.059 1.00 54.59 175 PRO A N 1
ATOM 1337 C CA . PRO A 1 175 ? 15.570 12.349 -17.293 1.00 54.59 175 PRO A CA 1
ATOM 1338 C C . PRO A 1 175 ? 16.150 10.949 -17.560 1.00 54.59 175 PRO A C 1
ATOM 1340 O O . PRO A 1 175 ? 16.473 10.628 -18.699 1.00 54.59 175 PRO A O 1
ATOM 1343 N N . SER A 1 176 ? 16.232 10.095 -16.535 1.00 62.72 176 SER A N 1
ATOM 1344 C CA . SER A 1 176 ? 16.789 8.735 -16.588 1.00 62.72 176 SER A CA 1
ATOM 1345 C C . SER A 1 176 ? 15.779 7.629 -16.252 1.00 62.72 176 SER A C 1
ATOM 1347 O O . SER A 1 176 ? 16.113 6.452 -16.353 1.00 62.72 176 SER A O 1
ATOM 1349 N N . THR A 1 177 ? 14.525 7.972 -15.940 1.00 66.06 177 THR A N 1
ATOM 1350 C CA . THR A 1 177 ? 13.455 7.027 -15.567 1.00 66.06 177 THR A CA 1
ATOM 1351 C C . THR A 1 177 ? 12.190 7.274 -16.397 1.00 66.06 177 THR A C 1
ATOM 1353 O O . THR A 1 177 ? 11.982 8.373 -16.900 1.00 66.06 177 THR A O 1
ATOM 1356 N N . GLY A 1 178 ? 11.369 6.242 -16.605 1.00 82.50 178 GLY A N 1
ATOM 1357 C CA . GLY A 1 178 ? 10.079 6.380 -17.292 1.00 82.50 178 GLY A CA 1
ATOM 1358 C C . GLY A 1 178 ? 10.124 6.315 -18.825 1.00 82.50 178 GLY A C 1
ATOM 1359 O O . GLY A 1 178 ? 11.115 5.904 -19.433 1.00 82.50 178 GLY A O 1
ATOM 1360 N N . VAL A 1 179 ? 8.994 6.680 -19.434 1.00 88.88 179 VAL A N 1
ATOM 1361 C CA . VAL A 1 179 ? 8.749 6.656 -20.886 1.00 88.88 179 VAL A CA 1
ATOM 1362 C C . VAL A 1 179 ? 9.190 7.983 -21.511 1.00 88.88 179 VAL A C 1
ATOM 1364 O O . VAL A 1 179 ? 8.930 9.049 -20.953 1.00 88.88 179 VAL A O 1
ATOM 1367 N N . ILE A 1 180 ? 9.856 7.938 -22.669 1.00 89.44 180 ILE A N 1
ATOM 1368 C CA . ILE A 1 180 ? 10.219 9.140 -23.435 1.00 89.44 180 ILE A CA 1
ATOM 1369 C C . ILE A 1 180 ? 8.951 9.814 -23.958 1.00 89.44 180 ILE A C 1
ATOM 1371 O O . ILE A 1 180 ? 8.076 9.167 -24.531 1.00 89.44 180 ILE A O 1
ATOM 1375 N N . ALA A 1 181 ? 8.866 11.132 -23.791 1.00 86.50 181 ALA A N 1
ATOM 1376 C CA . ALA A 1 181 ? 7.765 11.912 -24.337 1.00 86.50 181 ALA A CA 1
ATOM 1377 C C . ALA A 1 181 ? 7.638 11.688 -25.857 1.00 86.50 181 ALA A C 1
ATOM 1379 O O . ALA A 1 181 ? 8.609 11.844 -26.594 1.00 86.50 181 ALA A O 1
ATOM 1380 N N . GLY A 1 182 ? 6.437 11.327 -26.312 1.00 85.50 182 GLY A N 1
ATOM 1381 C CA . GLY A 1 182 ? 6.146 11.056 -27.724 1.00 85.50 182 GLY A CA 1
ATOM 1382 C C . GLY A 1 182 ? 6.295 9.597 -28.168 1.00 85.50 182 GLY A C 1
ATOM 1383 O O . GLY A 1 182 ? 5.901 9.288 -29.285 1.00 85.50 182 GLY A O 1
ATOM 1384 N N . ASP A 1 183 ? 6.785 8.686 -27.318 1.00 90.06 183 ASP A N 1
ATOM 1385 C CA . ASP A 1 183 ? 6.887 7.256 -27.664 1.00 90.06 183 ASP A CA 1
ATOM 1386 C C . ASP A 1 183 ? 5.556 6.485 -27.571 1.00 90.06 183 ASP A C 1
ATOM 1388 O O . ASP A 1 183 ? 5.542 5.292 -27.848 1.00 90.06 183 ASP A O 1
ATOM 139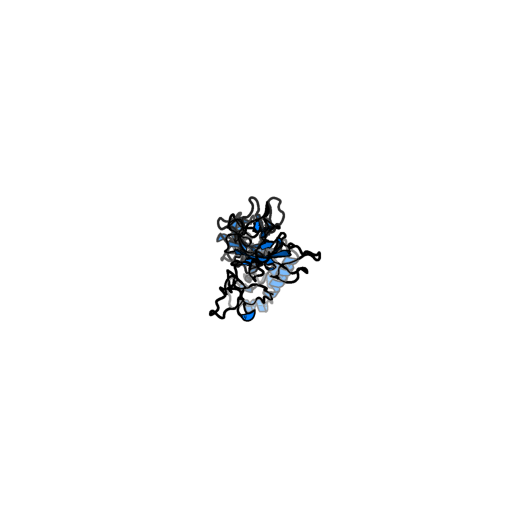2 N N . ASP A 1 184 ? 4.460 7.149 -27.181 1.00 88.38 184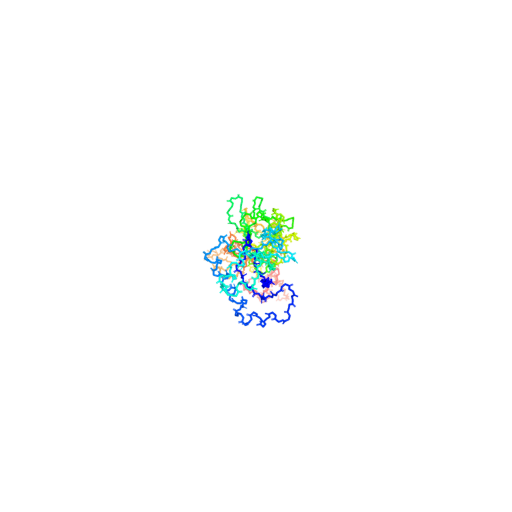 ASP A N 1
ATOM 1393 C CA . ASP A 1 184 ? 3.120 6.558 -27.033 1.00 88.38 184 ASP A CA 1
ATOM 1394 C C . ASP A 1 184 ? 3.148 5.194 -26.317 1.00 88.38 184 ASP A C 1
ATOM 1396 O O . ASP A 1 184 ? 2.665 4.187 -26.822 1.00 88.38 184 ASP A O 1
ATOM 1400 N N . VAL A 1 185 ? 3.785 5.142 -25.140 1.00 89.19 185 VAL A N 1
ATOM 1401 C CA . VAL A 1 185 ? 3.757 3.969 -24.254 1.00 89.19 185 VAL A CA 1
ATOM 1402 C C . VAL A 1 185 ? 2.973 4.332 -23.003 1.00 89.19 185 VAL A C 1
ATOM 1404 O O . VAL A 1 185 ? 3.368 5.203 -22.226 1.00 89.19 185 VAL A O 1
ATOM 1407 N N . THR A 1 186 ? 1.857 3.642 -22.805 1.00 87.00 186 THR A N 1
ATOM 1408 C CA . THR A 1 186 ? 0.932 3.842 -21.684 1.00 87.00 186 THR A CA 1
ATOM 1409 C C . THR A 1 186 ? 0.784 2.561 -20.873 1.00 87.00 186 THR A C 1
ATOM 1411 O O . THR A 1 186 ? 1.052 1.469 -21.371 1.00 87.00 186 THR A O 1
ATOM 1414 N N . PHE A 1 187 ? 0.357 2.689 -19.616 1.00 88.44 187 PHE A N 1
ATOM 1415 C CA . PHE A 1 187 ? 0.126 1.561 -18.716 1.00 88.44 187 PHE A CA 1
ATOM 1416 C C . PHE A 1 187 ? -1.336 1.536 -18.290 1.00 88.44 187 PHE A C 1
ATOM 1418 O O . PHE A 1 187 ? -1.855 2.528 -17.777 1.00 88.44 187 PHE A O 1
ATOM 1425 N N . HIS A 1 188 ? -1.990 0.395 -18.476 1.00 85.31 188 HIS A N 1
ATOM 1426 C CA . HIS A 1 188 ? -3.371 0.180 -18.055 1.00 85.31 188 HIS A CA 1
ATOM 1427 C C . HIS A 1 188 ? -3.448 -0.942 -17.023 1.00 85.31 188 HIS A C 1
ATOM 1429 O O . HIS A 1 188 ? -2.649 -1.880 -17.048 1.00 85.31 188 HIS A O 1
ATOM 1435 N N . LEU A 1 189 ? -4.418 -0.842 -16.113 1.00 88.75 189 LEU A N 1
ATOM 1436 C CA . LEU A 1 189 ? -4.688 -1.889 -15.136 1.00 88.75 189 LEU A CA 1
ATOM 1437 C C . LEU A 1 189 ? -5.253 -3.127 -15.841 1.00 88.75 189 LEU A C 1
ATOM 1439 O O . LEU A 1 189 ? -6.092 -3.028 -16.735 1.00 88.75 189 LEU A O 1
ATOM 1443 N N . THR A 1 190 ? -4.794 -4.299 -15.430 1.00 89.56 190 THR A N 1
ATOM 1444 C CA . THR A 1 190 ? -5.300 -5.586 -15.914 1.00 89.56 190 THR A CA 1
ATOM 1445 C C . THR A 1 190 ? -6.470 -6.073 -15.056 1.00 89.56 190 THR A C 1
ATOM 1447 O O . THR A 1 190 ? -6.749 -5.523 -13.991 1.00 89.56 190 THR A O 1
ATOM 1450 N N . SER A 1 191 ? -7.116 -7.165 -15.477 1.00 88.31 191 SER A N 1
ATOM 1451 C CA . SER A 1 191 ? -8.146 -7.868 -14.694 1.00 88.31 191 SER A CA 1
ATOM 1452 C C . SER A 1 191 ? -7.691 -8.289 -13.294 1.00 88.31 191 SER A C 1
ATOM 1454 O O . SER A 1 191 ? -8.526 -8.503 -12.423 1.00 88.31 191 SER A O 1
ATOM 1456 N N . ASP A 1 192 ? -6.379 -8.412 -13.078 1.00 90.50 192 ASP A N 1
ATOM 1457 C CA . ASP A 1 192 ? -5.800 -8.850 -11.806 1.00 90.50 192 ASP A CA 1
ATOM 1458 C C . ASP A 1 192 ? -5.805 -7.712 -10.761 1.00 90.50 192 ASP A C 1
ATOM 1460 O O . ASP A 1 192 ? -5.451 -7.920 -9.601 1.00 90.50 192 ASP A O 1
ATOM 1464 N N . GLY A 1 193 ? -6.210 -6.501 -11.162 1.00 91.75 193 GLY A N 1
ATOM 1465 C CA . GLY A 1 193 ? -6.504 -5.388 -10.266 1.00 91.75 193 GLY A CA 1
ATOM 1466 C C . GLY A 1 193 ? -5.287 -4.836 -9.525 1.00 91.75 193 GLY A C 1
ATOM 1467 O O . GLY A 1 193 ? -4.140 -4.950 -9.977 1.00 91.75 193 GLY A O 1
ATOM 1468 N N . ALA A 1 194 ? -5.554 -4.209 -8.381 1.00 95.19 194 ALA A N 1
ATOM 1469 C CA . ALA A 1 194 ? -4.554 -3.605 -7.512 1.00 95.19 194 ALA A CA 1
ATOM 1470 C C . ALA A 1 194 ? -4.775 -3.996 -6.045 1.00 95.19 194 ALA A C 1
ATOM 1472 O O . ALA A 1 194 ? -5.896 -4.303 -5.630 1.00 95.19 194 ALA A O 1
ATOM 1473 N N . GLN A 1 195 ? -3.706 -3.974 -5.251 1.00 97.19 195 GLN A N 1
ATOM 1474 C CA . GLN A 1 195 ? -3.762 -4.278 -3.821 1.00 97.19 195 GLN A CA 1
ATOM 1475 C C . GLN A 1 195 ? -2.784 -3.428 -3.012 1.00 97.19 195 GLN A C 1
ATOM 1477 O O . GLN A 1 195 ? -1.662 -3.180 -3.450 1.00 97.19 195 GLN A O 1
ATOM 1482 N N . PHE A 1 196 ? -3.192 -3.024 -1.815 1.00 98.06 196 PHE A N 1
ATOM 1483 C CA . PHE A 1 196 ? -2.325 -2.407 -0.825 1.00 98.06 196 PHE A CA 1
ATOM 1484 C C . PHE A 1 196 ? -1.245 -3.383 -0.367 1.00 98.06 196 PHE A C 1
ATOM 1486 O O . PHE A 1 196 ? -1.469 -4.587 -0.205 1.00 98.06 196 PHE A O 1
ATOM 1493 N N . THR A 1 197 ? -0.052 -2.840 -0.171 1.00 97.94 197 THR A N 1
ATOM 1494 C CA . THR A 1 197 ? 1.126 -3.560 0.286 1.00 97.94 197 THR A CA 1
ATOM 1495 C C . THR A 1 197 ? 1.881 -2.742 1.328 1.00 97.94 197 THR A C 1
ATOM 1497 O O . THR A 1 197 ? 1.750 -1.518 1.416 1.00 97.94 197 THR A O 1
ATOM 1500 N N . THR A 1 198 ? 2.740 -3.415 2.083 1.00 97.81 198 THR A N 1
ATOM 1501 C CA . THR A 1 198 ? 3.774 -2.756 2.881 1.00 97.81 198 THR A CA 1
ATOM 1502 C C . THR A 1 198 ? 4.811 -2.082 1.975 1.00 97.81 198 THR A C 1
ATOM 1504 O O . THR A 1 198 ? 4.839 -2.311 0.759 1.00 97.81 198 THR A O 1
ATOM 1507 N N . VAL A 1 199 ? 5.722 -1.305 2.568 1.00 95.62 199 VAL A N 1
ATOM 1508 C CA . VAL A 1 199 ? 6.895 -0.741 1.871 1.00 95.62 199 VAL A CA 1
ATOM 1509 C C . VAL A 1 199 ? 7.767 -1.818 1.204 1.00 95.62 199 VAL A C 1
ATOM 1511 O O . VAL A 1 199 ? 8.374 -1.570 0.169 1.00 95.62 199 VAL A O 1
ATOM 1514 N N . ALA A 1 200 ? 7.776 -3.039 1.753 1.00 96.25 200 ALA A N 1
ATOM 1515 C CA . ALA A 1 200 ? 8.484 -4.198 1.207 1.00 96.25 200 ALA A CA 1
ATOM 1516 C C . ALA A 1 200 ? 7.671 -4.970 0.146 1.00 96.25 200 ALA A C 1
ATOM 1518 O O . ALA A 1 200 ? 8.041 -6.082 -0.223 1.00 96.25 200 ALA A O 1
ATOM 1519 N N . HIS A 1 201 ? 6.555 -4.405 -0.328 1.00 95.88 201 HIS A N 1
ATOM 1520 C CA . HIS A 1 201 ? 5.672 -4.972 -1.354 1.00 95.88 201 HIS A CA 1
ATOM 1521 C C . HIS A 1 201 ? 4.935 -6.265 -0.967 1.00 95.88 201 HIS A C 1
ATOM 1523 O O . HIS A 1 201 ? 4.403 -6.963 -1.834 1.00 95.88 201 HIS A O 1
ATOM 1529 N N . ASN A 1 202 ? 4.820 -6.553 0.331 1.00 97.31 202 ASN A N 1
ATOM 1530 C CA . ASN A 1 202 ? 3.985 -7.650 0.821 1.00 97.31 202 ASN A CA 1
ATOM 1531 C C . ASN A 1 202 ? 2.524 -7.186 0.919 1.00 97.31 202 ASN A C 1
ATOM 1533 O O . ASN A 1 202 ? 2.290 -6.149 1.542 1.00 97.31 202 ASN A O 1
ATOM 1537 N N . PRO A 1 203 ? 1.541 -7.903 0.341 1.00 97.88 203 PRO A N 1
ATOM 1538 C CA . PRO A 1 203 ? 0.130 -7.542 0.461 1.00 97.88 203 PRO A CA 1
ATOM 1539 C C . PRO A 1 203 ? -0.307 -7.422 1.918 1.00 97.88 203 PRO A C 1
ATOM 1541 O O . PRO A 1 203 ? 0.014 -8.286 2.731 1.00 97.88 203 PRO A O 1
ATOM 1544 N N . THR A 1 204 ? -1.046 -6.364 2.237 1.00 97.94 204 THR A N 1
ATOM 1545 C CA . THR A 1 204 ? -1.547 -6.135 3.595 1.00 97.94 204 THR A CA 1
ATOM 1546 C C . THR A 1 204 ? -2.895 -5.415 3.578 1.00 97.94 204 THR A C 1
ATOM 1548 O O . THR A 1 204 ? -3.096 -4.512 2.760 1.00 97.94 204 THR A O 1
ATOM 1551 N N . PRO A 1 205 ? -3.842 -5.813 4.445 1.00 97.25 205 PRO A N 1
ATOM 1552 C CA . PRO A 1 205 ? -5.066 -5.064 4.669 1.00 97.25 205 PRO A CA 1
ATOM 1553 C C . PRO A 1 205 ? -4.912 -4.010 5.775 1.00 97.25 205 PRO A C 1
ATOM 1555 O O . PRO A 1 205 ? -5.844 -3.241 5.983 1.00 97.25 205 PRO A O 1
ATOM 1558 N N . ASN A 1 206 ? -3.807 -3.981 6.530 1.00 97.56 206 ASN A N 1
ATOM 1559 C CA . ASN A 1 206 ? -3.764 -3.244 7.793 1.00 97.56 206 ASN A CA 1
ATOM 1560 C C . ASN A 1 206 ? -3.492 -1.740 7.612 1.00 97.56 206 ASN A C 1
ATOM 1562 O O . ASN A 1 206 ? -2.670 -1.307 6.807 1.00 97.56 206 ASN A O 1
ATOM 1566 N N . ALA A 1 207 ? -4.147 -0.914 8.430 1.00 97.19 207 ALA A N 1
ATOM 1567 C CA . ALA A 1 207 ? -4.033 0.548 8.364 1.00 97.19 207 ALA A CA 1
ATOM 1568 C C . ALA A 1 207 ? -2.643 1.080 8.775 1.00 97.19 207 ALA A C 1
ATOM 1570 O O . ALA A 1 207 ? -2.207 2.162 8.362 1.00 97.19 207 ALA A O 1
ATOM 1571 N N . TYR A 1 208 ? -1.934 0.332 9.619 1.00 94.44 208 TYR A N 1
ATOM 1572 C CA . TYR A 1 208 ? -0.665 0.760 10.207 1.00 94.44 208 TYR A CA 1
ATOM 1573 C C . TYR A 1 208 ? 0.572 0.364 9.388 1.00 94.44 208 TYR A C 1
ATOM 1575 O O . TYR A 1 208 ? 1.625 0.955 9.612 1.00 94.44 208 TYR A O 1
ATOM 1583 N N . ASP A 1 209 ? 0.470 -0.580 8.448 1.00 95.81 209 ASP A N 1
ATOM 1584 C CA . ASP A 1 209 ? 1.597 -1.052 7.625 1.00 95.81 209 ASP A CA 1
ATOM 1585 C C . ASP A 1 209 ? 1.420 -0.799 6.116 1.00 95.81 209 ASP A C 1
ATOM 1587 O O . ASP A 1 209 ? 2.416 -0.779 5.389 1.00 95.81 209 ASP A O 1
ATOM 1591 N N . ALA A 1 210 ? 0.188 -0.567 5.645 1.00 97.50 210 ALA A N 1
ATOM 1592 C CA . ALA A 1 210 ? -0.085 -0.190 4.267 1.00 97.50 210 ALA A CA 1
ATOM 1593 C C . ALA A 1 210 ? 0.540 1.176 3.959 1.00 97.50 210 ALA A C 1
ATOM 1595 O O . ALA A 1 210 ? 0.196 2.188 4.586 1.00 97.50 210 ALA A O 1
ATOM 1596 N N . ASP A 1 211 ? 1.446 1.163 2.984 1.00 95.44 211 ASP A N 1
ATOM 1597 C CA . ASP A 1 211 ? 2.238 2.324 2.549 1.00 95.44 211 ASP A CA 1
ATOM 1598 C C . ASP A 1 211 ? 2.367 2.400 1.015 1.00 95.44 211 ASP A C 1
ATOM 1600 O O . ASP A 1 211 ? 2.620 3.450 0.426 1.00 95.44 211 ASP A O 1
ATOM 1604 N N . LYS A 1 212 ? 2.133 1.277 0.329 1.00 95.62 212 LYS A N 1
ATOM 1605 C CA . LYS A 1 212 ? 2.195 1.171 -1.127 1.00 95.62 212 LYS A CA 1
ATOM 1606 C C . LYS A 1 212 ? 0.936 0.510 -1.678 1.00 95.62 212 LYS A C 1
ATOM 1608 O O . LYS A 1 212 ? 0.196 -0.164 -0.964 1.00 95.62 212 LYS A O 1
ATOM 1613 N N . VAL A 1 213 ? 0.723 0.653 -2.980 1.00 95.75 213 VAL A N 1
ATOM 1614 C CA . VAL A 1 213 ? -0.209 -0.162 -3.764 1.00 95.75 213 VAL A CA 1
ATOM 1615 C C . VAL A 1 213 ? 0.551 -0.816 -4.897 1.00 95.75 213 VAL A C 1
ATOM 1617 O O . VAL A 1 213 ? 1.259 -0.141 -5.639 1.00 95.75 213 VAL A O 1
ATOM 1620 N N . MET A 1 214 ? 0.372 -2.122 -5.043 1.00 96.19 214 MET A N 1
ATOM 1621 C CA . MET A 1 214 ? 0.789 -2.888 -6.206 1.00 96.19 214 MET A CA 1
ATOM 1622 C C . MET A 1 214 ? -0.329 -2.882 -7.247 1.00 96.19 214 MET A C 1
ATOM 1624 O O . MET A 1 214 ? -1.450 -3.294 -6.949 1.00 96.19 214 MET A O 1
ATOM 1628 N N . TYR A 1 215 ? -0.011 -2.465 -8.467 1.00 94.75 215 TYR A N 1
ATOM 1629 C CA . TYR A 1 215 ? -0.901 -2.488 -9.622 1.00 94.75 215 TYR A CA 1
ATOM 1630 C C . TYR A 1 215 ? -0.420 -3.540 -10.618 1.00 94.75 215 TYR A C 1
ATOM 1632 O O . TYR A 1 215 ? 0.734 -3.506 -11.057 1.00 94.75 215 TYR A O 1
ATOM 1640 N N . ASN A 1 216 ? -1.312 -4.447 -11.018 1.00 93.75 216 ASN A N 1
ATOM 1641 C CA . ASN A 1 216 ? -1.048 -5.354 -12.129 1.00 93.75 216 ASN A CA 1
ATOM 1642 C C . ASN A 1 216 ? -1.361 -4.627 -13.437 1.00 93.75 216 ASN A C 1
ATOM 1644 O O . ASN A 1 216 ? -2.530 -4.389 -13.749 1.00 93.75 216 ASN A O 1
ATOM 1648 N N . VAL A 1 217 ? -0.331 -4.286 -14.203 1.00 91.81 217 VAL A N 1
ATOM 1649 C CA . VAL A 1 217 ? -0.440 -3.464 -15.414 1.00 91.81 217 VAL A CA 1
ATOM 1650 C C . VAL A 1 217 ? -0.014 -4.214 -16.664 1.00 91.81 217 VAL A C 1
ATOM 1652 O O . VAL A 1 217 ? 0.737 -5.183 -16.595 1.00 91.81 217 VAL A O 1
ATOM 1655 N N . ALA A 1 218 ? -0.451 -3.734 -17.819 1.00 90.06 218 ALA A N 1
ATOM 1656 C CA . ALA A 1 218 ? 0.136 -4.076 -19.105 1.00 90.06 218 ALA A CA 1
ATOM 1657 C C . ALA A 1 218 ? 0.418 -2.795 -19.897 1.00 90.06 218 ALA A C 1
ATOM 1659 O O . ALA A 1 218 ? -0.256 -1.776 -19.722 1.00 90.06 218 ALA A O 1
ATOM 1660 N N . ALA A 1 219 ? 1.454 -2.839 -20.733 1.00 90.44 219 ALA A N 1
ATOM 1661 C CA . ALA A 1 219 ? 1.780 -1.735 -21.622 1.00 90.44 219 ALA A CA 1
ATOM 1662 C C . ALA A 1 219 ? 0.895 -1.749 -22.873 1.00 90.44 219 ALA A C 1
ATOM 1664 O O . ALA A 1 219 ? 0.543 -2.809 -23.393 1.00 90.44 219 ALA A O 1
ATOM 1665 N N . SER A 1 220 ? 0.567 -0.563 -23.373 1.00 88.56 220 SER A N 1
ATOM 1666 C CA . SER A 1 220 ? -0.196 -0.335 -24.603 1.00 88.56 220 SER A CA 1
ATOM 1667 C C . SER A 1 220 ? 0.361 0.851 -25.389 1.00 88.56 220 SER A C 1
ATOM 1669 O O . SER A 1 220 ? 1.047 1.698 -24.817 1.00 88.56 220 SER A O 1
ATOM 1671 N N . GLY A 1 221 ? 0.030 0.911 -26.683 1.00 90.81 221 GLY A N 1
ATOM 1672 C CA . GLY A 1 221 ? 0.443 1.969 -27.608 1.00 90.81 221 GLY A CA 1
ATOM 1673 C C . GLY A 1 221 ? 1.349 1.443 -28.724 1.00 90.81 221 GLY A C 1
ATOM 1674 O O . GLY A 1 221 ? 1.090 0.355 -29.251 1.00 90.81 221 GLY A O 1
ATOM 1675 N N . ASP A 1 222 ? 2.394 2.183 -29.099 1.00 93.69 222 ASP A N 1
ATOM 1676 C CA . ASP A 1 222 ? 3.274 1.805 -30.214 1.00 93.69 222 ASP A CA 1
ATOM 1677 C C . ASP A 1 222 ? 4.119 0.559 -29.876 1.00 93.69 222 ASP A C 1
ATOM 1679 O O . ASP A 1 222 ? 4.974 0.546 -28.985 1.00 93.69 222 ASP A O 1
ATOM 1683 N N . ARG A 1 223 ? 3.902 -0.517 -30.641 1.00 93.00 223 ARG A N 1
ATOM 1684 C CA . ARG A 1 223 ? 4.544 -1.821 -30.430 1.00 93.00 223 ARG A CA 1
ATOM 1685 C C . ARG A 1 223 ? 6.057 -1.806 -30.650 1.00 93.00 223 ARG A C 1
ATOM 1687 O O . ARG A 1 223 ? 6.763 -2.568 -29.987 1.00 93.00 223 ARG A O 1
ATOM 1694 N N . GLU A 1 224 ? 6.565 -1.001 -31.577 1.00 93.12 224 GLU A N 1
ATOM 1695 C CA . GLU A 1 224 ? 8.009 -0.882 -31.798 1.00 93.12 224 GLU A CA 1
ATOM 1696 C C . GLU A 1 224 ? 8.657 -0.048 -30.698 1.00 93.12 224 GLU A C 1
ATOM 1698 O O . GLU A 1 224 ? 9.748 -0.392 -30.238 1.00 93.12 224 GLU A O 1
ATOM 1703 N N . LYS A 1 225 ? 7.959 0.980 -30.204 1.00 94.75 225 LYS A N 1
ATOM 1704 C CA . LYS A 1 225 ? 8.431 1.776 -29.067 1.00 94.75 225 LYS A CA 1
ATOM 1705 C C . LYS A 1 225 ? 8.448 0.985 -27.772 1.00 94.75 225 LYS A C 1
ATOM 1707 O O . LYS A 1 225 ? 9.442 1.062 -27.056 1.00 94.75 225 LYS A O 1
ATOM 1712 N N . ILE A 1 226 ? 7.444 0.150 -27.507 1.00 94.88 226 ILE A N 1
ATOM 1713 C CA . ILE A 1 226 ? 7.405 -0.735 -26.328 1.00 94.88 226 ILE A CA 1
ATOM 1714 C C . ILE A 1 226 ? 8.678 -1.590 -26.215 1.00 94.88 226 ILE A C 1
ATOM 1716 O O . ILE A 1 226 ? 9.248 -1.694 -25.129 1.00 94.88 226 ILE A O 1
ATOM 1720 N N . LYS A 1 227 ? 9.184 -2.134 -27.331 1.00 96.19 227 LYS A N 1
ATOM 1721 C CA . LYS A 1 227 ? 10.399 -2.974 -27.348 1.00 96.19 227 LYS A CA 1
ATOM 1722 C C . LYS A 1 227 ? 11.665 -2.236 -26.915 1.00 96.19 227 LYS A C 1
ATOM 1724 O O . LYS A 1 227 ? 12.679 -2.880 -26.647 1.00 96.19 227 LYS A O 1
ATOM 1729 N N . ASN A 1 228 ? 11.635 -0.906 -26.856 1.00 96.25 228 ASN A N 1
ATOM 1730 C CA . ASN A 1 228 ? 12.759 -0.097 -26.400 1.00 96.25 228 ASN A CA 1
ATOM 1731 C C . ASN A 1 228 ? 12.866 -0.019 -24.872 1.00 96.25 228 ASN A C 1
ATOM 1733 O O . ASN A 1 228 ? 13.848 0.532 -24.369 1.00 96.25 228 ASN A O 1
ATOM 1737 N N . TYR A 1 229 ? 11.907 -0.582 -24.132 1.00 94.62 229 TYR A N 1
ATOM 1738 C CA . TYR A 1 229 ? 11.815 -0.449 -22.682 1.00 94.62 229 TYR A CA 1
ATOM 1739 C C . TYR A 1 229 ? 11.867 -1.788 -21.948 1.00 94.62 229 TYR A C 1
ATOM 1741 O O . TYR A 1 229 ? 11.431 -2.831 -22.438 1.00 94.62 229 TYR A O 1
ATOM 1749 N N . THR A 1 230 ? 12.368 -1.736 -20.718 1.00 94.00 230 THR A N 1
ATOM 1750 C CA . THR A 1 230 ? 12.118 -2.753 -19.694 1.00 94.00 230 THR A CA 1
ATOM 1751 C C . THR A 1 230 ? 11.363 -2.137 -18.523 1.00 94.00 230 THR A C 1
ATOM 1753 O O . THR A 1 230 ? 11.464 -0.938 -18.292 1.00 94.00 230 THR A O 1
ATOM 1756 N N . LEU A 1 231 ? 10.637 -2.943 -17.752 1.00 92.62 231 LEU A N 1
ATOM 1757 C CA . LEU A 1 231 ? 10.010 -2.548 -16.492 1.00 92.62 231 LEU A CA 1
ATOM 1758 C C . LEU A 1 231 ? 10.534 -3.451 -15.375 1.00 92.62 231 LEU A C 1
ATOM 1760 O O . LEU A 1 231 ? 10.280 -4.657 -15.375 1.00 92.62 231 LEU A O 1
ATOM 1764 N N . GLY A 1 232 ? 11.329 -2.884 -14.464 1.00 89.62 232 GLY A N 1
ATOM 1765 C CA . GLY A 1 232 ? 12.032 -3.669 -13.442 1.00 89.62 232 GLY A CA 1
ATOM 1766 C C . GLY A 1 232 ? 12.903 -4.782 -14.044 1.00 89.62 232 GLY A C 1
ATOM 1767 O O . GLY A 1 232 ? 12.927 -5.896 -13.530 1.00 89.62 232 GLY A O 1
ATOM 1768 N N . GLY A 1 233 ? 13.544 -4.513 -15.187 1.00 90.19 233 GLY A N 1
ATOM 1769 C CA . GLY A 1 233 ? 14.371 -5.472 -15.931 1.00 90.19 233 GLY A CA 1
ATOM 1770 C C . GLY A 1 233 ? 13.612 -6.464 -16.825 1.00 90.19 233 GLY A C 1
ATOM 1771 O O . GLY A 1 233 ? 14.238 -7.140 -17.640 1.00 90.19 233 GLY A O 1
ATOM 1772 N N . ARG A 1 234 ? 12.278 -6.538 -16.746 1.00 92.44 234 ARG A N 1
ATOM 1773 C CA . ARG A 1 234 ? 11.458 -7.375 -17.644 1.00 92.44 234 ARG A CA 1
ATOM 1774 C C . ARG A 1 234 ? 11.220 -6.648 -18.958 1.00 92.44 234 ARG A C 1
ATOM 1776 O O . ARG A 1 234 ? 10.957 -5.449 -18.930 1.00 92.44 234 ARG A O 1
ATOM 1783 N N . LYS A 1 235 ? 11.288 -7.332 -20.100 1.00 94.44 235 LYS A N 1
ATOM 1784 C CA . LYS A 1 235 ? 10.992 -6.692 -21.389 1.00 94.44 235 LYS A CA 1
ATOM 1785 C C . LYS A 1 235 ? 9.527 -6.287 -21.417 1.00 94.44 235 LYS A C 1
ATOM 1787 O O . LYS A 1 235 ? 8.661 -7.063 -21.014 1.00 94.44 235 LYS A O 1
ATOM 1792 N N . LEU A 1 236 ? 9.253 -5.063 -21.846 1.00 92.69 236 LEU A N 1
ATOM 1793 C CA . LEU A 1 236 ? 7.906 -4.521 -21.742 1.00 92.69 236 LEU A CA 1
ATOM 1794 C C . LEU A 1 236 ? 6.937 -5.191 -22.731 1.00 92.69 236 LEU A C 1
ATOM 1796 O O . LEU A 1 236 ? 5.745 -5.299 -22.457 1.00 92.69 236 LEU A O 1
ATOM 1800 N N . GLU A 1 237 ? 7.459 -5.715 -23.843 1.00 93.25 237 GLU A N 1
ATOM 1801 C CA . GLU A 1 237 ? 6.702 -6.507 -24.813 1.00 93.25 237 GLU A CA 1
ATOM 1802 C C . GLU A 1 237 ? 6.271 -7.895 -24.302 1.00 93.25 237 GLU A C 1
ATOM 1804 O O . GLU A 1 237 ? 5.407 -8.513 -24.924 1.00 93.25 237 GLU A O 1
ATOM 1809 N N . ASP A 1 238 ? 6.816 -8.373 -23.176 1.00 89.38 238 ASP A N 1
ATOM 1810 C CA . ASP A 1 238 ? 6.446 -9.667 -22.578 1.00 89.38 238 ASP A CA 1
ATOM 1811 C C . ASP A 1 238 ? 5.071 -9.614 -21.869 1.00 89.38 238 ASP A C 1
ATOM 1813 O O . ASP A 1 238 ? 4.564 -10.635 -21.398 1.00 89.38 238 ASP A O 1
ATOM 1817 N N . GLY A 1 239 ? 4.437 -8.436 -21.805 1.00 82.75 239 GLY A N 1
ATOM 1818 C CA . GLY A 1 239 ? 3.057 -8.261 -21.359 1.00 82.75 239 GLY A CA 1
ATOM 1819 C C . GLY A 1 239 ? 2.928 -7.775 -19.915 1.00 82.75 239 GLY A C 1
ATOM 1820 O O . GLY A 1 239 ? 3.397 -6.691 -19.571 1.00 82.75 239 GLY A O 1
ATOM 1821 N N . LYS A 1 240 ? 2.201 -8.534 -19.084 1.00 88.38 240 LYS A N 1
ATOM 1822 C CA . LYS A 1 240 ? 1.802 -8.105 -17.735 1.00 88.38 240 LYS A CA 1
ATOM 1823 C C . LYS A 1 240 ? 3.012 -7.865 -16.822 1.00 88.38 240 LYS A C 1
ATOM 1825 O O . LYS A 1 240 ? 3.945 -8.668 -16.772 1.00 88.38 240 LYS A O 1
ATOM 1830 N N . ALA A 1 241 ? 2.944 -6.808 -16.024 1.00 91.56 241 ALA A N 1
ATOM 1831 C CA . ALA A 1 241 ? 3.951 -6.429 -15.046 1.00 91.56 241 ALA A CA 1
ATOM 1832 C C . ALA A 1 241 ? 3.308 -5.900 -13.758 1.00 91.56 241 ALA A C 1
ATOM 1834 O O . ALA A 1 241 ? 2.106 -5.645 -13.697 1.00 91.56 241 ALA A O 1
ATOM 1835 N N . LYS A 1 242 ? 4.129 -5.737 -12.720 1.00 93.38 242 LYS A N 1
ATOM 1836 C CA . LYS A 1 242 ? 3.724 -5.136 -11.449 1.00 93.38 242 LYS A CA 1
ATOM 1837 C C . LYS A 1 242 ? 4.435 -3.810 -11.277 1.00 93.38 242 LYS A C 1
ATOM 1839 O O . LYS A 1 242 ? 5.650 -3.737 -11.467 1.00 93.38 242 LYS A O 1
ATOM 1844 N N . VAL A 1 243 ? 3.673 -2.795 -10.909 1.00 93.50 243 VAL A N 1
ATOM 1845 C CA . VAL A 1 243 ? 4.190 -1.472 -10.563 1.00 93.50 243 VAL A CA 1
ATOM 1846 C C . VAL A 1 243 ? 3.656 -1.059 -9.210 1.00 93.50 243 VAL A C 1
ATOM 1848 O O . VAL A 1 243 ? 2.622 -1.558 -8.769 1.00 93.50 243 VAL A O 1
ATOM 1851 N N . TYR A 1 244 ? 4.363 -0.157 -8.553 1.00 92.88 244 TYR A N 1
ATOM 1852 C CA . TYR A 1 244 ? 4.080 0.254 -7.195 1.00 92.88 244 TYR A CA 1
ATOM 1853 C C . TYR A 1 244 ? 3.959 1.765 -7.123 1.00 92.88 244 TYR A C 1
ATOM 1855 O O . TYR A 1 244 ? 4.789 2.497 -7.660 1.00 92.88 244 TYR A O 1
ATOM 1863 N N . GLY A 1 245 ? 2.908 2.209 -6.449 1.00 91.88 245 GLY A N 1
ATOM 1864 C CA . GLY A 1 245 ? 2.690 3.606 -6.108 1.00 91.88 245 GLY A CA 1
ATOM 1865 C C . GLY A 1 245 ? 2.454 3.779 -4.620 1.00 91.88 245 GLY A C 1
ATOM 1866 O O . GLY A 1 245 ? 2.282 2.801 -3.897 1.00 91.88 245 GLY A O 1
ATOM 1867 N N . GLU A 1 246 ? 2.437 5.028 -4.172 1.00 91.50 246 GLU A N 1
ATOM 1868 C CA . GLU A 1 246 ? 2.048 5.381 -2.804 1.00 91.50 246 GLU A CA 1
ATOM 1869 C C . GLU A 1 246 ? 0.599 4.966 -2.521 1.00 91.50 246 GLU A C 1
ATOM 1871 O O . GLU A 1 246 ? -0.284 5.141 -3.373 1.00 91.50 246 GLU A O 1
ATOM 1876 N N . GLY A 1 247 ? 0.337 4.474 -1.310 1.00 93.25 247 GLY A N 1
ATOM 1877 C CA . GLY A 1 247 ? -1.029 4.250 -0.858 1.00 93.25 247 GLY A CA 1
ATOM 1878 C C . GLY A 1 247 ? -1.180 4.104 0.642 1.00 93.25 247 GLY A C 1
ATOM 1879 O O . GLY A 1 247 ? -0.289 3.614 1.321 1.00 93.25 247 GLY A O 1
ATOM 1880 N N . LYS A 1 248 ? -2.344 4.496 1.163 1.00 95.69 248 LYS A N 1
ATOM 1881 C CA . LYS A 1 248 ? -2.633 4.440 2.595 1.00 95.69 248 LYS A CA 1
ATOM 1882 C C . LYS A 1 248 ? -3.985 3.808 2.899 1.00 95.69 248 LYS A C 1
ATOM 1884 O O . LYS A 1 248 ? -5.003 4.212 2.347 1.00 95.69 248 LYS A O 1
ATOM 1889 N N . ILE A 1 249 ? -4.007 2.877 3.849 1.00 97.94 249 ILE A N 1
ATOM 1890 C CA . ILE A 1 249 ? -5.248 2.444 4.496 1.00 97.94 249 ILE A CA 1
ATOM 1891 C C . ILE A 1 249 ? -5.428 3.264 5.778 1.00 97.94 249 ILE A C 1
ATOM 1893 O O . ILE A 1 249 ? -4.513 3.352 6.598 1.00 97.94 249 ILE A O 1
ATOM 1897 N N . THR A 1 250 ? -6.588 3.895 5.953 1.00 97.56 250 THR A N 1
ATOM 1898 C CA . THR A 1 250 ? -6.957 4.579 7.199 1.00 97.56 250 THR A CA 1
ATOM 1899 C C . THR A 1 250 ? -7.692 3.627 8.134 1.00 97.56 250 THR A C 1
ATOM 1901 O O . THR A 1 250 ? -8.347 2.682 7.698 1.00 97.56 250 THR A O 1
ATOM 1904 N N . ARG A 1 251 ? -7.597 3.875 9.444 1.00 98.12 251 ARG A N 1
ATOM 1905 C CA . ARG A 1 251 ? -8.370 3.117 10.435 1.00 98.12 251 ARG A CA 1
ATOM 1906 C C . ARG A 1 251 ? -9.866 3.258 10.169 1.00 98.12 251 ARG A C 1
ATOM 1908 O O . ARG A 1 251 ? -10.327 4.334 9.797 1.00 98.12 251 ARG A O 1
ATOM 1915 N N . ARG A 1 252 ? -10.627 2.200 10.432 1.00 98.31 252 ARG A N 1
ATOM 1916 C CA . ARG A 1 252 ? -12.089 2.255 10.402 1.00 98.31 252 ARG A CA 1
ATOM 1917 C C . ARG A 1 252 ? -12.613 2.866 11.692 1.00 98.31 252 ARG A C 1
ATOM 1919 O O . ARG A 1 252 ? -12.341 2.351 12.778 1.00 98.31 252 ARG A O 1
ATOM 1926 N N . VAL A 1 253 ? -13.359 3.960 11.582 1.00 98.31 253 VAL A N 1
ATOM 1927 C CA . VAL A 1 253 ? -13.898 4.655 12.756 1.00 98.31 253 VAL A CA 1
ATOM 1928 C C . VAL A 1 253 ? -15.216 4.018 13.185 1.00 98.31 253 VAL A C 1
ATOM 1930 O O . VAL A 1 253 ? -16.176 3.958 12.418 1.00 98.31 253 VAL A O 1
ATOM 1933 N N . LEU A 1 254 ? -15.262 3.565 14.433 1.00 98.50 254 LEU A N 1
ATOM 1934 C CA . LEU A 1 254 ? -16.434 2.998 15.086 1.00 98.50 254 LEU A CA 1
ATOM 1935 C C . LEU A 1 254 ? -16.924 3.966 16.160 1.00 98.50 254 LEU A C 1
ATOM 1937 O O . LEU A 1 254 ? -16.158 4.425 17.001 1.00 98.50 254 LEU A O 1
ATOM 1941 N N . SER A 1 255 ? -18.218 4.229 16.181 1.00 98.19 255 SER A N 1
ATOM 1942 C CA . SER A 1 255 ? -18.883 4.987 17.241 1.00 98.19 255 SER A CA 1
ATOM 1943 C C . SER A 1 255 ? -19.854 4.078 17.985 1.00 98.19 255 SER A C 1
ATOM 1945 O O . SER A 1 255 ? -20.718 3.450 17.364 1.00 98.19 255 SER A O 1
ATOM 1947 N N . LEU A 1 256 ? -19.698 4.002 19.308 1.00 98.50 256 LEU A N 1
ATOM 1948 C CA . LEU A 1 256 ? -20.517 3.192 20.208 1.00 98.50 256 LEU A CA 1
ATOM 1949 C C . LEU A 1 256 ? -21.157 4.073 21.286 1.00 98.50 256 LEU A C 1
ATOM 1951 O O . LEU A 1 256 ? -20.557 5.052 21.729 1.00 98.50 256 LEU A O 1
ATOM 1955 N N . ALA A 1 257 ? -22.348 3.695 21.735 1.00 98.56 257 ALA A N 1
ATOM 1956 C CA . ALA A 1 257 ? -23.044 4.308 22.860 1.00 98.56 257 ALA A CA 1
ATOM 1957 C C . ALA A 1 257 ? -23.762 3.250 23.706 1.00 98.56 257 ALA A C 1
ATOM 1959 O O . ALA A 1 257 ? -23.931 2.102 23.286 1.00 98.56 257 ALA A O 1
ATOM 1960 N N . LEU A 1 258 ? -24.191 3.653 24.903 1.00 98.69 258 LEU A N 1
ATOM 1961 C CA . LEU A 1 258 ? -25.069 2.843 25.739 1.00 98.69 258 LEU A CA 1
ATOM 1962 C C . LEU A 1 258 ? -26.529 3.071 25.338 1.00 98.69 258 LEU A C 1
ATOM 1964 O O . LEU A 1 258 ? -26.935 4.211 25.122 1.00 98.69 258 LEU A O 1
ATOM 1968 N N . VAL A 1 259 ? -27.318 1.998 25.275 1.00 98.19 259 VAL A N 1
ATOM 1969 C CA . VAL A 1 259 ? -28.773 2.060 25.059 1.00 98.19 259 VAL A CA 1
ATOM 1970 C C . VAL A 1 259 ? -29.460 2.619 26.302 1.00 98.19 259 VAL A C 1
ATOM 1972 O O . VAL A 1 259 ? -30.298 3.509 26.206 1.00 98.19 259 VAL A O 1
ATOM 1975 N N . ASN A 1 260 ? -29.064 2.119 27.472 1.00 97.62 260 ASN A N 1
ATOM 1976 C CA . ASN A 1 260 ? -29.483 2.603 28.777 1.00 97.62 260 ASN A CA 1
ATOM 1977 C C . ASN A 1 260 ? -28.235 3.032 29.556 1.00 97.62 260 ASN A C 1
ATOM 1979 O O . ASN A 1 260 ? -27.302 2.244 29.741 1.00 97.62 260 ASN A O 1
ATOM 1983 N N . ASN A 1 261 ? -28.228 4.275 30.031 1.00 98.06 261 ASN A N 1
ATOM 1984 C CA . ASN A 1 261 ? -27.144 4.848 30.832 1.00 98.06 261 ASN A CA 1
ATOM 1985 C C . ASN A 1 261 ? -27.575 5.212 32.265 1.00 98.06 261 ASN A C 1
ATOM 1987 O O . ASN A 1 261 ? -26.775 5.767 33.012 1.00 98.06 261 ASN A O 1
ATOM 1991 N N . THR A 1 262 ? -28.801 4.883 32.664 1.00 98.06 262 THR A N 1
ATOM 1992 C CA . THR A 1 262 ? -29.314 5.024 34.033 1.00 98.06 262 THR A CA 1
ATOM 1993 C C . THR A 1 262 ? -30.053 3.756 34.445 1.00 98.06 262 THR A C 1
ATOM 1995 O O . THR A 1 262 ? -30.319 2.883 33.614 1.00 98.06 262 THR A O 1
ATOM 1998 N N . ASP A 1 263 ? -30.380 3.657 35.734 1.00 96.81 263 ASP A N 1
ATOM 1999 C CA . ASP A 1 263 ? -31.222 2.596 36.305 1.00 96.81 263 ASP A CA 1
ATOM 2000 C C . ASP A 1 263 ? -30.692 1.172 36.088 1.00 96.81 263 ASP A C 1
ATOM 2002 O O . ASP A 1 263 ? -31.436 0.191 36.119 1.00 96.81 263 ASP A O 1
ATOM 2006 N N . ILE A 1 264 ? -29.374 1.047 35.930 1.00 98.31 264 ILE A N 1
ATOM 2007 C CA . ILE A 1 264 ? -28.673 -0.235 35.893 1.00 98.31 264 ILE A CA 1
ATOM 2008 C C . ILE A 1 264 ? -28.530 -0.702 37.339 1.00 98.31 264 ILE A C 1
ATOM 2010 O O . ILE A 1 264 ? -27.494 -0.502 37.963 1.00 98.31 264 ILE A O 1
ATOM 2014 N N . ASN A 1 265 ? -29.609 -1.206 37.926 1.00 98.19 265 ASN A N 1
ATOM 2015 C CA . ASN A 1 265 ? -29.675 -1.539 39.348 1.00 98.19 265 ASN A CA 1
ATOM 2016 C C . ASN A 1 265 ? -29.363 -3.023 39.595 1.00 98.19 265 ASN A C 1
ATOM 2018 O O . ASN A 1 265 ? -29.678 -3.874 38.765 1.00 98.19 265 ASN A O 1
ATOM 2022 N N . LYS A 1 266 ? -28.803 -3.341 40.766 1.00 97.88 266 LYS A N 1
ATOM 2023 C CA . LYS A 1 266 ? -28.618 -4.721 41.249 1.00 97.88 266 LYS A CA 1
ATOM 2024 C C . LYS A 1 266 ? -28.900 -4.825 42.744 1.00 97.88 266 LYS A C 1
ATOM 2026 O O . LYS A 1 266 ? -28.851 -3.829 43.460 1.00 97.88 266 LYS A O 1
ATOM 2031 N N . VAL A 1 267 ? -29.134 -6.041 43.226 1.00 97.19 267 VAL A N 1
ATOM 2032 C CA . VAL A 1 267 ? -29.049 -6.350 44.661 1.00 97.19 267 VAL A CA 1
ATOM 2033 C C . VAL A 1 267 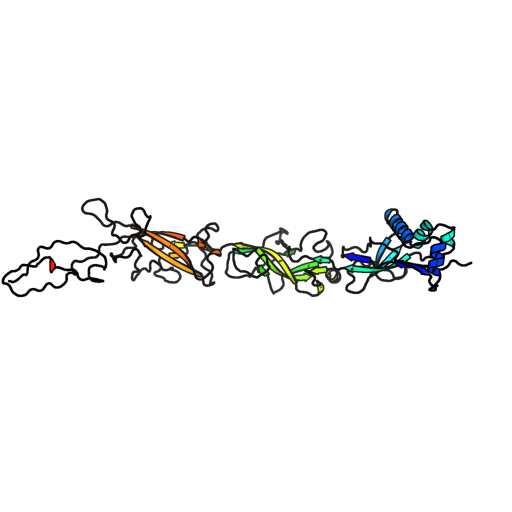? -27.588 -6.627 45.012 1.00 97.19 267 VAL A C 1
ATOM 2035 O O . VAL A 1 267 ? -26.834 -7.147 44.188 1.00 97.19 267 VAL A O 1
ATOM 2038 N N . TYR A 1 268 ? -27.177 -6.251 46.219 1.00 97.12 268 TYR A N 1
ATOM 2039 C CA . TYR A 1 268 ? -25.839 -6.516 46.727 1.00 97.12 268 TYR A CA 1
ATOM 2040 C C . TYR A 1 268 ? -25.520 -8.021 46.687 1.00 97.12 268 TYR A C 1
ATOM 2042 O O . TYR A 1 268 ? -26.204 -8.843 47.299 1.00 97.12 268 TYR A O 1
ATOM 2050 N N . ASP A 1 269 ? -24.460 -8.360 45.960 1.00 95.44 269 ASP A N 1
ATOM 2051 C CA . ASP A 1 269 ? -23.988 -9.723 45.686 1.00 95.44 269 ASP A CA 1
ATOM 2052 C C . ASP A 1 269 ? -22.485 -9.893 46.003 1.00 95.44 269 ASP A C 1
ATOM 2054 O O . ASP A 1 269 ? -21.879 -10.911 45.669 1.00 95.44 269 ASP A O 1
ATOM 2058 N N . GLY A 1 270 ? -21.866 -8.884 46.624 1.00 95.12 270 GLY A N 1
ATOM 2059 C CA . GLY A 1 270 ? -20.439 -8.869 46.931 1.00 95.12 270 GLY A CA 1
ATOM 2060 C C . GLY A 1 270 ? -19.515 -8.611 45.731 1.00 95.12 270 GLY A C 1
ATOM 2061 O O . GLY A 1 270 ? -18.298 -8.678 45.906 1.00 95.12 270 GLY A O 1
ATOM 2062 N N . GLN A 1 271 ? -20.043 -8.292 44.542 1.00 96.44 271 GLN A N 1
ATOM 2063 C CA . GLN A 1 271 ? -19.278 -8.061 43.308 1.00 96.44 271 GLN A CA 1
ATOM 2064 C C . GLN A 1 271 ? -19.436 -6.632 42.766 1.00 96.44 271 GLN A C 1
ATOM 2066 O O . GLN A 1 271 ? -20.490 -6.003 42.880 1.00 96.44 271 GLN A O 1
ATOM 2071 N N . THR A 1 272 ? -18.395 -6.125 42.099 1.00 98.25 272 THR A N 1
ATOM 2072 C CA . THR A 1 272 ? -18.388 -4.778 41.489 1.00 98.25 272 THR A CA 1
ATOM 2073 C C . THR A 1 272 ? -19.084 -4.721 40.134 1.00 98.25 272 THR A C 1
ATOM 2075 O O . THR A 1 272 ? -19.453 -3.640 39.683 1.00 98.25 272 THR A O 1
ATOM 2078 N N . GLY A 1 273 ? -19.220 -5.861 39.455 1.00 98.31 273 GLY A N 1
ATOM 2079 C CA . GLY A 1 273 ? -19.768 -5.934 38.105 1.00 98.31 273 GLY A CA 1
ATOM 2080 C C . GLY A 1 273 ? -21.279 -5.721 38.064 1.00 98.31 273 GLY A C 1
ATOM 2081 O O . GLY A 1 273 ? -22.000 -6.056 39.009 1.00 98.31 273 GLY A O 1
ATOM 2082 N N . VAL A 1 274 ? -21.767 -5.196 36.943 1.00 98.56 274 VAL A N 1
ATOM 2083 C CA . VAL A 1 274 ? -23.204 -5.212 36.626 1.00 98.56 274 VAL A CA 1
ATOM 2084 C C . VAL A 1 274 ? -23.695 -6.652 36.429 1.00 98.56 274 VAL A C 1
ATOM 2086 O O . VAL A 1 274 ? -22.939 -7.521 35.980 1.00 98.56 274 VAL A O 1
ATOM 2089 N N . VAL A 1 275 ? -24.962 -6.894 36.766 1.00 98.06 275 VAL A N 1
ATOM 2090 C CA . VAL A 1 275 ? -25.604 -8.214 36.695 1.00 98.06 275 VAL A CA 1
ATOM 2091 C C . VAL A 1 275 ? -26.736 -8.153 35.686 1.00 98.06 275 VAL A C 1
ATOM 2093 O O . VAL A 1 275 ? -27.588 -7.269 35.774 1.00 98.06 275 VAL A O 1
ATOM 2096 N N . ASP A 1 276 ? -26.713 -9.066 34.721 1.00 98.06 276 ASP A N 1
ATOM 2097 C CA . ASP A 1 276 ? -27.736 -9.151 33.683 1.00 98.06 276 ASP A CA 1
ATOM 2098 C C . ASP A 1 276 ? -29.108 -9.471 34.290 1.00 98.06 276 ASP A C 1
ATOM 2100 O O . ASP A 1 276 ? -29.225 -10.116 35.333 1.00 98.06 276 ASP A O 1
ATOM 2104 N N . THR A 1 277 ? -30.155 -9.003 33.625 1.00 96.69 277 THR A N 1
ATOM 2105 C CA . THR A 1 277 ? -31.550 -9.295 33.949 1.00 96.69 277 THR A CA 1
ATOM 2106 C C . THR A 1 277 ? -32.205 -10.024 32.783 1.00 96.69 277 THR A C 1
ATOM 2108 O O . THR A 1 277 ? -31.687 -10.036 31.665 1.00 96.69 277 THR A O 1
ATOM 2111 N N . ASP A 1 278 ? -33.411 -10.548 33.001 1.00 96.06 278 ASP A N 1
ATOM 2112 C CA . ASP A 1 278 ? -34.196 -11.190 31.942 1.00 96.06 278 ASP A CA 1
ATOM 2113 C C . ASP A 1 278 ? -34.474 -10.271 30.744 1.00 96.06 278 ASP A C 1
ATOM 2115 O O . ASP A 1 278 ? -34.762 -10.754 29.648 1.00 96.06 278 ASP A O 1
ATOM 2119 N N . THR A 1 279 ? -34.407 -8.950 30.924 1.00 96.25 279 THR A N 1
ATOM 2120 C CA . THR A 1 279 ? -34.703 -7.959 29.881 1.00 96.25 279 THR A CA 1
ATOM 2121 C C . THR A 1 279 ? -33.470 -7.213 29.383 1.00 96.25 279 THR A C 1
ATOM 2123 O O . THR A 1 279 ? -33.544 -6.599 28.315 1.00 96.25 279 THR A O 1
ATOM 2126 N N . LYS A 1 280 ? -32.343 -7.268 30.105 1.00 97.62 280 LYS A N 1
ATOM 2127 C CA . LYS A 1 280 ? -31.118 -6.542 29.761 1.00 97.62 280 LYS A CA 1
ATOM 2128 C C . LYS A 1 280 ? -29.854 -7.333 30.068 1.00 97.62 280 LYS A C 1
ATOM 2130 O O . LYS A 1 280 ? -29.589 -7.689 31.209 1.00 97.62 280 LYS A O 1
ATOM 2135 N N . HIS A 1 281 ? -29.027 -7.505 29.044 1.00 98.31 281 HIS A N 1
ATOM 2136 C CA . HIS A 1 281 ? -27.677 -8.038 29.152 1.00 98.31 281 HIS A CA 1
ATOM 2137 C C . HIS A 1 281 ? -26.691 -6.869 29.043 1.00 98.31 281 HIS A C 1
ATOM 2139 O O . HIS A 1 281 ? -26.376 -6.371 27.957 1.00 98.31 281 HIS A O 1
ATOM 2145 N N . TRP A 1 282 ? -26.247 -6.355 30.186 1.00 98.44 282 TRP A N 1
ATOM 2146 C CA . TRP A 1 282 ? -25.585 -5.053 30.282 1.00 98.44 282 TRP A CA 1
ATOM 2147 C C . TRP A 1 282 ? -24.236 -5.018 29.574 1.00 98.44 282 TRP A C 1
ATOM 2149 O O . TRP A 1 282 ? -23.848 -3.982 29.055 1.00 98.44 282 TRP A O 1
ATOM 2159 N N . LYS A 1 283 ? -23.534 -6.148 29.503 1.00 98.25 283 LYS A N 1
ATOM 2160 C CA . LYS A 1 283 ? -22.202 -6.251 28.883 1.00 98.25 283 LYS A CA 1
ATOM 2161 C C . LYS A 1 283 ? -22.249 -6.767 27.442 1.00 98.25 283 LYS A C 1
ATOM 2163 O O . LYS A 1 283 ? -21.217 -7.130 26.894 1.00 98.25 283 LYS A O 1
ATOM 2168 N N . ALA A 1 284 ? -23.429 -6.834 26.828 1.00 98.31 284 ALA A N 1
ATOM 2169 C CA . ALA A 1 284 ? -23.586 -7.356 25.475 1.00 98.31 284 ALA A CA 1
ATOM 2170 C C . ALA A 1 284 ? -23.790 -6.241 24.438 1.00 98.31 284 ALA A C 1
ATOM 2172 O O . ALA A 1 284 ? -24.365 -5.182 24.719 1.00 98.31 284 ALA A O 1
ATOM 2173 N N . LEU A 1 285 ? -23.332 -6.509 23.213 1.00 98.31 285 LEU A N 1
ATOM 2174 C CA . LEU A 1 285 ? -23.588 -5.681 22.040 1.00 98.31 285 LEU A CA 1
ATOM 2175 C C . LEU A 1 285 ? -24.982 -5.994 21.478 1.00 98.31 285 LEU A C 1
ATOM 2177 O O . LEU A 1 285 ? -25.288 -7.139 21.156 1.00 98.31 285 LEU A O 1
ATOM 2181 N N . THR A 1 286 ? -25.789 -4.958 21.263 1.00 98.00 286 THR A N 1
ATOM 2182 C CA . THR A 1 286 ? -27.154 -5.050 20.705 1.00 98.00 286 THR A CA 1
ATOM 2183 C C . THR A 1 286 ? -27.242 -5.772 19.362 1.00 98.00 286 THR A C 1
ATOM 2185 O O . THR A 1 286 ? -28.248 -6.400 19.048 1.00 98.00 286 THR A O 1
ATOM 2188 N N . LYS A 1 287 ? -26.180 -5.684 18.555 1.00 95.94 287 LYS A N 1
ATOM 2189 C CA . LYS A 1 287 ? -26.103 -6.301 17.226 1.00 95.94 287 LYS A CA 1
ATOM 2190 C C . LYS A 1 287 ? -26.127 -7.829 17.281 1.00 95.94 287 LYS A C 1
ATOM 2192 O O . LYS A 1 287 ? -26.691 -8.451 16.386 1.00 95.94 287 LYS A O 1
ATOM 2197 N N . THR A 1 288 ? -25.498 -8.420 18.294 1.00 95.75 288 THR A N 1
ATOM 2198 C CA . THR A 1 288 ? -25.430 -9.878 18.483 1.00 95.75 288 THR A CA 1
ATOM 2199 C C . THR A 1 288 ? -26.434 -10.373 19.516 1.00 95.75 288 THR A C 1
ATOM 2201 O O . THR A 1 288 ? -26.718 -11.564 19.572 1.00 95.75 288 THR A O 1
ATOM 2204 N N . ASP A 1 289 ? -26.976 -9.466 20.323 1.00 97.94 289 ASP A N 1
ATOM 2205 C CA . ASP A 1 289 ? -27.922 -9.765 21.384 1.00 97.94 289 ASP A CA 1
ATOM 2206 C C . ASP A 1 289 ? -28.932 -8.625 21.521 1.00 97.94 289 ASP A C 1
ATOM 2208 O O . ASP A 1 289 ? -28.584 -7.539 21.970 1.00 97.94 289 ASP A O 1
ATOM 2212 N N . ALA A 1 290 ? -30.202 -8.865 21.189 1.00 97.69 290 ALA A N 1
ATOM 2213 C CA . ALA A 1 290 ? -31.240 -7.832 21.242 1.00 97.69 290 ALA A CA 1
ATOM 2214 C C . ALA A 1 290 ? -31.456 -7.231 22.649 1.00 97.69 290 ALA A C 1
ATOM 2216 O O . ALA A 1 290 ? -31.982 -6.122 22.763 1.00 97.69 290 ALA A O 1
ATOM 2217 N N . LYS A 1 291 ? -31.042 -7.928 23.717 1.00 98.31 291 LYS A N 1
ATOM 2218 C CA . LYS A 1 291 ? -31.080 -7.430 25.103 1.00 98.31 291 LYS A CA 1
ATOM 2219 C C . LYS A 1 291 ? -29.801 -6.688 25.500 1.00 98.31 291 LYS A C 1
ATOM 2221 O O . LYS A 1 291 ? -29.713 -6.204 26.627 1.00 98.31 291 LYS A O 1
ATOM 2226 N N . GLY A 1 292 ? -28.830 -6.571 24.597 1.00 98.44 292 GLY A N 1
ATOM 2227 C CA . GLY A 1 292 ? -27.574 -5.865 24.815 1.00 98.44 292 GLY A CA 1
ATOM 2228 C C . GLY A 1 292 ? -27.752 -4.396 25.200 1.00 98.44 292 GLY A C 1
ATOM 2229 O O . GLY A 1 292 ? -28.788 -3.768 24.946 1.00 98.44 292 GLY A O 1
ATOM 2230 N N . ASN A 1 293 ? -26.716 -3.831 25.820 1.00 98.56 293 ASN A N 1
ATOM 2231 C CA . ASN A 1 293 ? -26.710 -2.433 26.245 1.00 98.56 293 ASN A CA 1
ATOM 2232 C C . ASN A 1 293 ? -25.685 -1.565 25.516 1.00 98.56 293 ASN A C 1
ATOM 2234 O O . ASN A 1 293 ? -25.815 -0.347 25.549 1.00 98.56 293 ASN A O 1
ATOM 2238 N N . VAL A 1 294 ? -24.702 -2.147 24.832 1.00 98.62 294 VAL A N 1
ATOM 2239 C CA . VAL A 1 294 ? -23.788 -1.390 23.967 1.00 98.62 294 VAL A CA 1
ATOM 2240 C C . VAL A 1 294 ? -24.312 -1.446 22.536 1.00 98.62 294 VAL A C 1
ATOM 2242 O O . VAL A 1 294 ? -24.730 -2.501 22.058 1.00 98.62 294 VAL A O 1
ATOM 2245 N N . ALA A 1 295 ? -24.324 -0.324 21.829 1.00 98.38 295 ALA A N 1
ATOM 2246 C CA . ALA A 1 295 ? -24.812 -0.240 20.457 1.00 98.38 295 ALA A CA 1
ATOM 2247 C C . ALA A 1 295 ? -23.900 0.624 19.594 1.00 98.38 295 ALA A C 1
ATOM 2249 O O . ALA A 1 295 ? -23.316 1.593 20.075 1.00 98.38 295 ALA A O 1
ATOM 2250 N N . TYR A 1 296 ? -23.826 0.306 18.303 1.00 98.50 296 TYR A N 1
ATOM 2251 C CA . TYR A 1 296 ? -23.320 1.253 17.316 1.00 98.50 296 TYR A CA 1
ATOM 2252 C C . TYR A 1 296 ? -24.244 2.472 17.263 1.00 98.50 296 TYR A C 1
ATOM 2254 O O . TYR A 1 296 ? -25.466 2.327 17.230 1.00 98.50 296 TYR A O 1
ATOM 2262 N N . THR A 1 297 ? -23.676 3.678 17.259 1.00 97.81 297 THR A N 1
ATOM 2263 C CA . THR A 1 297 ? -24.480 4.898 17.105 1.00 97.81 297 THR A CA 1
ATOM 2264 C C . THR A 1 297 ? -25.046 4.995 15.690 1.00 97.81 297 THR A C 1
ATOM 2266 O O . THR A 1 297 ? -24.493 4.430 14.745 1.00 97.81 297 THR A O 1
ATOM 2269 N N . THR A 1 298 ? -26.110 5.775 15.504 1.00 96.12 298 THR A N 1
ATOM 2270 C CA . THR A 1 298 ? -26.640 6.077 14.167 1.00 96.12 298 THR A CA 1
ATOM 2271 C C . THR A 1 298 ? -25.533 6.601 13.247 1.00 96.12 298 THR A C 1
ATOM 2273 O O . THR A 1 298 ? -24.783 7.500 13.623 1.00 96.12 298 THR A O 1
ATOM 2276 N N . GLY A 1 299 ? -25.412 6.019 12.049 1.00 94.94 299 GLY A N 1
ATOM 2277 C CA . GLY A 1 299 ? -24.390 6.378 11.056 1.00 94.94 299 GLY A CA 1
ATOM 2278 C C . GLY A 1 299 ? -22.991 5.803 11.313 1.00 94.94 299 GLY A C 1
ATOM 2279 O O . GLY A 1 299 ? -22.108 5.968 10.471 1.00 94.94 299 GLY A O 1
ATOM 2280 N N . SER A 1 300 ? -22.785 5.110 12.435 1.00 97.50 300 SER A N 1
ATOM 2281 C CA . SER A 1 300 ? -21.538 4.412 12.738 1.00 97.50 300 SER A CA 1
ATOM 2282 C C . SER A 1 300 ? -21.284 3.262 11.766 1.00 97.50 300 SER A C 1
ATOM 2284 O O . SER A 1 300 ? -22.211 2.648 11.229 1.00 97.50 300 SER A O 1
ATOM 2286 N N . LYS A 1 301 ? -20.007 2.954 11.553 1.00 97.00 301 LYS A N 1
ATOM 2287 C CA . LYS A 1 301 ? -19.586 1.735 10.868 1.00 97.00 301 LYS A CA 1
ATOM 2288 C C . LYS A 1 301 ? -19.553 0.571 11.859 1.00 97.00 301 LYS A C 1
ATOM 2290 O O . LYS A 1 301 ? -19.347 0.761 13.053 1.00 97.00 301 LYS A O 1
ATOM 2295 N N . GLU A 1 302 ? -19.716 -0.641 11.344 1.00 97.00 302 GLU A N 1
ATOM 2296 C CA . GLU A 1 302 ? -19.594 -1.879 12.127 1.00 97.00 302 GLU A CA 1
ATOM 2297 C C . GLU A 1 302 ? -18.187 -2.476 12.003 1.00 97.00 302 GLU A C 1
ATOM 2299 O O . GLU A 1 302 ? -17.472 -2.143 11.056 1.00 97.00 302 GLU A O 1
ATOM 2304 N N . LEU A 1 303 ? -17.796 -3.363 12.924 1.00 97.50 303 LEU A N 1
ATOM 2305 C CA . LEU A 1 303 ? -16.587 -4.184 12.772 1.00 97.50 303 LEU A CA 1
ATOM 2306 C C . LEU A 1 303 ? -16.634 -4.942 11.438 1.00 97.50 303 LEU A C 1
ATOM 2308 O O . LEU A 1 303 ? -17.712 -5.319 10.971 1.00 97.50 303 LEU A O 1
ATOM 2312 N N . VAL A 1 304 ? -15.475 -5.157 10.814 1.00 96.88 304 VAL A N 1
ATOM 2313 C CA . VAL A 1 304 ? -15.407 -6.058 9.657 1.00 96.88 304 VAL A CA 1
ATOM 2314 C C . VAL A 1 304 ? -15.292 -7.500 10.146 1.00 96.88 304 VAL A C 1
ATOM 2316 O O . VAL A 1 304 ? -14.941 -7.751 11.296 1.00 96.88 304 VAL A O 1
ATOM 2319 N N . ASN A 1 305 ? -15.619 -8.466 9.288 1.00 94.69 305 ASN A N 1
ATOM 2320 C CA . ASN A 1 305 ? -15.563 -9.886 9.639 1.00 94.69 305 ASN A CA 1
ATOM 2321 C C . ASN A 1 305 ? -14.123 -10.430 9.545 1.00 94.69 305 ASN A C 1
ATOM 2323 O O . ASN A 1 305 ? -13.829 -11.294 8.722 1.00 94.69 305 ASN A O 1
ATOM 2327 N N . ASP A 1 306 ? -13.220 -9.873 10.352 1.00 95.31 306 ASP A N 1
ATOM 2328 C CA . ASP A 1 306 ? -11.790 -10.213 10.428 1.00 95.31 306 ASP A CA 1
ATOM 2329 C C . ASP A 1 306 ? -11.436 -11.017 11.699 1.00 95.31 306 ASP A C 1
ATOM 2331 O O . ASP A 1 306 ? -10.263 -11.202 12.019 1.00 95.31 306 ASP A O 1
ATOM 2335 N N . GLY A 1 307 ? -12.452 -11.475 12.440 1.00 95.50 307 GLY A N 1
ATOM 2336 C CA . GLY A 1 307 ? -12.299 -12.114 13.750 1.00 95.50 307 GLY A CA 1
ATOM 2337 C C . GLY A 1 307 ? -12.285 -11.140 14.935 1.00 95.50 307 GLY A C 1
ATOM 2338 O O . GLY A 1 307 ? -12.182 -11.589 16.077 1.00 95.50 307 GLY A O 1
ATOM 2339 N N . SER A 1 308 ? -12.414 -9.831 14.701 1.00 97.19 308 SER A N 1
ATOM 2340 C CA . SER A 1 308 ? -12.558 -8.834 15.762 1.00 97.19 308 SER A CA 1
ATOM 2341 C C . SER A 1 308 ? -13.906 -8.937 16.470 1.00 97.19 308 SER A C 1
ATOM 2343 O O . SER A 1 308 ? -14.954 -9.126 15.854 1.00 97.19 308 SER A O 1
ATOM 2345 N N . SER A 1 309 ? -13.888 -8.731 17.782 1.00 96.88 309 SER A N 1
ATOM 2346 C CA . SER A 1 309 ? -15.081 -8.631 18.622 1.00 96.88 309 SER A CA 1
ATOM 2347 C C . SER A 1 309 ? -14.875 -7.588 19.718 1.00 96.88 309 SER A C 1
ATOM 2349 O O . SER A 1 309 ? -13.740 -7.200 19.996 1.00 96.88 309 SER A O 1
ATOM 2351 N N . PHE A 1 310 ? -15.958 -7.110 20.335 1.00 98.31 310 PHE A N 1
ATOM 2352 C CA . PHE A 1 310 ? -15.843 -6.234 21.499 1.00 98.31 310 PHE A CA 1
ATOM 2353 C C . PHE A 1 310 ? -15.773 -7.047 22.787 1.00 98.31 310 PHE A C 1
ATOM 2355 O O . PHE A 1 310 ? -16.669 -7.841 23.073 1.00 98.31 310 PHE A O 1
ATOM 2362 N N . HIS A 1 311 ? -14.758 -6.775 23.599 1.00 98.12 311 HIS A N 1
ATOM 2363 C CA . HIS A 1 311 ? -14.746 -7.128 25.013 1.00 98.12 311 HIS A CA 1
ATOM 2364 C C . HIS A 1 311 ? -15.319 -5.957 25.808 1.00 98.12 311 HIS A C 1
ATOM 2366 O O . HIS A 1 311 ? -14.864 -4.823 25.653 1.00 98.12 311 HIS A O 1
ATOM 2372 N N . ILE A 1 312 ? -16.348 -6.216 26.613 1.00 98.56 312 ILE A N 1
ATOM 2373 C CA . ILE A 1 312 ? -17.108 -5.185 27.326 1.00 98.56 312 ILE A CA 1
ATOM 2374 C C . ILE A 1 312 ? -17.128 -5.537 28.811 1.00 98.56 312 ILE A C 1
ATOM 2376 O O . ILE A 1 312 ? -17.732 -6.526 29.230 1.00 98.56 312 ILE A O 1
ATOM 2380 N N . GLU A 1 313 ? -16.517 -4.684 29.622 1.00 98.44 313 GLU A N 1
ATOM 2381 C CA . GLU A 1 313 ? -16.582 -4.755 31.079 1.00 98.44 313 GLU A CA 1
ATOM 2382 C C . GLU A 1 313 ? -17.356 -3.562 31.620 1.00 98.44 313 GLU A C 1
ATOM 2384 O O . GLU A 1 313 ? -17.205 -2.449 31.127 1.00 98.44 313 GLU A O 1
ATOM 2389 N N . ALA A 1 314 ? -18.167 -3.777 32.653 1.00 98.69 314 ALA A N 1
ATOM 2390 C CA . ALA A 1 314 ? -18.920 -2.711 33.299 1.00 98.69 314 ALA A CA 1
ATOM 2391 C C . ALA A 1 314 ? -18.944 -2.917 34.812 1.00 98.69 314 ALA A C 1
ATOM 2393 O O . ALA A 1 314 ? -19.375 -3.969 35.295 1.00 98.69 314 ALA A O 1
ATOM 2394 N N . ASN A 1 315 ? -18.480 -1.910 35.553 1.00 98.75 315 ASN A N 1
ATOM 2395 C CA . ASN A 1 315 ? -18.325 -1.977 37.005 1.00 98.75 315 ASN A CA 1
ATOM 2396 C C . ASN A 1 315 ? -18.860 -0.719 37.690 1.00 98.75 315 ASN A C 1
ATOM 2398 O O . ASN A 1 315 ? -18.614 0.397 37.227 1.00 98.75 315 ASN A O 1
ATOM 2402 N N . TYR A 1 316 ? -19.526 -0.900 38.832 1.00 98.81 316 TYR A N 1
ATOM 2403 C CA . TYR A 1 316 ? -19.842 0.193 39.749 1.00 98.81 316 TYR A CA 1
ATOM 2404 C C . TYR A 1 316 ? -18.563 0.786 40.329 1.00 98.81 316 TYR A C 1
ATOM 2406 O O . TYR A 1 316 ? -17.588 0.078 40.590 1.00 98.81 316 TYR A O 1
ATOM 2414 N N . ARG A 1 317 ? -18.582 2.098 40.543 1.00 98.56 317 ARG A N 1
ATOM 2415 C CA . ARG A 1 317 ? -17.429 2.891 40.966 1.00 98.56 317 ARG A CA 1
ATOM 2416 C C . ARG A 1 317 ? -17.658 3.489 42.350 1.00 98.56 317 ARG A C 1
ATOM 2418 O O . ARG A 1 317 ? -18.798 3.709 42.771 1.00 98.56 317 ARG A O 1
ATOM 2425 N N . ASN A 1 318 ? -16.574 3.754 43.073 1.00 97.56 318 ASN A N 1
ATOM 2426 C CA . ASN A 1 318 ? -16.636 4.523 44.316 1.00 97.56 318 ASN A CA 1
ATOM 2427 C C . ASN A 1 318 ? -17.087 5.975 44.042 1.00 97.56 318 ASN A C 1
ATOM 2429 O O . ASN A 1 318 ? -17.125 6.428 42.898 1.00 97.56 318 ASN A O 1
ATOM 2433 N N . SER A 1 319 ? -17.416 6.732 45.092 1.00 94.06 319 SER A N 1
ATOM 2434 C CA . SER A 1 319 ? -17.896 8.121 44.966 1.00 94.06 319 SER A CA 1
ATOM 2435 C C . SER A 1 319 ? -16.891 9.068 44.296 1.00 94.06 319 SER A C 1
ATOM 2437 O O . SER A 1 319 ? -17.298 10.026 43.647 1.00 94.06 319 SER A O 1
ATOM 2439 N N . ALA A 1 320 ? -15.590 8.781 44.408 1.00 95.75 320 ALA A N 1
ATOM 2440 C CA . ALA A 1 320 ? -14.523 9.523 43.734 1.00 95.75 320 ALA A CA 1
ATOM 2441 C C . ALA A 1 320 ? -14.311 9.105 42.263 1.00 95.75 320 ALA A C 1
ATOM 2443 O O . ALA A 1 320 ? -13.496 9.704 41.568 1.00 95.75 320 ALA A O 1
ATOM 2444 N N . ASN A 1 321 ? -15.013 8.072 41.789 1.00 95.88 321 ASN A N 1
ATOM 2445 C CA . ASN A 1 321 ? -14.870 7.464 40.465 1.00 95.88 321 ASN A CA 1
ATOM 2446 C C . ASN A 1 321 ? -13.453 6.939 40.126 1.00 95.88 321 ASN A C 1
ATOM 2448 O O . ASN A 1 321 ? -13.074 6.790 38.963 1.00 95.88 321 ASN A O 1
ATOM 2452 N N . THR A 1 322 ? -12.654 6.611 41.137 1.00 96.31 322 THR A N 1
ATOM 2453 C CA . THR A 1 322 ? -11.252 6.191 40.984 1.00 96.31 322 THR A CA 1
ATOM 2454 C C . THR A 1 322 ? -11.052 4.680 41.007 1.00 96.31 322 THR A C 1
ATOM 2456 O O . THR A 1 322 ? -10.058 4.199 40.471 1.00 96.31 322 THR A O 1
ATOM 2459 N N . ALA A 1 323 ? -11.980 3.926 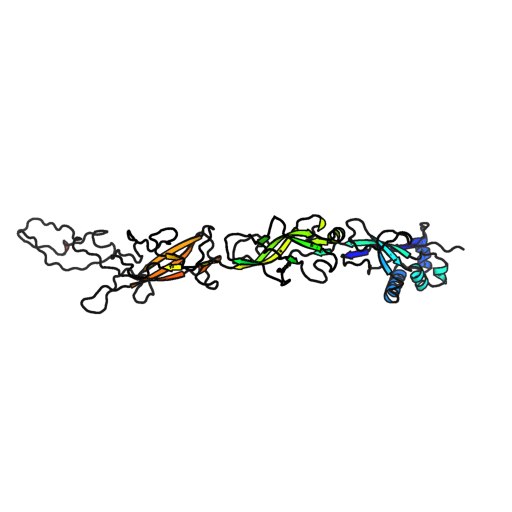41.597 1.00 98.00 323 ALA A N 1
ATOM 2460 C CA . ALA A 1 323 ? -11.870 2.477 41.736 1.00 98.00 323 ALA A CA 1
ATOM 2461 C C . ALA A 1 323 ? -13.232 1.792 41.604 1.00 98.00 323 ALA A C 1
ATOM 2463 O O . ALA A 1 323 ? -14.273 2.392 41.887 1.00 98.00 323 ALA A O 1
ATOM 2464 N N . ASN A 1 324 ? -13.204 0.520 41.203 1.00 98.56 324 ASN A N 1
ATOM 2465 C CA . ASN A 1 324 ? -14.379 -0.343 41.237 1.00 98.56 324 ASN A CA 1
ATOM 2466 C C . ASN A 1 324 ? -14.812 -0.568 42.693 1.00 98.56 324 ASN A C 1
ATOM 2468 O O . ASN A 1 324 ? -13.968 -0.754 43.569 1.00 98.56 324 ASN A O 1
ATOM 2472 N N . ASP A 1 325 ? -16.116 -0.550 42.953 1.00 98.12 325 ASP A N 1
ATOM 2473 C CA . ASP A 1 325 ? -16.660 -0.595 44.309 1.00 98.12 325 ASP A CA 1
ATOM 2474 C C . ASP A 1 325 ? -17.963 -1.392 44.373 1.00 98.12 325 ASP A C 1
ATOM 2476 O O . ASP A 1 325 ? -18.921 -1.110 43.652 1.00 98.12 325 ASP A O 1
ATOM 2480 N N . LYS A 1 326 ? -17.988 -2.384 45.266 1.00 96.75 326 LYS A N 1
ATOM 2481 C CA . LYS A 1 326 ? -19.125 -3.290 45.480 1.00 96.75 326 LYS A CA 1
ATOM 2482 C C . LYS A 1 326 ? -20.137 -2.755 46.497 1.00 96.75 326 LYS A C 1
ATOM 2484 O O . LYS A 1 326 ? -21.218 -3.316 46.637 1.00 96.75 326 LYS A O 1
ATOM 2489 N N . ASN A 1 327 ? -19.781 -1.705 47.237 1.00 95.88 327 ASN A N 1
ATOM 2490 C CA . ASN A 1 327 ? -20.553 -1.255 48.388 1.00 95.88 327 ASN A CA 1
ATOM 2491 C C . ASN A 1 327 ? -21.790 -0.441 47.985 1.00 95.88 327 ASN A C 1
ATOM 2493 O O . ASN A 1 327 ? -21.748 0.390 47.067 1.00 95.88 327 ASN A O 1
ATOM 2497 N N . VAL A 1 328 ? -22.874 -0.637 48.741 1.00 96.94 328 VAL A N 1
ATOM 2498 C CA . VAL A 1 328 ? -24.078 0.200 48.682 1.00 96.94 328 VAL A CA 1
ATOM 2499 C C . VAL A 1 328 ? -23.704 1.643 49.015 1.00 96.94 328 VAL A C 1
ATOM 2501 O O . VAL A 1 328 ? -23.001 1.903 49.991 1.00 96.94 328 VAL A O 1
ATOM 2504 N N . ALA A 1 329 ? -24.174 2.586 48.200 1.00 96.88 329 ALA A N 1
ATOM 2505 C CA . ALA A 1 329 ? -23.998 4.008 48.453 1.00 96.88 329 ALA A CA 1
ATOM 2506 C C . ALA A 1 329 ? -25.255 4.587 49.104 1.00 96.88 329 ALA A C 1
ATOM 2508 O O . ALA A 1 329 ? -26.370 4.335 48.646 1.00 96.88 329 ALA A O 1
ATOM 2509 N N . TYR A 1 330 ? -25.046 5.394 50.139 1.00 96.38 330 TYR A N 1
ATOM 2510 C CA . TYR A 1 330 ? -26.094 6.102 50.858 1.00 96.38 330 TYR A CA 1
ATOM 2511 C C . TYR A 1 330 ? -25.877 7.608 50.761 1.00 96.38 330 TYR A C 1
ATOM 2513 O O . TYR A 1 330 ? -24.732 8.062 50.660 1.00 96.38 330 TYR A O 1
ATOM 2521 N N . ASP A 1 331 ? -26.958 8.374 50.821 1.00 93.94 331 ASP A N 1
ATOM 2522 C CA . ASP A 1 331 ? -26.860 9.804 51.077 1.00 93.94 331 ASP A CA 1
ATOM 2523 C C . ASP A 1 331 ? -26.408 10.099 52.523 1.00 93.94 331 ASP A C 1
ATOM 2525 O O . ASP A 1 331 ? -26.206 9.213 53.364 1.00 93.94 331 ASP A O 1
ATOM 2529 N N . SER A 1 332 ? -26.152 11.377 52.796 1.00 92.00 332 SER A N 1
ATOM 2530 C CA . SER A 1 332 ? -25.687 11.845 54.102 1.00 92.00 332 SER A CA 1
ATOM 2531 C C . SER A 1 332 ? -26.823 12.169 55.078 1.00 92.00 332 SER A C 1
ATOM 2533 O O . SER A 1 332 ? -26.548 12.378 56.262 1.00 92.00 332 SER A O 1
ATOM 2535 N N . ALA A 1 333 ? -28.075 12.221 54.613 1.00 90.44 333 ALA A N 1
ATOM 2536 C CA . ALA A 1 333 ? -29.225 12.619 55.417 1.00 90.44 333 ALA A CA 1
ATOM 2537 C C . ALA A 1 333 ? -29.760 11.432 56.242 1.00 90.44 333 ALA A C 1
ATOM 2539 O O . ALA A 1 333 ? -29.816 10.321 55.738 1.00 90.44 333 ALA A O 1
ATOM 2540 N N . PRO A 1 334 ? -30.135 11.611 57.520 1.00 89.31 334 PRO A N 1
ATOM 2541 C CA . PRO A 1 334 ? -30.852 10.586 58.277 1.00 89.31 334 PRO A CA 1
ATOM 2542 C C . PRO A 1 334 ? -32.387 10.724 58.112 1.00 89.31 334 PRO A C 1
ATOM 2544 O O . PRO A 1 334 ? -32.899 11.830 58.303 1.00 89.31 334 PRO A O 1
ATOM 2547 N N . PRO A 1 335 ? -33.143 9.633 57.848 1.00 88.19 335 PRO A N 1
ATOM 2548 C CA . PRO A 1 335 ? -32.669 8.278 57.550 1.00 88.19 335 PRO A CA 1
ATOM 2549 C C . PRO A 1 335 ? -31.972 8.212 56.184 1.00 88.19 335 PRO A C 1
ATOM 2551 O O . PRO A 1 335 ? -32.379 8.893 55.251 1.00 88.19 335 PRO A O 1
ATOM 2554 N N . ARG A 1 336 ? -30.910 7.400 56.098 1.00 91.88 336 ARG A N 1
ATOM 2555 C CA . ARG A 1 336 ? -30.072 7.302 54.898 1.00 91.88 336 ARG A CA 1
ATOM 2556 C C . ARG A 1 336 ? -30.793 6.580 53.772 1.00 91.88 336 ARG A C 1
ATOM 2558 O O . ARG A 1 336 ? -31.196 5.431 53.951 1.00 91.88 336 ARG A O 1
ATOM 2565 N N . GLU A 1 337 ? -30.826 7.196 52.600 1.00 94.94 337 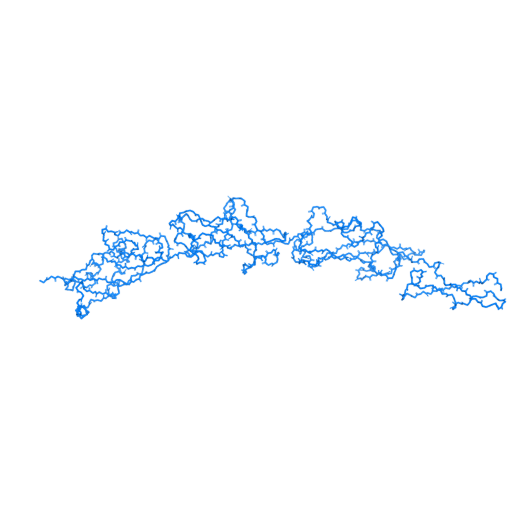GLU A N 1
ATOM 2566 C CA . GLU A 1 337 ? -31.425 6.634 51.392 1.00 94.94 337 GLU A CA 1
ATOM 2567 C C . GLU A 1 337 ? -30.371 6.089 50.429 1.00 94.94 337 GLU A C 1
ATOM 2569 O O . GLU A 1 337 ? -29.263 6.617 50.307 1.00 94.94 337 GLU A O 1
ATOM 2574 N N . VAL A 1 338 ? -30.718 5.020 49.707 1.00 97.12 338 VAL A N 1
ATOM 2575 C CA . VAL A 1 338 ? -29.820 4.411 48.714 1.00 97.12 338 VAL A CA 1
ATOM 2576 C C . VAL A 1 338 ? -29.738 5.292 47.468 1.00 97.12 338 VAL A C 1
ATOM 2578 O O . VAL A 1 338 ? -30.743 5.539 46.783 1.00 97.12 338 VAL A O 1
ATOM 2581 N N . ILE A 1 339 ? -28.518 5.691 47.112 1.00 97.19 339 ILE A N 1
ATOM 2582 C CA . ILE A 1 339 ? -28.233 6.547 45.955 1.00 97.19 339 ILE A CA 1
ATOM 2583 C C . ILE A 1 339 ? -27.559 5.783 44.816 1.00 97.19 339 ILE A C 1
ATOM 2585 O O . ILE A 1 339 ? -26.949 4.728 44.999 1.00 97.19 339 ILE A O 1
ATOM 2589 N N . ALA A 1 340 ? -27.691 6.330 43.607 1.00 97.75 340 ALA A N 1
ATOM 2590 C CA . ALA A 1 340 ? -27.031 5.786 42.431 1.00 97.75 340 ALA A CA 1
ATOM 2591 C C . ALA A 1 340 ? -25.519 6.042 42.483 1.00 97.75 340 ALA A C 1
ATOM 2593 O O . ALA A 1 340 ? -25.053 7.087 42.935 1.00 97.75 340 ALA A O 1
ATOM 2594 N N . LYS A 1 341 ? -24.760 5.080 41.972 1.00 97.81 341 LYS A N 1
ATOM 2595 C CA . LYS A 1 341 ? -23.314 5.142 41.771 1.00 97.81 341 LYS A CA 1
ATOM 2596 C C . LYS A 1 341 ? -23.025 5.325 40.286 1.00 97.81 341 LYS A C 1
ATOM 2598 O O . LYS A 1 341 ? -23.828 4.925 39.441 1.00 97.81 341 LYS A O 1
ATOM 2603 N N . ALA A 1 342 ? -21.856 5.877 39.977 1.00 98.56 342 ALA A N 1
ATOM 2604 C CA . ALA A 1 342 ? -21.322 5.825 38.624 1.00 98.56 342 ALA A CA 1
ATOM 2605 C C . ALA A 1 342 ? -20.962 4.378 38.249 1.00 98.56 342 ALA A C 1
ATOM 2607 O O . ALA A 1 342 ? -20.519 3.593 39.092 1.00 98.56 342 ALA A O 1
ATOM 2608 N N . ILE A 1 343 ? -21.140 4.048 36.977 1.00 98.81 343 ILE A N 1
ATOM 2609 C CA . ILE A 1 343 ? -20.735 2.794 36.349 1.00 98.81 343 ILE A CA 1
ATOM 2610 C C . ILE A 1 343 ? -19.820 3.157 35.182 1.00 98.81 343 ILE A C 1
ATOM 2612 O O . ILE A 1 343 ? -20.200 3.952 34.320 1.00 98.81 343 ILE A O 1
ATOM 2616 N N . GLU A 1 344 ? -18.622 2.579 35.154 1.00 98.81 344 GLU A N 1
ATOM 2617 C CA . GLU A 1 344 ? -17.686 2.723 34.035 1.00 98.81 344 GLU A CA 1
ATOM 2618 C C . GLU A 1 344 ? -17.782 1.482 33.151 1.00 98.81 344 GLU A C 1
ATOM 2620 O O . GLU A 1 344 ? -17.607 0.360 33.631 1.00 98.81 344 GLU A O 1
ATOM 2625 N N . TYR A 1 345 ? -18.063 1.703 31.870 1.00 98.81 345 TYR A N 1
ATOM 2626 C CA . TYR A 1 345 ? -17.939 0.707 30.819 1.00 98.81 345 TYR A CA 1
ATOM 2627 C C . TYR A 1 345 ? -16.567 0.847 30.172 1.00 98.81 345 TYR A C 1
ATOM 2629 O O . TYR A 1 345 ? -16.262 1.913 29.641 1.00 98.81 345 TYR A O 1
ATOM 2637 N N . SER A 1 346 ? -15.781 -0.224 30.175 1.00 98.44 346 SER A N 1
ATOM 2638 C CA . SER A 1 346 ? -14.508 -0.335 29.464 1.00 98.44 346 SER A CA 1
ATOM 2639 C C . SER A 1 346 ? -14.694 -1.275 28.281 1.00 98.44 346 SER A C 1
ATOM 2641 O O . SER A 1 346 ? -14.981 -2.458 28.464 1.00 98.44 346 SER A O 1
ATOM 2643 N N . ILE A 1 347 ? -14.562 -0.739 27.070 1.00 98.69 347 ILE A N 1
ATOM 2644 C CA . ILE A 1 347 ? -14.769 -1.465 25.816 1.00 98.69 347 ILE A CA 1
ATOM 2645 C C . ILE A 1 347 ? -13.440 -1.534 25.066 1.00 98.69 347 ILE A C 1
ATOM 2647 O O . ILE A 1 347 ? -12.810 -0.506 24.818 1.00 98.69 347 ILE A O 1
ATOM 2651 N N . SER A 1 348 ? -13.022 -2.729 24.671 1.00 98.19 348 SER A N 1
ATOM 2652 C CA . SER A 1 348 ? -11.846 -2.951 23.824 1.00 98.19 348 SER A CA 1
ATOM 2653 C C . SER A 1 348 ? -12.177 -3.889 22.665 1.00 98.19 348 SER A C 1
ATOM 2655 O O . SER A 1 348 ? -13.217 -4.548 22.665 1.00 98.19 348 SER A O 1
ATOM 2657 N N . ILE A 1 349 ? -11.315 -3.922 21.647 1.00 98.19 349 ILE A N 1
ATOM 2658 C CA . ILE A 1 349 ? -11.413 -4.879 20.538 1.00 98.19 349 ILE A CA 1
ATOM 2659 C C . ILE A 1 349 ? -10.445 -6.035 20.800 1.00 98.19 349 ILE A C 1
ATOM 2661 O O . ILE A 1 349 ? -9.280 -5.804 21.122 1.00 98.19 349 ILE A O 1
ATOM 2665 N N . THR A 1 350 ? -10.925 -7.268 20.658 1.00 95.94 350 THR A N 1
ATOM 2666 C CA . THR A 1 350 ? -10.157 -8.509 20.846 1.00 95.94 350 THR A CA 1
ATOM 2667 C C . THR A 1 350 ? -10.354 -9.468 19.667 1.00 95.94 350 THR A C 1
ATOM 2669 O O . THR A 1 350 ? -11.229 -9.262 18.824 1.00 95.94 350 THR A O 1
ATOM 2672 N N . GLY A 1 351 ? -9.538 -10.526 19.598 1.00 94.06 351 GLY A N 1
ATOM 2673 C CA . GLY A 1 351 ? -9.559 -11.522 18.519 1.00 94.06 351 GLY A CA 1
ATOM 2674 C C . GLY A 1 351 ? -8.750 -11.075 17.301 1.00 94.06 351 GLY A C 1
ATOM 2675 O O . GLY A 1 351 ? -7.691 -11.639 17.034 1.00 94.06 351 GLY A O 1
ATOM 2676 N N . GLY A 1 352 ? -9.234 -10.046 16.603 1.00 92.69 352 GLY A N 1
ATOM 2677 C CA . GLY A 1 352 ? -8.537 -9.381 15.499 1.00 92.69 352 GLY A CA 1
ATOM 2678 C C . GLY A 1 352 ? -7.575 -8.276 15.957 1.00 92.69 352 GLY A C 1
ATOM 2679 O O . GLY A 1 352 ? -7.309 -8.102 17.149 1.00 92.69 352 GLY A O 1
ATOM 2680 N N . ASP A 1 353 ? -7.037 -7.511 15.003 1.00 95.19 353 ASP A N 1
ATOM 2681 C CA . ASP A 1 353 ? -6.069 -6.445 15.290 1.00 95.19 353 ASP A CA 1
ATOM 2682 C C . ASP A 1 353 ? -6.758 -5.088 15.487 1.00 95.19 353 ASP A C 1
ATOM 2684 O O . ASP A 1 353 ? -7.125 -4.395 14.532 1.00 95.19 353 ASP A O 1
ATOM 2688 N N . ALA A 1 354 ? -6.888 -4.679 16.752 1.00 97.00 354 ALA A N 1
ATOM 2689 C CA . ALA A 1 354 ? -7.507 -3.415 17.149 1.00 97.00 354 ALA A CA 1
ATOM 2690 C C . ALA A 1 354 ? -6.868 -2.182 16.485 1.00 97.00 354 ALA A C 1
ATOM 2692 O O . ALA A 1 354 ? -7.557 -1.181 16.283 1.00 97.00 354 ALA A O 1
ATOM 2693 N N . ARG A 1 355 ? -5.593 -2.254 16.071 1.00 97.50 355 ARG A N 1
ATOM 2694 C CA . ARG A 1 355 ? -4.881 -1.132 15.434 1.00 97.50 355 ARG A CA 1
ATOM 2695 C C . ARG A 1 355 ? -5.474 -0.722 14.090 1.00 97.50 355 ARG A C 1
ATOM 2697 O O . ARG A 1 355 ? -5.158 0.359 13.595 1.00 97.50 355 ARG A O 1
ATOM 2704 N N . ASN A 1 356 ? -6.332 -1.553 13.502 1.00 98.19 356 ASN A N 1
ATOM 2705 C CA . ASN A 1 356 ? -7.069 -1.241 12.281 1.00 98.19 356 ASN A CA 1
ATOM 2706 C C . ASN A 1 356 ? -8.327 -0.386 12.516 1.00 98.19 356 ASN A C 1
ATOM 2708 O O . ASN A 1 356 ? -8.940 0.090 11.557 1.00 98.19 356 ASN A O 1
ATOM 2712 N N . TYR A 1 357 ? -8.689 -0.136 13.773 1.00 98.50 357 TYR A N 1
ATOM 2713 C CA . TYR A 1 357 ? -9.903 0.572 14.159 1.00 98.50 357 TYR A CA 1
ATOM 2714 C C . TYR A 1 357 ? -9.599 1.788 15.032 1.00 98.50 357 TYR A C 1
ATOM 2716 O O . TYR A 1 357 ? -8.543 1.900 15.655 1.00 98.50 357 TYR A O 1
ATOM 2724 N N . ALA A 1 358 ? -10.550 2.713 15.090 1.00 98.38 358 ALA A N 1
ATOM 2725 C CA . ALA A 1 358 ? -10.514 3.868 15.977 1.00 98.38 358 ALA A CA 1
ATOM 2726 C C . ALA A 1 358 ? -11.907 4.133 16.563 1.00 98.38 358 ALA A C 1
ATOM 2728 O O . ALA A 1 358 ? -12.907 3.821 15.917 1.00 98.38 358 ALA A O 1
ATOM 2729 N N . PHE A 1 359 ? -11.994 4.725 17.756 1.00 98.31 359 PHE A N 1
ATOM 2730 C CA . PHE A 1 359 ? -13.272 5.047 18.398 1.00 98.31 359 PHE A CA 1
ATOM 2731 C C . PHE A 1 359 ? -13.642 6.531 18.250 1.00 98.31 359 PHE A C 1
ATOM 2733 O O . PHE A 1 359 ? -12.951 7.416 18.752 1.00 98.31 359 PHE A O 1
ATOM 2740 N N . GLY A 1 360 ? -14.755 6.821 17.574 1.00 95.50 360 GLY A N 1
ATOM 2741 C CA . GLY A 1 360 ? -15.311 8.167 17.370 1.00 95.50 360 GLY A CA 1
ATOM 2742 C C . GLY A 1 360 ? -14.537 9.059 16.388 1.00 95.50 360 GLY A C 1
ATOM 2743 O O . GLY A 1 360 ? -15.152 9.761 15.591 1.00 95.50 360 GLY A O 1
ATOM 2744 N N . ALA A 1 361 ? -13.203 9.010 16.397 1.00 94.44 361 ALA A N 1
ATOM 2745 C CA . ALA A 1 361 ? -12.330 9.753 15.489 1.00 94.44 361 ALA A CA 1
ATOM 2746 C C . ALA A 1 361 ? -11.045 8.969 15.188 1.00 94.44 361 ALA A C 1
ATOM 2748 O O . ALA A 1 361 ? -10.560 8.226 16.036 1.00 94.44 361 ALA A O 1
ATOM 2749 N N . LEU A 1 362 ? -10.440 9.190 14.012 1.00 93.94 362 LEU A N 1
ATOM 2750 C CA . LEU A 1 362 ? -9.186 8.534 13.592 1.00 93.94 362 LEU A CA 1
ATOM 2751 C C . LEU A 1 362 ? -8.020 8.727 14.575 1.00 93.94 362 LEU A C 1
ATOM 2753 O O . LEU A 1 362 ? -7.121 7.890 14.634 1.00 93.94 362 LEU A O 1
ATOM 2757 N N . THR A 1 363 ? -8.029 9.825 15.334 1.00 94.69 363 THR A N 1
ATOM 2758 C CA . THR A 1 363 ? -7.015 10.166 16.342 1.00 94.69 363 THR A CA 1
ATOM 2759 C C . THR A 1 363 ? -7.146 9.374 17.641 1.00 94.69 363 THR A C 1
ATOM 2761 O O . THR A 1 363 ? -6.266 9.481 18.489 1.00 94.69 363 THR A O 1
ATOM 2764 N N . ASN A 1 364 ? -8.212 8.585 17.799 1.00 96.25 364 ASN A N 1
ATOM 2765 C CA . ASN A 1 364 ? -8.497 7.784 18.988 1.00 96.25 364 ASN A CA 1
ATOM 2766 C C . ASN A 1 364 ? -8.344 6.288 18.654 1.00 96.25 364 ASN A C 1
ATOM 2768 O O . ASN A 1 364 ? -9.348 5.614 18.408 1.00 96.25 364 ASN A O 1
ATOM 2772 N N . PRO A 1 365 ? -7.107 5.765 18.582 1.00 96.62 365 PRO A N 1
ATOM 2773 C CA . PRO A 1 365 ? -6.847 4.364 18.262 1.00 96.62 365 PRO A CA 1
ATOM 2774 C C . PRO A 1 365 ? -7.638 3.414 19.168 1.00 96.62 365 PRO A C 1
ATOM 2776 O O . PRO A 1 365 ? -7.690 3.619 20.383 1.00 96.62 365 PRO A O 1
ATOM 2779 N N . ALA A 1 366 ? -8.249 2.375 18.594 1.00 97.62 366 ALA A N 1
ATOM 2780 C CA . ALA A 1 366 ? -9.091 1.457 19.359 1.00 97.62 366 ALA A CA 1
ATOM 2781 C C . ALA A 1 366 ? -8.290 0.593 20.346 1.00 97.62 366 ALA A C 1
ATOM 2783 O O . ALA A 1 366 ? -8.851 0.134 21.343 1.00 97.62 366 ALA A O 1
ATOM 2784 N N . GLU A 1 367 ? -6.982 0.426 20.132 1.00 96.19 367 GLU A N 1
ATOM 2785 C CA . GLU A 1 367 ? -6.064 -0.206 21.086 1.00 96.19 367 GLU A CA 1
ATOM 2786 C C . GLU A 1 367 ? -5.966 0.542 22.433 1.00 96.19 367 GLU A C 1
ATOM 2788 O O . GLU A 1 367 ? -5.580 -0.058 23.433 1.00 96.19 367 GLU A O 1
ATOM 2793 N N . SER A 1 368 ? -6.380 1.814 22.495 1.00 96.19 368 SER A N 1
ATOM 2794 C CA . SER A 1 368 ? -6.504 2.579 23.748 1.00 96.19 368 SER A CA 1
ATOM 2795 C C . SER A 1 368 ? -7.785 2.266 24.537 1.00 96.19 368 SER A C 1
ATOM 2797 O O . SER A 1 368 ? -7.915 2.682 25.689 1.00 96.19 368 SER A O 1
ATOM 2799 N N . GLY A 1 369 ? -8.737 1.553 23.929 1.00 97.38 369 GLY A N 1
ATOM 2800 C CA . GLY A 1 369 ? -10.065 1.296 24.482 1.00 97.38 369 GLY A CA 1
ATOM 2801 C C . GLY A 1 369 ? -11.013 2.501 24.424 1.00 97.38 369 GLY A C 1
ATOM 2802 O O . GLY A 1 369 ? -10.628 3.634 24.134 1.00 97.38 369 GLY A O 1
ATOM 2803 N N . LEU A 1 370 ? -12.288 2.241 24.706 1.00 98.44 370 LEU A N 1
ATOM 2804 C CA . LEU A 1 370 ? -13.356 3.228 24.831 1.00 98.44 370 LEU A CA 1
ATOM 2805 C C . LEU A 1 370 ? -13.959 3.150 26.232 1.00 98.44 370 LEU A C 1
ATOM 2807 O O . LEU A 1 370 ? -14.280 2.066 26.720 1.00 98.44 370 LEU A O 1
ATOM 2811 N N . LYS A 1 371 ? -14.164 4.314 26.849 1.00 98.25 371 LYS A N 1
ATOM 2812 C CA . LYS A 1 371 ? -14.874 4.439 28.120 1.00 98.25 371 LYS A CA 1
ATOM 2813 C C . LYS A 1 371 ? -16.228 5.096 27.919 1.00 98.25 371 LYS A C 1
ATOM 2815 O O . LYS A 1 371 ? -16.302 6.179 27.343 1.00 98.25 371 LYS A O 1
ATOM 2820 N N . LEU A 1 372 ? -17.280 4.463 28.427 1.00 98.44 372 LEU A N 1
ATOM 2821 C CA . LEU A 1 372 ? -18.624 5.039 28.514 1.00 98.44 372 LEU A CA 1
ATOM 2822 C C . LEU A 1 372 ? -19.066 5.076 29.981 1.00 98.44 372 LEU A C 1
ATOM 2824 O O . LEU A 1 372 ? -18.563 4.322 30.815 1.00 98.44 372 LEU A O 1
ATOM 2828 N N . SER A 1 373 ? -20.000 5.962 30.311 1.00 98.06 373 SER A N 1
ATOM 2829 C CA . SER A 1 373 ? -20.476 6.145 31.684 1.00 98.06 373 SER A CA 1
ATOM 2830 C C . SER A 1 373 ? -21.977 5.918 31.789 1.00 98.06 373 SER A C 1
ATOM 2832 O O . SER A 1 373 ? -22.741 6.341 30.921 1.00 98.06 373 SER A O 1
ATOM 2834 N N . ALA A 1 374 ? -22.385 5.272 32.876 1.00 98.69 374 ALA A N 1
ATOM 2835 C CA . ALA A 1 374 ? -23.775 5.064 33.257 1.00 98.69 374 ALA A CA 1
ATOM 2836 C C . ALA A 1 374 ? -23.961 5.246 34.769 1.00 98.69 374 ALA A C 1
ATOM 2838 O O . ALA A 1 374 ? -22.995 5.488 35.498 1.00 98.69 374 ALA A O 1
ATOM 2839 N N . THR A 1 375 ? -25.193 5.108 35.251 1.00 98.56 375 THR A N 1
ATOM 2840 C CA . THR A 1 375 ? -25.522 5.130 36.676 1.00 98.56 375 THR A CA 1
ATOM 2841 C C . THR A 1 375 ? -26.480 4.011 37.070 1.00 98.56 375 THR A C 1
ATOM 2843 O O . THR A 1 375 ? -27.247 3.489 36.257 1.00 98.56 375 THR A O 1
ATOM 2846 N N . GLY A 1 376 ? -26.434 3.637 38.347 1.00 98.38 376 GLY A N 1
ATOM 2847 C CA . GLY A 1 376 ? -27.338 2.646 38.917 1.00 98.38 376 GLY A CA 1
ATOM 2848 C C . GLY A 1 376 ? -27.142 2.450 40.416 1.00 98.38 376 GLY A C 1
ATOM 2849 O O . GLY A 1 376 ? -26.131 2.868 40.981 1.00 98.38 376 GLY A O 1
ATOM 2850 N N . LYS A 1 377 ? -28.111 1.825 41.077 1.00 98.50 377 LYS A N 1
ATOM 2851 C CA . LYS A 1 377 ? -28.126 1.549 42.517 1.00 98.50 377 LYS A CA 1
ATOM 2852 C C . LYS A 1 377 ? -27.713 0.107 42.804 1.00 98.50 377 LYS A C 1
ATOM 2854 O O . LYS A 1 377 ? -28.121 -0.816 42.103 1.00 98.50 377 LYS A O 1
ATOM 2859 N N . ILE A 1 378 ? -26.961 -0.077 43.885 1.00 98.50 378 ILE A N 1
ATOM 2860 C CA . ILE A 1 378 ? -26.788 -1.382 44.529 1.00 98.50 378 ILE A CA 1
ATOM 2861 C C . ILE A 1 378 ? -27.713 -1.373 45.744 1.00 98.50 378 ILE A C 1
ATOM 2863 O O . ILE A 1 378 ? -27.462 -0.635 46.691 1.00 98.50 378 ILE A O 1
ATOM 2867 N N . THR A 1 379 ? -28.799 -2.136 45.708 1.00 97.69 379 THR A N 1
ATOM 2868 C CA . THR A 1 379 ? -29.752 -2.232 46.820 1.00 97.69 379 THR A CA 1
ATOM 2869 C C . THR A 1 379 ? -29.217 -3.205 47.872 1.00 97.69 379 THR A C 1
ATOM 2871 O O . THR A 1 379 ? -28.699 -4.260 47.493 1.00 97.69 379 THR A O 1
ATOM 2874 N N . PRO A 1 380 ? -29.335 -2.902 49.178 1.00 95.50 380 PRO A N 1
ATOM 2875 C CA . PRO A 1 380 ? -28.991 -3.846 50.234 1.00 95.50 380 PRO A CA 1
ATOM 2876 C C . PRO A 1 380 ? -29.653 -5.205 50.031 1.00 95.50 380 PRO A C 1
ATOM 2878 O O . PRO A 1 380 ? -30.797 -5.296 49.581 1.00 95.50 380 PRO A O 1
ATOM 2881 N N . LYS A 1 381 ? -28.929 -6.266 50.380 1.00 93.94 381 LYS A N 1
ATOM 2882 C CA . LYS A 1 381 ? -29.490 -7.611 50.406 1.00 93.94 381 LYS A CA 1
ATOM 2883 C C . LYS A 1 381 ? -30.427 -7.741 51.604 1.00 93.94 381 LYS A C 1
ATOM 2885 O O . LYS A 1 381 ? -30.029 -7.429 52.723 1.00 93.94 381 LYS A O 1
ATOM 2890 N N . ASP A 1 382 ? -31.646 -8.213 51.365 1.00 92.81 382 ASP A N 1
ATOM 2891 C CA . ASP A 1 382 ? -32.570 -8.544 52.447 1.00 92.81 382 ASP A CA 1
ATOM 2892 C C . ASP A 1 382 ? -32.117 -9.834 53.149 1.00 92.81 382 ASP A C 1
ATOM 2894 O O . ASP A 1 382 ? -31.885 -10.859 52.505 1.00 92.81 382 ASP A O 1
ATOM 2898 N N . LEU A 1 383 ? -31.974 -9.763 54.473 1.00 92.31 383 LEU A N 1
ATOM 2899 C CA . LEU A 1 383 ? -31.570 -10.871 55.342 1.00 92.31 383 LEU A CA 1
ATOM 2900 C C . LEU A 1 383 ? -32.687 -11.308 56.302 1.00 92.31 383 LEU A C 1
ATOM 2902 O O . LEU A 1 383 ? -32.457 -12.161 57.157 1.00 92.31 383 LEU A O 1
ATOM 2906 N N . SER A 1 384 ? -33.900 -10.768 56.172 1.00 88.44 384 SER A N 1
ATOM 2907 C CA . SER A 1 384 ? -35.020 -11.051 57.080 1.00 88.44 384 SER A CA 1
ATOM 2908 C C . SER A 1 384 ? -35.359 -12.550 57.200 1.00 88.44 384 SER A C 1
ATOM 2910 O O . SER A 1 384 ? -35.684 -13.024 58.286 1.00 88.44 384 SER A O 1
ATOM 2912 N N . GLY A 1 385 ? -35.213 -13.327 56.120 1.00 88.06 385 GLY A N 1
ATOM 2913 C CA . GLY A 1 385 ? -35.415 -14.789 56.089 1.00 88.06 385 GLY A CA 1
ATOM 2914 C C . GLY A 1 385 ? -34.138 -15.635 56.218 1.00 88.06 385 GLY A C 1
ATOM 2915 O O . GLY A 1 385 ? -34.171 -16.865 56.061 1.00 88.06 385 GLY A O 1
ATOM 2916 N N . ALA A 1 386 ? -32.996 -14.993 56.462 1.00 92.75 386 ALA A N 1
ATOM 2917 C CA . ALA A 1 386 ? -31.688 -15.628 56.382 1.00 92.75 386 ALA A CA 1
ATOM 2918 C C . ALA A 1 386 ? -31.220 -16.257 57.699 1.00 92.75 386 ALA A C 1
ATOM 2920 O O . ALA A 1 386 ? -30.119 -16.788 57.737 1.00 92.75 386 ALA A O 1
ATOM 2921 N N . PHE A 1 387 ? -32.001 -16.228 58.778 1.00 90.12 387 PHE A N 1
ATOM 2922 C CA . PHE A 1 387 ? -31.595 -16.855 60.038 1.00 90.12 387 PHE A CA 1
ATOM 2923 C C . PHE A 1 387 ? -31.567 -18.386 59.941 1.00 90.12 387 PHE A C 1
ATOM 2925 O O . PHE A 1 387 ? -32.428 -19.017 59.316 1.00 90.12 387 PHE A O 1
ATOM 2932 N N . GLU A 1 388 ? -30.565 -18.995 60.568 1.00 89.94 388 GLU A N 1
ATOM 2933 C CA . GLU A 1 388 ? -30.540 -20.428 60.831 1.00 89.94 388 GLU A CA 1
ATOM 2934 C C . GLU A 1 388 ? -31.603 -20.789 61.870 1.00 89.94 388 GLU A C 1
ATOM 2936 O O . GLU A 1 388 ? -31.998 -19.985 62.718 1.00 89.94 388 GLU A O 1
ATOM 2941 N N . LYS A 1 389 ? -32.084 -22.032 61.808 1.00 88.62 389 LYS A N 1
ATOM 2942 C CA . LYS A 1 389 ? -33.026 -22.526 62.804 1.00 88.62 389 LYS A CA 1
ATOM 2943 C C . LYS A 1 389 ? -32.302 -22.680 64.139 1.00 88.62 389 LYS A C 1
ATOM 2945 O O . LYS A 1 389 ? -31.421 -23.524 64.264 1.00 88.62 389 LYS A O 1
ATOM 2950 N N . VAL A 1 390 ? -32.745 -21.934 65.145 1.00 88.31 390 VAL A N 1
ATOM 2951 C CA . VAL A 1 390 ? -32.262 -22.091 66.519 1.00 88.31 390 VAL A CA 1
ATOM 2952 C C . VAL A 1 390 ? -33.037 -23.212 67.212 1.00 88.31 390 VAL A C 1
ATOM 2954 O O . VAL A 1 390 ? -34.270 -23.251 67.181 1.00 88.31 390 VAL A O 1
ATOM 2957 N N . THR A 1 391 ? -32.320 -24.137 67.845 1.00 86.69 391 THR A N 1
ATOM 2958 C CA . THR A 1 391 ? -32.899 -25.235 68.632 1.00 86.69 391 THR A CA 1
ATOM 2959 C C . THR A 1 391 ? -32.238 -25.306 69.998 1.00 86.69 391 THR A C 1
ATOM 2961 O O . THR A 1 391 ? -31.024 -25.158 70.089 1.00 86.69 391 THR A O 1
ATOM 2964 N N . LYS A 1 392 ? -33.016 -25.599 71.042 1.00 83.75 392 LYS A N 1
ATOM 2965 C CA . LYS A 1 392 ? -32.518 -25.843 72.401 1.00 83.75 392 LYS A CA 1
ATOM 2966 C C . LYS A 1 392 ? -33.092 -27.135 72.973 1.00 83.75 392 LYS A C 1
ATOM 2968 O O . LYS A 1 392 ? -34.144 -27.597 72.533 1.00 83.75 392 LYS A O 1
ATOM 2973 N N . VAL A 1 393 ? -32.419 -27.684 73.979 1.00 87.06 393 VAL A N 1
ATOM 2974 C CA . VAL A 1 393 ? -33.007 -28.693 74.871 1.00 87.06 393 VAL A CA 1
ATOM 2975 C C . VAL A 1 393 ? -33.903 -27.971 75.882 1.00 87.06 393 VAL A C 1
ATOM 2977 O O . VAL A 1 393 ? -33.603 -26.846 76.280 1.00 87.06 393 VAL A O 1
ATOM 2980 N N . TYR A 1 394 ? -35.016 -28.594 76.273 1.00 87.94 394 TYR A N 1
ATOM 2981 C CA . TYR A 1 394 ? -35.922 -28.041 77.280 1.00 87.94 394 TYR A CA 1
ATOM 2982 C C . TYR A 1 394 ? -35.186 -27.802 78.607 1.00 87.94 394 TYR A C 1
ATOM 2984 O O . TYR A 1 394 ? -34.603 -28.726 79.173 1.00 87.94 394 TYR A O 1
ATOM 2992 N N . ASP A 1 395 ? -35.239 -26.565 79.100 1.00 88.12 395 ASP A N 1
ATOM 2993 C CA . ASP A 1 395 ? -34.596 -26.127 80.346 1.00 88.12 395 ASP A CA 1
ATOM 2994 C C . ASP A 1 395 ? -35.534 -25.274 81.231 1.00 88.12 395 ASP A C 1
ATOM 2996 O O . ASP A 1 395 ? -35.107 -24.721 82.243 1.00 88.12 395 ASP A O 1
ATOM 3000 N N . GLY A 1 396 ? -36.814 -25.152 80.852 1.00 90.81 396 GLY A N 1
ATOM 3001 C CA . GLY A 1 396 ? -37.822 -24.355 81.557 1.00 90.81 396 GLY A CA 1
ATOM 3002 C C . GLY A 1 396 ? -37.729 -22.838 81.339 1.00 90.81 396 GLY A C 1
ATOM 3003 O O . GLY A 1 396 ? -38.475 -22.084 81.975 1.00 90.81 396 GLY A O 1
ATOM 3004 N N . THR A 1 397 ? -36.842 -22.367 80.458 1.00 89.75 397 THR A N 1
ATOM 3005 C CA . THR A 1 397 ? -36.648 -20.948 80.130 1.00 89.75 397 THR A CA 1
ATOM 3006 C C . THR A 1 397 ? -36.953 -20.661 78.662 1.00 89.75 397 THR A C 1
ATOM 3008 O O . THR A 1 397 ? -36.788 -21.506 77.786 1.00 89.75 397 THR A O 1
ATOM 3011 N N . THR A 1 398 ? -37.319 -19.420 78.354 1.00 90.25 398 THR A N 1
ATOM 3012 C CA . THR A 1 398 ? -37.537 -18.963 76.973 1.00 90.25 398 THR A CA 1
ATOM 3013 C C . THR A 1 398 ? -36.295 -18.309 76.350 1.00 90.25 398 THR A C 1
ATOM 3015 O O . THR A 1 398 ? -36.379 -17.763 75.256 1.00 90.25 398 THR A O 1
ATOM 3018 N N . ASN A 1 399 ? -35.135 -18.341 77.018 1.00 88.94 399 ASN A N 1
ATOM 3019 C CA . ASN A 1 399 ? -33.936 -17.621 76.578 1.00 88.94 399 ASN A CA 1
ATOM 3020 C C . ASN A 1 399 ? -33.353 -18.175 75.264 1.00 88.94 399 ASN A C 1
ATOM 3022 O O . ASN A 1 399 ? -33.240 -19.394 75.106 1.00 88.94 399 ASN A O 1
ATOM 3026 N N . VAL A 1 400 ? -32.926 -17.270 74.375 1.00 88.12 400 VAL A N 1
ATOM 3027 C CA . VAL A 1 400 ? -32.170 -17.562 73.146 1.00 88.12 400 VAL A CA 1
ATOM 3028 C C . VAL A 1 400 ? -30.760 -16.975 73.293 1.00 88.12 400 VAL A C 1
ATOM 3030 O O . VAL A 1 400 ? -30.612 -15.749 73.253 1.00 88.12 400 VAL A O 1
ATOM 3033 N N . PRO A 1 401 ? -29.712 -17.800 73.471 1.00 85.56 401 PRO A N 1
ATOM 3034 C CA . PRO A 1 401 ? -28.340 -17.306 73.531 1.00 85.56 401 PRO A CA 1
ATOM 3035 C C . PRO A 1 401 ? -27.938 -16.595 72.234 1.00 85.56 401 PRO A C 1
ATOM 3037 O O . PRO A 1 401 ? -28.128 -17.124 71.143 1.00 85.56 401 PRO A O 1
ATOM 3040 N N . ALA A 1 402 ? -27.319 -15.416 72.345 1.00 84.12 402 ALA A N 1
ATOM 3041 C CA . ALA A 1 402 ? -26.890 -14.634 71.178 1.00 84.12 402 ALA A CA 1
ATOM 3042 C C . ALA A 1 402 ? -25.922 -15.387 70.260 1.00 84.12 402 ALA A C 1
ATOM 3044 O O . ALA A 1 402 ? -25.979 -15.233 69.047 1.00 84.12 402 ALA A O 1
ATOM 3045 N N . ALA A 1 403 ? -25.069 -16.242 70.831 1.00 85.06 403 ALA A N 1
ATOM 3046 C CA . ALA A 1 403 ? -24.118 -17.051 70.072 1.00 85.06 403 ALA A CA 1
ATOM 3047 C C . ALA A 1 403 ? -24.785 -18.118 69.179 1.00 85.06 403 ALA A C 1
ATOM 3049 O O . ALA A 1 403 ? -24.151 -18.600 68.236 1.00 85.06 403 ALA A O 1
ATOM 3050 N N . ASP A 1 404 ? -26.040 -18.476 69.464 1.00 86.88 404 ASP A N 1
ATOM 3051 C CA . ASP A 1 404 ? -26.797 -19.478 68.710 1.00 86.88 404 ASP A CA 1
ATOM 3052 C C . ASP A 1 404 ? -27.606 -18.852 67.568 1.00 86.88 404 ASP A C 1
ATOM 3054 O O . ASP A 1 404 ? -28.010 -19.557 66.643 1.00 86.88 404 ASP A O 1
ATOM 3058 N N . VAL A 1 405 ? -27.820 -17.532 67.594 1.00 87.88 405 VAL A N 1
ATOM 3059 C CA . VAL A 1 405 ? -28.463 -16.814 66.493 1.00 87.88 405 VAL A CA 1
ATOM 3060 C C . VAL A 1 405 ? -27.420 -16.573 65.412 1.00 87.88 405 VAL A C 1
ATOM 3062 O O . VAL A 1 405 ? -26.439 -15.856 65.607 1.00 87.88 405 VAL A O 1
ATOM 3065 N N . LYS A 1 406 ? -27.613 -17.200 64.256 1.00 88.06 406 LYS A N 1
ATOM 3066 C CA . LYS A 1 406 ? -26.700 -17.100 63.116 1.00 88.06 406 LYS A CA 1
ATOM 3067 C C . LYS A 1 406 ? -27.491 -16.882 61.844 1.00 88.06 406 LYS A C 1
ATOM 3069 O O . LYS A 1 406 ? -28.632 -17.325 61.728 1.00 88.06 406 LYS A O 1
ATOM 3074 N N . PHE A 1 407 ? -26.869 -16.220 60.880 1.00 91.31 407 PHE A N 1
ATOM 3075 C CA . PHE A 1 407 ? -27.369 -16.213 59.516 1.00 91.31 407 PHE A CA 1
ATOM 3076 C C . PHE A 1 407 ? -26.830 -17.424 58.759 1.00 91.31 407 PHE A C 1
ATOM 3078 O O . PHE A 1 407 ? -25.669 -17.799 58.918 1.00 91.31 407 PHE A O 1
ATOM 3085 N N . LYS A 1 408 ? -27.657 -17.965 57.868 1.00 91.62 408 LYS A N 1
ATOM 3086 C CA . LYS A 1 408 ? -27.235 -18.823 56.765 1.00 91.62 408 LYS A CA 1
ATOM 3087 C C . LYS A 1 408 ? -26.137 -18.107 55.977 1.00 91.62 408 LYS A C 1
ATOM 3089 O O . LYS A 1 408 ? -26.119 -16.876 55.886 1.00 91.62 408 LYS A O 1
ATOM 3094 N N . THR A 1 409 ? -25.260 -18.875 55.347 1.00 89.31 409 THR A N 1
ATOM 3095 C CA . THR A 1 409 ? -24.230 -18.348 54.445 1.00 89.31 409 THR A CA 1
ATOM 3096 C C . THR A 1 409 ? -24.565 -18.673 52.988 1.00 89.31 409 THR A C 1
ATOM 3098 O O . THR A 1 409 ? -25.224 -19.670 52.694 1.00 89.31 409 THR A O 1
ATOM 3101 N N . GLY A 1 410 ? -24.130 -17.819 52.058 1.00 86.06 410 GLY A N 1
ATOM 3102 C CA . GLY A 1 410 ? -24.299 -18.032 50.617 1.00 86.06 410 GLY A CA 1
ATOM 3103 C C . GLY A 1 410 ? -25.484 -17.283 49.998 1.00 86.06 410 GLY A C 1
ATOM 3104 O O . GLY A 1 410 ? -25.782 -16.146 50.362 1.00 86.06 410 GLY A O 1
ATOM 3105 N N . ALA A 1 411 ? -26.127 -17.895 48.997 1.00 83.88 411 ALA A N 1
ATOM 3106 C CA . ALA A 1 411 ? -27.153 -17.239 48.178 1.00 83.88 411 ALA A CA 1
ATOM 3107 C C . ALA A 1 411 ? -28.358 -16.745 48.999 1.00 83.88 411 ALA A C 1
ATOM 3109 O O . ALA A 1 411 ? -28.833 -15.638 48.752 1.00 83.88 411 ALA A O 1
ATOM 3110 N N . ASP A 1 412 ? -28.759 -17.492 50.030 1.00 86.19 412 ASP A N 1
ATOM 3111 C CA . ASP A 1 412 ? -29.929 -17.189 50.868 1.00 86.19 412 ASP A CA 1
ATOM 3112 C C . ASP A 1 412 ? -29.564 -16.531 52.209 1.00 86.19 412 ASP A C 1
ATOM 3114 O O . ASP A 1 412 ? -30.360 -16.528 53.150 1.00 86.19 412 ASP A O 1
ATOM 3118 N N . GLY A 1 413 ? -28.347 -15.994 52.331 1.00 90.56 413 GLY A N 1
ATOM 3119 C CA . GLY A 1 413 ? -27.919 -15.323 53.549 1.00 90.56 413 GLY A CA 1
ATOM 3120 C C . GLY A 1 413 ? -26.690 -14.448 53.368 1.00 90.56 413 GLY A C 1
ATOM 3121 O O . GLY A 1 413 ? -26.561 -13.738 52.366 1.00 90.56 413 GLY A O 1
ATOM 3122 N N . VAL A 1 414 ? -25.814 -14.455 54.369 1.00 92.44 414 VAL A N 1
ATOM 3123 C CA . VAL A 1 414 ? -24.620 -13.607 54.384 1.00 92.44 414 VAL A CA 1
ATOM 3124 C C . VAL A 1 414 ? -23.627 -14.110 53.346 1.00 92.44 414 VAL A C 1
ATOM 3126 O O . VAL A 1 414 ? -23.318 -15.302 53.262 1.00 92.44 414 VAL A O 1
ATOM 3129 N N . ILE A 1 415 ? -23.137 -13.184 52.529 1.00 92.38 415 ILE A N 1
ATOM 3130 C CA . ILE A 1 415 ? -22.183 -13.481 51.467 1.00 92.38 415 ILE A CA 1
ATOM 3131 C C . ILE A 1 415 ? -20.823 -13.771 52.100 1.00 92.38 415 ILE A C 1
ATOM 3133 O O . ILE A 1 415 ? -20.396 -13.094 53.033 1.00 92.38 415 ILE A O 1
ATOM 3137 N N . ALA A 1 416 ? -20.145 -14.806 51.605 1.00 88.00 416 ALA A N 1
ATOM 3138 C CA . ALA A 1 416 ? -18.858 -15.223 52.144 1.00 88.00 416 ALA A CA 1
ATOM 3139 C C . ALA A 1 416 ? -17.842 -14.064 52.136 1.00 88.00 416 ALA A C 1
ATOM 3141 O O . ALA A 1 416 ? -17.649 -13.403 51.116 1.00 88.00 416 ALA A O 1
ATOM 3142 N N . GLY A 1 417 ? -17.180 -13.849 53.276 1.00 86.19 417 GLY A N 1
ATOM 3143 C CA . GLY A 1 417 ? -16.204 -12.773 53.476 1.00 86.19 417 GLY A CA 1
ATOM 3144 C C . GLY A 1 417 ? -16.789 -11.462 54.009 1.00 86.19 417 GLY A C 1
ATOM 3145 O O . GLY A 1 417 ? -16.017 -10.605 54.438 1.00 86.19 417 GLY A O 1
ATOM 3146 N N . ASP A 1 418 ? -18.115 -11.311 54.038 1.00 90.44 418 ASP A N 1
ATOM 3147 C CA . ASP A 1 418 ? -18.753 -10.160 54.670 1.00 90.44 418 ASP A CA 1
ATOM 3148 C C . ASP A 1 418 ? -18.994 -10.418 56.164 1.00 90.44 418 ASP A C 1
ATOM 3150 O O . ASP A 1 418 ? -19.399 -11.505 56.577 1.00 90.44 418 ASP A O 1
ATOM 3154 N N . ASN A 1 419 ? -18.761 -9.387 56.978 1.00 85.38 419 ASN A N 1
ATOM 3155 C CA . ASN A 1 419 ? -18.987 -9.427 58.419 1.00 85.38 419 ASN A CA 1
ATOM 3156 C C . ASN A 1 419 ? -20.272 -8.673 58.760 1.00 85.38 419 ASN A C 1
ATOM 3158 O O . ASN A 1 419 ? -20.390 -7.483 58.470 1.00 85.38 419 ASN A O 1
ATOM 3162 N N . ILE A 1 420 ? -21.207 -9.357 59.416 1.00 84.75 420 ILE A N 1
ATOM 3163 C CA . ILE A 1 420 ? -22.447 -8.764 59.919 1.00 84.75 420 ILE A CA 1
ATOM 3164 C C . ILE A 1 420 ? -22.389 -8.742 61.443 1.00 84.75 420 ILE A C 1
ATOM 3166 O O . ILE A 1 420 ? -22.126 -9.763 62.077 1.00 84.75 420 ILE A O 1
ATOM 3170 N N . THR A 1 421 ? -22.675 -7.585 62.028 1.00 80.69 421 THR A N 1
ATOM 3171 C CA . THR A 1 421 ? -22.969 -7.449 63.454 1.00 80.69 421 THR A CA 1
ATOM 3172 C C . THR A 1 421 ? -24.448 -7.123 63.613 1.00 80.69 421 THR A C 1
ATOM 3174 O O . THR A 1 421 ? -24.992 -6.284 62.897 1.00 80.69 421 THR A O 1
ATOM 3177 N N . PHE A 1 422 ? -25.118 -7.807 64.535 1.00 82.06 422 PHE A N 1
ATOM 3178 C CA . PHE A 1 422 ? -26.519 -7.556 64.852 1.00 82.06 422 PHE A CA 1
ATOM 3179 C C . PHE A 1 422 ? -26.757 -7.749 66.349 1.00 82.06 422 PHE A C 1
ATOM 3181 O O . PHE A 1 422 ? -25.957 -8.375 67.047 1.00 82.06 422 PHE A O 1
ATOM 3188 N N . THR A 1 423 ? -27.854 -7.184 66.835 1.00 83.12 423 THR A N 1
ATOM 3189 C CA . THR A 1 423 ? -28.383 -7.429 68.175 1.00 83.12 423 THR A CA 1
ATOM 3190 C C . THR A 1 423 ? -29.763 -8.051 68.040 1.00 83.12 423 THR A C 1
ATOM 3192 O O . THR A 1 423 ? -30.468 -7.814 67.060 1.00 83.12 423 THR A O 1
ATOM 3195 N N . HIS A 1 424 ? -30.131 -8.875 69.013 1.00 83.06 424 HIS A N 1
ATOM 3196 C CA . HIS A 1 424 ? -31.360 -9.657 68.989 1.00 83.06 424 HIS A CA 1
ATOM 3197 C C . HIS A 1 424 ? -32.017 -9.575 70.380 1.00 83.06 424 HIS A C 1
ATOM 3199 O O . HIS A 1 424 ? -31.341 -9.344 71.387 1.00 83.06 424 HIS A O 1
ATOM 3205 N N . SER A 1 425 ? -33.342 -9.677 70.431 1.00 84.31 425 SER A N 1
ATOM 3206 C CA . SER A 1 425 ? -34.143 -9.636 71.673 1.00 84.31 425 SER A CA 1
ATOM 3207 C C . SER A 1 425 ? -35.187 -10.759 71.743 1.00 84.31 425 SER A C 1
ATOM 3209 O O . SER A 1 425 ? -36.103 -10.738 72.563 1.00 84.31 425 SER A O 1
ATOM 3211 N N . GLU A 1 426 ? -35.053 -11.743 70.859 1.00 83.12 426 GLU A N 1
ATOM 3212 C CA . GLU A 1 426 ? -35.973 -12.847 70.656 1.00 83.12 426 GLU A CA 1
ATOM 3213 C C . GLU A 1 426 ? -35.923 -13.852 71.815 1.00 83.12 426 GLU A C 1
ATOM 3215 O O . GLU A 1 426 ? -34.886 -14.104 72.431 1.00 83.12 426 GLU A O 1
ATOM 3220 N N . ALA A 1 427 ? -37.074 -14.473 72.069 1.00 87.62 427 ALA A N 1
ATOM 3221 C CA . ALA A 1 427 ? -37.264 -15.527 73.053 1.00 87.62 427 ALA A CA 1
ATOM 3222 C C . ALA A 1 427 ? -38.113 -16.656 72.446 1.00 87.62 427 ALA A C 1
ATOM 3224 O O . ALA A 1 427 ? -38.934 -16.420 71.556 1.00 87.62 427 ALA A O 1
ATOM 3225 N N . PHE A 1 428 ? -37.952 -17.886 72.936 1.00 85.56 428 PHE A N 1
ATOM 3226 C CA . PHE A 1 428 ? -38.838 -18.995 72.581 1.00 85.56 428 PHE A CA 1
ATOM 3227 C C . PHE A 1 428 ? -40.274 -18.690 73.035 1.00 85.56 428 PHE A C 1
ATOM 3229 O O . PHE A 1 428 ? -40.499 -18.207 74.143 1.00 85.56 428 PHE A O 1
ATOM 3236 N N . GLN A 1 429 ? -41.259 -18.986 72.182 1.00 86.06 429 GLN A N 1
ATOM 3237 C CA . GLN A 1 429 ? -42.674 -18.710 72.477 1.00 86.06 429 GLN A CA 1
ATOM 3238 C C . GLN A 1 429 ? -43.278 -19.655 73.530 1.00 86.06 429 GLN A C 1
ATOM 3240 O O . GLN A 1 429 ? -44.335 -19.366 74.086 1.00 86.06 429 GLN A O 1
ATOM 3245 N N . SER A 1 430 ? -42.604 -20.767 73.826 1.00 79.19 430 SER A N 1
ATOM 3246 C CA . SER A 1 430 ? -42.944 -21.700 74.898 1.00 79.19 430 SER A CA 1
ATOM 3247 C C . SER A 1 430 ? -41.712 -21.991 75.752 1.00 79.19 430 SER A C 1
ATOM 3249 O O . SER A 1 430 ? -40.583 -21.900 75.266 1.00 79.19 430 SER A O 1
ATOM 3251 N N . LYS A 1 431 ? -41.947 -22.326 77.023 1.00 72.56 431 LYS A N 1
ATOM 3252 C CA . LYS A 1 431 ? -40.901 -22.779 77.946 1.00 72.56 431 LYS A CA 1
ATOM 3253 C C . LYS A 1 431 ? -40.432 -24.187 77.628 1.00 72.56 431 LYS A C 1
ATOM 3255 O O . LYS A 1 431 ? -41.268 -24.971 77.121 1.00 72.56 431 LYS A O 1
#

pLDDT: mean 92.85, std 6.82, range [54.59, 98.81]

Sequence (431 aa):
ITPRALKIVMDDVSKTYDGNAKNTTVSVKEITDTIGSAVIDDILSDDNVTALDLTNQYLAKMAAAPANYKSTYGRGNTDATFVENVNASNGTPRDVQYTNMREAFRTEFGSPSAGNYSVEKNVYGKGTINRRNIDPNNFRVVDDHNVTSHATKEYDGTTTYNVPTGWKLTPPSGPSTGVIAGDDVTFHLTSDGAQFTTVAHNPTPNAYDADKVMYNVAASGDREKIKNYTLGGRKLEDGKAKVYGEGKITRRVLSLALVNNTDINKVYDGQTGVVDTDTKHWKALTKTDAKGNVAYTTGSKELVNDGSSFHIEANYRNSANTANDKNVAYDSAPPREVIAKAIEYSISITGGDARNYAFGALTNPAESGLKLSATGKITPKDLSGAFEKVTKVYDGTTNVPAADVKFKTGADGVIAGDNITFTHSEAFQSK